Protein AF-A0A835XT10-F1 (afdb_monomer_lite)

Foldseek 3Di:
DDDDDDDPVVVVVVVVVVVVVVVVVVVVVPPDDQDLPPDDAAQWAWAWDLDLDPQLKTKIATARPPDDDDPPQPNQPFFFFKKKKFWDPVCLPFPQKWKWKQWQVRDIDTWDWDWACRDPPRNTIIIMTGRNRHHPVTRRGMMIIIDGPDNQCSYLLSTHDADVPDDRSWIWMWIAGPVRDTNDTHTYHRPPPDPPPPDDDDDDDDDDDDDDDDDDDDPPDDPDFWKKKKKKFKDQQPPDDDDPDPDPQLFFQDPVLLQQLQCVVQVQLCVQCPVFFPFGWGFDDDTGTMRMIMGGGNPDLVSLVSSQVSCAVCQVVSQCSSPPPVPLDPRCARMKMKMFMDTGNHGDIDIDHRHDDDDDDDDDDDDDDDDDDDDFDKWKKKKKKFFQDQFDFDLQVLQVLLQCLCQPPVVVLCVLVVFDWADDPDRWDWDKDQNDPDRDRPRRIIMIMTMGGLVCLVVVVLRVVVSQVSSLCSSWPFPDLDPPAQCNRTDPSQQRIKIKIAGPDDPDDPHSYDMDIDGSRPDQDDDDHDDDPDDDDDDPDPPCPPPVRPLAGLPQPAAQKDKDQAWDWDFDQDPPDTWTKTKIAIAGDPPHDDCPTLRVFQWFFKKKWQWDLVQLVQFQWKWQFFPPDTDTGGSDDQVQQFDNSQPDDPPDRPRHSIGMGGGNTAGSVRSVNCVVVVRRIMIGTGHPPDQQLNTADDPPSWIWMWTAGPNRIYHIDTHD

InterPro domains:
  IPR024616 Pherophorin [PF12499] (37-183)
  IPR024616 Pherophorin [PF12499] (547-715)

Structure (mmCIF, N/CA/C/O backbone):
data_AF-A0A835XT10-F1
#
_entry.id   AF-A0A835XT10-F1
#
loop_
_atom_site.group_PDB
_atom_site.id
_atom_site.type_symbol
_atom_site.label_atom_id
_atom_site.label_alt_id
_atom_site.label_comp_id
_atom_site.label_asym_id
_atom_site.label_entity_id
_atom_site.label_seq_id
_atom_site.pdbx_PDB_ins_code
_atom_site.Cartn_x
_atom_site.Cartn_y
_atom_site.Cartn_z
_atom_site.occupancy
_atom_site.B_iso_or_equiv
_atom_site.auth_seq_id
_atom_site.auth_comp_id
_atom_site.auth_asym_id
_atom_site.auth_atom_id
_atom_site.pdbx_PDB_model_num
ATOM 1 N N . MET A 1 1 ? 71.662 26.576 -17.997 1.00 35.09 1 MET A N 1
ATOM 2 C CA . MET A 1 1 ? 70.544 27.381 -18.534 1.00 35.09 1 MET A CA 1
ATOM 3 C C . MET A 1 1 ? 69.247 26.638 -18.257 1.00 35.09 1 MET A C 1
ATOM 5 O O . MET A 1 1 ? 69.249 25.422 -18.419 1.00 35.09 1 MET A O 1
ATOM 9 N N . PRO A 1 2 ? 68.215 27.321 -17.741 1.00 45.94 2 PRO A N 1
ATOM 10 C CA . PRO A 1 2 ? 67.052 26.687 -17.132 1.00 45.94 2 PRO A CA 1
ATOM 11 C C . PRO A 1 2 ? 65.952 26.382 -18.156 1.00 45.94 2 PRO A C 1
ATOM 13 O O . PRO A 1 2 ? 65.822 27.072 -19.164 1.00 45.94 2 PRO A O 1
ATOM 16 N N . ILE A 1 3 ? 65.139 25.370 -17.856 1.00 37.59 3 ILE A N 1
ATOM 17 C CA . ILE A 1 3 ? 63.861 25.110 -18.521 1.00 37.59 3 ILE A CA 1
ATOM 18 C C . ILE A 1 3 ? 62.778 25.787 -17.677 1.00 37.59 3 ILE A C 1
ATOM 20 O O . ILE A 1 3 ? 62.552 25.405 -16.531 1.00 37.59 3 ILE A O 1
ATOM 24 N N . THR A 1 4 ? 62.116 26.791 -18.246 1.00 47.53 4 THR A N 1
ATOM 25 C CA . THR A 1 4 ? 60.877 27.375 -17.721 1.00 47.53 4 THR A CA 1
ATOM 26 C C . THR A 1 4 ? 59.829 27.360 -18.821 1.00 47.53 4 THR A C 1
ATOM 28 O O . THR A 1 4 ? 59.999 28.009 -19.849 1.00 47.53 4 THR A O 1
ATOM 31 N N . SER A 1 5 ? 58.729 26.655 -18.588 1.00 38.53 5 SER A N 1
ATOM 32 C CA . SER A 1 5 ? 57.453 26.886 -19.261 1.00 38.53 5 SER A CA 1
ATOM 33 C C . SER A 1 5 ? 56.363 26.370 -18.324 1.00 38.53 5 SER A C 1
ATOM 35 O O . SER A 1 5 ? 56.256 25.172 -18.075 1.00 38.53 5 SER A O 1
ATOM 37 N N . ALA A 1 6 ? 55.658 27.307 -17.693 1.00 45.44 6 ALA A N 1
ATOM 38 C CA . ALA A 1 6 ? 54.533 27.050 -16.809 1.00 45.44 6 ALA A CA 1
ATOM 39 C C . ALA A 1 6 ? 53.239 27.119 -17.631 1.00 45.44 6 ALA A C 1
ATOM 41 O O . ALA A 1 6 ? 52.993 28.114 -18.311 1.00 45.44 6 ALA A O 1
ATOM 42 N N . ASP A 1 7 ? 52.432 26.061 -17.557 1.00 46.56 7 ASP A N 1
ATOM 43 C CA . ASP A 1 7 ? 51.183 25.903 -18.304 1.00 46.56 7 ASP A CA 1
ATOM 44 C C . ASP A 1 7 ? 50.034 26.749 -17.704 1.00 46.56 7 ASP A C 1
ATOM 46 O O . ASP A 1 7 ? 49.596 26.477 -16.578 1.00 46.56 7 ASP A O 1
ATOM 50 N N . PRO A 1 8 ? 49.461 27.721 -18.442 1.00 43.41 8 PRO A N 1
ATOM 51 C CA . PRO A 1 8 ? 48.346 28.559 -17.980 1.00 43.41 8 PRO A CA 1
ATOM 52 C C . PRO A 1 8 ? 46.989 27.826 -17.931 1.00 43.41 8 PRO A C 1
ATOM 54 O O . PRO A 1 8 ? 46.004 28.355 -17.413 1.00 43.41 8 PRO A O 1
ATOM 57 N N . PHE A 1 9 ? 46.913 26.587 -18.424 1.00 44.91 9 PHE A N 1
ATOM 58 C CA . PHE A 1 9 ? 45.659 25.833 -18.518 1.00 44.91 9 PHE A CA 1
ATOM 59 C C . PHE A 1 9 ? 45.151 25.273 -17.184 1.00 44.91 9 PHE A C 1
ATOM 61 O O . PHE A 1 9 ? 43.943 25.109 -17.004 1.00 44.91 9 PHE A O 1
ATOM 68 N N . ARG A 1 10 ? 46.037 25.018 -16.212 1.00 47.81 10 ARG A N 1
ATOM 69 C CA . ARG A 1 10 ? 45.624 24.445 -14.919 1.00 47.81 10 ARG A CA 1
ATOM 70 C C . ARG A 1 10 ? 44.899 25.442 -14.016 1.00 47.81 10 ARG A C 1
ATOM 72 O O . ARG A 1 10 ? 44.029 25.031 -13.256 1.00 47.81 10 ARG A O 1
ATOM 79 N N . ALA A 1 11 ? 45.197 26.735 -14.126 1.00 46.72 11 ALA A N 1
ATOM 80 C CA . ALA A 1 11 ? 44.551 27.754 -13.299 1.00 46.72 11 ALA A CA 1
ATOM 81 C C . ALA A 1 11 ? 43.072 27.963 -13.683 1.00 46.72 11 ALA A C 1
ATOM 83 O O . ALA A 1 11 ? 42.217 28.063 -12.807 1.00 46.72 11 ALA A O 1
ATOM 84 N N . SER A 1 12 ? 42.745 27.937 -14.980 1.00 50.66 12 SER A N 1
ATOM 85 C CA . SER A 1 12 ? 41.371 28.176 -15.457 1.00 50.66 12 SER A CA 1
ATOM 86 C C . SER A 1 12 ? 40.399 27.039 -15.117 1.00 50.66 12 SER A C 1
ATOM 88 O O . SER A 1 12 ? 39.222 27.282 -14.860 1.00 50.66 12 SER A O 1
ATOM 90 N N . LEU A 1 13 ? 40.887 25.797 -15.052 1.00 49.34 13 LEU A N 1
ATOM 91 C CA . LEU A 1 13 ? 40.065 24.620 -14.745 1.00 49.34 13 LEU A CA 1
ATOM 92 C C . LEU A 1 13 ? 39.673 24.548 -13.259 1.00 49.34 13 LEU A C 1
ATOM 94 O O . LEU A 1 13 ? 38.567 24.125 -12.926 1.00 49.34 13 LEU A O 1
ATOM 98 N N . VAL A 1 14 ? 40.548 25.027 -12.371 1.00 60.53 14 VAL A N 1
ATOM 99 C CA . VAL A 1 14 ? 40.283 25.087 -10.924 1.00 60.53 14 VAL A CA 1
ATOM 100 C C . VAL A 1 14 ? 39.257 26.175 -10.595 1.00 60.53 14 VAL A C 1
ATOM 102 O O . VAL A 1 14 ? 38.365 25.947 -9.779 1.00 60.53 14 VAL A O 1
ATOM 105 N N . VAL A 1 15 ? 39.313 27.325 -11.275 1.00 63.47 15 VAL A N 1
ATOM 106 C CA . VAL A 1 15 ? 38.338 28.414 -11.084 1.00 63.47 15 VAL A CA 1
ATOM 107 C C . VAL A 1 15 ? 36.941 28.009 -11.572 1.00 63.47 15 VAL A C 1
ATOM 109 O O . VAL A 1 15 ? 35.954 28.298 -10.898 1.00 63.47 15 VAL A O 1
ATOM 112 N N . LEU A 1 16 ? 36.845 27.270 -12.685 1.00 52.78 16 LEU A N 1
ATOM 113 C CA . LEU A 1 16 ? 35.563 26.774 -13.199 1.00 52.78 16 LEU A CA 1
ATOM 114 C C . LEU A 1 16 ? 34.933 25.722 -12.269 1.00 52.78 16 LEU A C 1
ATOM 116 O O . LEU A 1 16 ? 33.729 25.760 -12.027 1.00 52.78 16 LEU A O 1
ATOM 120 N N . ALA A 1 17 ? 35.742 24.819 -11.703 1.00 54.94 17 ALA A N 1
ATOM 121 C CA . ALA A 1 17 ? 35.281 23.816 -10.741 1.00 54.94 17 ALA A CA 1
ATOM 122 C C . ALA A 1 17 ? 34.777 24.442 -9.427 1.00 54.94 17 ALA A C 1
ATOM 124 O O . ALA A 1 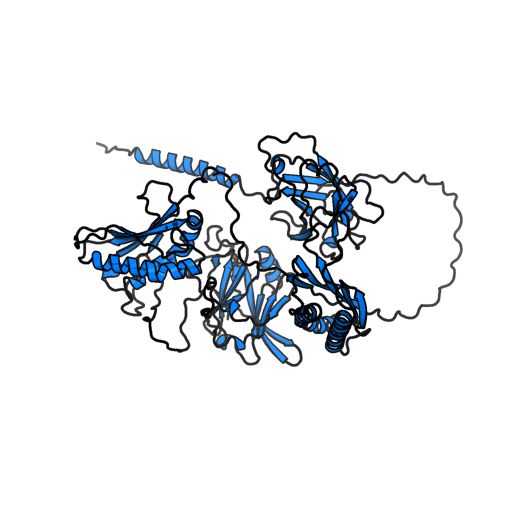17 ? 33.727 24.040 -8.925 1.00 54.94 17 ALA A O 1
ATOM 125 N N . LEU A 1 18 ? 35.464 25.468 -8.911 1.00 52.50 18 LEU A N 1
ATOM 126 C CA . LEU A 1 18 ? 35.047 26.188 -7.700 1.00 52.50 18 LEU A CA 1
ATOM 127 C C . LEU A 1 18 ? 33.763 27.005 -7.915 1.00 52.50 18 LEU A C 1
ATOM 129 O O . LEU A 1 18 ? 32.896 27.020 -7.041 1.00 52.50 18 LEU A O 1
ATOM 133 N N . ALA A 1 19 ? 33.593 27.623 -9.089 1.00 50.16 19 ALA A N 1
ATOM 134 C CA . ALA A 1 19 ? 32.356 28.323 -9.442 1.00 50.16 19 ALA A CA 1
ATOM 135 C C . ALA A 1 19 ? 31.162 27.358 -9.592 1.00 50.16 19 ALA A C 1
ATOM 137 O O . ALA A 1 19 ? 30.053 27.675 -9.158 1.00 50.16 19 ALA A O 1
ATOM 138 N N . LEU A 1 20 ? 31.388 26.153 -10.135 1.00 47.28 20 LEU A N 1
ATOM 139 C CA . LEU A 1 20 ? 30.354 25.120 -10.256 1.00 47.28 20 LEU A CA 1
ATOM 140 C C . LEU A 1 20 ? 29.944 24.549 -8.887 1.00 47.28 20 LEU A C 1
ATOM 142 O O . LEU A 1 20 ? 28.762 24.313 -8.645 1.00 47.28 20 LEU A O 1
ATOM 146 N N . GLN A 1 21 ? 30.903 24.365 -7.973 1.00 54.25 21 GLN A N 1
ATOM 147 C CA . GLN A 1 21 ? 30.634 23.922 -6.601 1.00 54.25 21 GLN A CA 1
ATOM 148 C C . GLN A 1 21 ? 29.853 24.963 -5.792 1.00 54.25 21 GLN A C 1
ATOM 150 O O . GLN A 1 21 ? 28.941 24.585 -5.057 1.00 54.25 21 GLN A O 1
ATOM 155 N N . ALA A 1 22 ? 30.138 26.256 -5.969 1.00 41.03 22 ALA A N 1
ATOM 156 C CA . ALA A 1 22 ? 29.380 27.327 -5.323 1.00 41.03 22 ALA A CA 1
ATOM 157 C C . ALA A 1 22 ? 27.918 27.392 -5.814 1.00 41.03 22 ALA A C 1
ATOM 159 O O . ALA A 1 22 ? 27.014 27.550 -4.997 1.00 41.03 22 ALA A O 1
ATOM 160 N N . LEU A 1 23 ? 27.663 27.178 -7.113 1.00 38.75 23 LEU A N 1
ATOM 161 C CA . LEU A 1 23 ? 26.295 27.127 -7.655 1.00 38.75 23 LEU A CA 1
ATOM 162 C C . LEU A 1 23 ? 25.501 25.892 -7.190 1.00 38.75 23 LEU A C 1
ATOM 164 O O . LEU A 1 23 ? 24.289 25.974 -6.997 1.00 38.75 23 LEU A O 1
ATOM 168 N N . LEU A 1 24 ? 26.163 24.748 -6.997 1.00 38.81 24 LEU A N 1
ATOM 169 C CA . LEU A 1 24 ? 25.516 23.507 -6.550 1.00 38.81 24 LEU A CA 1
ATOM 170 C C . LEU A 1 24 ? 25.129 23.535 -5.060 1.00 38.81 24 LEU A C 1
ATOM 172 O O . LEU A 1 24 ? 24.135 22.918 -4.674 1.00 38.81 24 LEU A O 1
ATOM 176 N N . LEU A 1 25 ? 25.865 24.281 -4.232 1.00 35.50 25 LEU A N 1
ATOM 177 C CA . LEU A 1 25 ? 25.556 24.465 -2.808 1.00 35.50 25 LEU A CA 1
ATOM 178 C C . LEU A 1 25 ? 24.301 25.329 -2.579 1.00 35.50 25 LEU A C 1
ATOM 180 O O . LEU A 1 25 ? 23.544 25.064 -1.645 1.00 35.50 25 LEU A O 1
ATOM 184 N N . ASP A 1 26 ? 24.025 26.294 -3.459 1.00 30.00 26 ASP A N 1
ATOM 185 C CA . ASP A 1 26 ? 22.884 27.215 -3.325 1.00 30.00 26 ASP A CA 1
ATOM 186 C C . ASP A 1 26 ? 21.537 26.559 -3.712 1.00 30.00 26 ASP A C 1
ATOM 188 O O . ASP A 1 26 ? 20.478 26.855 -3.153 1.00 30.00 26 ASP A O 1
ATOM 192 N N . VAL A 1 27 ? 21.569 25.578 -4.624 1.00 36.53 27 VAL A N 1
ATOM 193 C CA . VAL A 1 27 ? 20.380 24.798 -5.022 1.00 36.53 27 VAL A CA 1
ATOM 194 C C . VAL A 1 27 ? 20.009 23.752 -3.960 1.00 36.53 27 VAL A C 1
ATOM 196 O O . VAL A 1 27 ? 18.823 23.506 -3.722 1.00 36.53 27 VAL A O 1
ATOM 199 N N . ALA A 1 28 ? 20.995 23.183 -3.258 1.00 33.22 28 ALA A N 1
ATOM 200 C CA . ALA A 1 28 ? 20.774 22.180 -2.212 1.00 33.22 28 ALA A CA 1
ATOM 201 C C . ALA A 1 28 ? 20.196 22.767 -0.906 1.00 33.22 28 ALA A C 1
ATOM 203 O O . ALA A 1 28 ? 19.457 22.085 -0.193 1.00 33.22 28 ALA A O 1
ATOM 204 N N . ALA A 1 29 ? 20.451 24.046 -0.610 1.00 32.62 29 ALA A N 1
ATOM 205 C CA . ALA A 1 29 ? 19.942 24.709 0.593 1.00 32.62 29 ALA A CA 1
ATOM 206 C C . ALA A 1 29 ? 18.425 25.010 0.557 1.00 32.62 29 ALA A C 1
ATOM 208 O O . ALA A 1 29 ? 17.835 25.340 1.586 1.00 32.62 29 ALA A O 1
ATOM 209 N N . LYS A 1 30 ? 17.756 24.869 -0.600 1.00 33.75 30 LYS A N 1
ATOM 210 C CA . LYS A 1 30 ? 16.367 25.330 -0.799 1.00 33.75 30 LYS A CA 1
ATOM 211 C C . LYS A 1 30 ? 15.267 24.270 -0.619 1.00 33.75 30 LYS A C 1
ATOM 213 O O . LYS A 1 30 ? 14.092 24.625 -0.719 1.00 33.75 30 LYS A O 1
ATOM 218 N N . GLN A 1 31 ? 15.592 22.998 -0.345 1.00 32.88 31 GLN A N 1
ATOM 219 C CA . GLN A 1 31 ? 14.587 21.910 -0.317 1.00 32.88 31 GLN A CA 1
ATOM 220 C C . GLN A 1 31 ? 14.523 21.028 0.946 1.00 32.88 31 GLN A C 1
ATOM 222 O O . GLN A 1 31 ? 13.697 20.119 0.994 1.00 32.88 31 GLN A O 1
ATOM 227 N N . SER A 1 32 ? 15.294 21.292 2.003 1.00 31.94 32 SER A N 1
ATOM 228 C CA . SER A 1 32 ? 15.287 20.433 3.201 1.00 31.94 32 SER A CA 1
ATOM 229 C C . SER A 1 32 ? 14.726 21.135 4.441 1.00 31.94 32 SER A C 1
ATOM 231 O O . SER A 1 32 ? 15.471 21.605 5.296 1.00 31.94 32 SER A O 1
ATOM 233 N N . GLY A 1 33 ? 13.396 21.160 4.563 1.00 33.94 33 GLY A N 1
ATOM 234 C CA . GLY A 1 33 ? 12.695 21.544 5.791 1.00 33.94 33 GLY A CA 1
ATOM 235 C C . GLY A 1 33 ? 11.250 21.043 5.785 1.00 33.94 33 GLY A C 1
ATOM 236 O O . GLY A 1 33 ? 10.422 21.541 5.035 1.00 33.94 33 GLY A O 1
ATOM 237 N N . SER A 1 34 ? 10.939 20.047 6.612 1.00 44.66 34 SER A N 1
ATOM 238 C CA . SER A 1 34 ? 9.626 19.388 6.761 1.00 44.66 34 SER A CA 1
ATOM 239 C C . SER A 1 34 ? 8.676 20.101 7.736 1.00 44.66 34 SER A C 1
ATOM 241 O O . SER A 1 34 ? 7.875 19.471 8.423 1.00 44.66 34 SER A O 1
ATOM 243 N N . GLY A 1 35 ? 8.763 21.425 7.771 1.00 56.69 35 GLY A N 1
ATOM 244 C CA . GLY A 1 35 ? 7.724 22.325 8.260 1.00 56.69 35 GLY A CA 1
ATOM 245 C C . GLY A 1 35 ? 7.446 23.350 7.167 1.00 56.69 35 GLY A C 1
ATOM 246 O O . GLY A 1 35 ? 8.179 23.416 6.178 1.00 56.69 35 GLY A O 1
ATOM 247 N N . CYS A 1 36 ? 6.415 24.169 7.323 1.00 62.56 36 CYS A N 1
ATOM 248 C CA . CYS A 1 36 ? 6.186 25.303 6.430 1.00 62.56 36 CYS A CA 1
ATOM 249 C C . CYS A 1 36 ? 7.232 26.382 6.739 1.00 62.56 36 CYS A C 1
ATOM 251 O O . CYS A 1 36 ? 6.926 27.406 7.331 1.00 62.56 36 CYS A O 1
ATOM 253 N N . GLY A 1 37 ? 8.508 26.102 6.455 1.00 58.88 37 GLY A N 1
ATOM 254 C CA . GLY A 1 37 ? 9.619 26.950 6.869 1.00 58.88 37 GLY A CA 1
ATOM 255 C C . GLY A 1 37 ? 9.468 28.333 6.258 1.00 58.88 37 GLY A C 1
ATOM 256 O O . GLY A 1 37 ? 9.348 28.396 5.045 1.00 58.88 37 GLY A O 1
ATOM 257 N N . ASN A 1 38 ? 9.440 29.386 7.086 1.00 56.09 38 ASN A N 1
ATOM 258 C CA . ASN A 1 38 ? 9.428 30.832 6.779 1.00 56.09 38 ASN A CA 1
ATOM 259 C C . ASN A 1 38 ? 8.870 31.263 5.402 1.00 56.09 38 ASN A C 1
ATOM 261 O O . ASN A 1 38 ? 9.387 32.192 4.783 1.00 56.09 38 ASN A O 1
ATOM 265 N N . ARG A 1 39 ? 7.841 30.583 4.891 1.00 55.25 39 ARG A N 1
ATOM 266 C CA . ARG A 1 39 ? 7.263 30.840 3.570 1.00 55.25 39 ARG A CA 1
ATOM 267 C C . ARG A 1 39 ? 6.146 31.876 3.689 1.00 55.25 39 ARG A C 1
ATOM 269 O O . ARG A 1 39 ? 5.577 32.017 4.772 1.00 55.25 39 ARG A O 1
ATOM 276 N N . PRO A 1 40 ? 5.886 32.635 2.607 1.00 50.53 40 PRO A N 1
ATOM 277 C CA . PRO A 1 40 ? 5.001 33.791 2.641 1.00 50.53 40 PRO A CA 1
ATOM 278 C C . PRO A 1 40 ? 3.616 33.427 3.175 1.00 50.53 40 PRO A C 1
ATOM 280 O O . PRO A 1 40 ? 3.077 32.364 2.875 1.00 50.53 40 PRO A O 1
ATOM 283 N N . GLN A 1 41 ? 3.101 34.339 3.994 1.00 58.28 41 GLN A N 1
ATOM 284 C CA . GLN A 1 41 ? 1.911 34.210 4.826 1.00 58.28 41 GLN A CA 1
ATOM 285 C C . GLN A 1 41 ? 0.682 33.771 4.018 1.00 58.28 41 GLN A C 1
ATOM 287 O O . GLN A 1 41 ? 0.398 34.306 2.944 1.00 58.28 41 GLN A O 1
ATOM 292 N N . ALA A 1 42 ? -0.070 32.808 4.555 1.00 63.69 42 ALA A N 1
ATOM 293 C CA . ALA A 1 42 ? -1.407 32.514 4.062 1.00 63.69 42 ALA A CA 1
ATOM 294 C C . ALA A 1 42 ? -2.335 33.713 4.313 1.00 63.69 42 ALA A C 1
ATOM 296 O O . ALA A 1 42 ? -2.187 34.391 5.329 1.00 63.69 42 ALA A O 1
ATOM 297 N N . PRO A 1 43 ? -3.363 33.919 3.473 1.00 69.75 43 PRO A N 1
ATOM 298 C CA . PRO A 1 43 ? -4.409 34.904 3.746 1.00 69.75 43 PRO A CA 1
ATOM 299 C C . PRO A 1 43 ? -5.214 34.610 5.017 1.00 69.75 43 PRO A C 1
ATOM 301 O O . PRO A 1 43 ? -5.950 35.482 5.470 1.00 69.75 43 PRO A O 1
ATOM 304 N N . TYR A 1 44 ? -5.104 33.400 5.573 1.00 77.19 44 TYR A N 1
ATOM 305 C CA . TYR A 1 44 ? -5.880 32.939 6.718 1.00 77.19 44 TYR A CA 1
ATOM 306 C C . TYR A 1 44 ? -4.977 32.392 7.818 1.00 77.19 44 TYR A C 1
ATOM 308 O O . TYR A 1 44 ? -4.020 31.659 7.551 1.00 77.19 44 TYR A O 1
ATOM 316 N N . GLN A 1 45 ? -5.347 32.683 9.059 1.00 84.31 45 GLN A N 1
ATOM 317 C CA . GLN A 1 45 ? -4.846 32.007 10.245 1.00 84.31 45 GLN A CA 1
ATOM 318 C C . GLN A 1 45 ? -5.979 31.261 10.940 1.00 84.31 45 GLN A C 1
ATOM 320 O O . GLN A 1 45 ? -7.150 31.632 10.859 1.00 84.31 45 GLN A O 1
ATOM 325 N N . LEU A 1 46 ? -5.624 30.181 11.627 1.00 86.75 46 LEU A N 1
ATOM 326 C CA . LEU A 1 46 ? -6.566 29.452 12.460 1.00 86.75 46 LEU A CA 1
ATOM 327 C C . LEU A 1 46 ? -6.560 30.062 13.871 1.00 86.75 46 LEU A C 1
ATOM 329 O O . LEU A 1 46 ? -5.506 30.167 14.488 1.00 86.75 46 LEU A O 1
ATOM 333 N N . VAL A 1 47 ? -7.723 30.453 14.389 1.00 84.75 47 VAL A N 1
ATOM 334 C CA . VAL A 1 47 ? -7.890 31.069 15.717 1.00 84.75 47 VAL A CA 1
ATOM 335 C C . VAL A 1 47 ? -8.850 30.214 16.545 1.00 84.75 47 VAL A C 1
ATOM 337 O O . VAL A 1 47 ? -9.846 29.718 16.021 1.00 84.75 47 VAL A O 1
ATOM 340 N N . SER A 1 48 ? -8.573 29.989 17.832 1.00 78.44 48 SER A N 1
ATOM 341 C CA . SER A 1 48 ? -9.481 29.206 18.678 1.00 78.44 48 SER A CA 1
ATOM 342 C C . SER A 1 48 ? -10.720 30.041 18.973 1.00 78.44 48 SER A C 1
ATOM 344 O O . SER A 1 48 ? -10.633 31.259 19.151 1.00 78.44 48 SER A O 1
ATOM 346 N N . THR A 1 49 ? -11.890 29.410 19.014 1.00 77.00 49 THR A N 1
ATOM 347 C CA . THR A 1 49 ? -13.083 30.099 19.505 1.00 77.00 49 THR A CA 1
ATOM 348 C C . THR A 1 49 ? -13.153 29.952 21.029 1.00 77.00 49 THR A C 1
ATOM 350 O O . THR A 1 49 ? -13.018 28.833 21.522 1.00 77.00 49 THR A O 1
ATOM 353 N N . PRO A 1 50 ? -13.368 31.042 21.793 1.00 53.91 50 PRO A N 1
ATOM 354 C CA . PRO A 1 50 ? -13.389 31.002 23.262 1.00 53.91 50 PRO A CA 1
ATOM 355 C C . PRO A 1 50 ? -14.528 30.135 23.823 1.00 53.91 50 PRO A C 1
ATOM 357 O O . PRO A 1 50 ? -14.393 29.528 24.880 1.00 53.91 50 PRO A O 1
ATOM 360 N N . ALA A 1 51 ? -15.620 29.976 23.073 1.00 54.66 51 ALA A N 1
ATOM 361 C CA . ALA A 1 51 ? -16.637 28.986 23.378 1.00 54.66 51 ALA A CA 1
ATOM 362 C C . ALA A 1 51 ? -16.245 27.643 22.747 1.00 54.66 51 ALA A C 1
ATOM 364 O O . ALA A 1 51 ? -16.271 27.483 21.525 1.00 54.66 51 ALA A O 1
ATOM 365 N N . SER A 1 52 ? -15.922 26.656 23.584 1.00 54.47 52 SER A N 1
ATOM 366 C CA . SER A 1 52 ? -16.349 25.302 23.235 1.00 54.47 52 SER A CA 1
ATOM 367 C C . SER A 1 52 ? -17.871 25.370 23.170 1.00 54.47 52 SER A C 1
ATOM 369 O O . SER A 1 52 ? -18.506 25.790 24.139 1.00 54.47 52 SER A O 1
ATOM 371 N N . ASP A 1 53 ? -18.454 25.055 22.013 1.00 57.31 53 ASP A N 1
ATOM 372 C CA . ASP A 1 53 ? -19.908 24.948 21.920 1.00 57.31 53 ASP A CA 1
ATOM 373 C C . ASP A 1 53 ? -20.372 23.967 23.018 1.00 57.31 53 ASP A C 1
ATOM 375 O O . ASP A 1 53 ? -19.637 23.033 23.370 1.00 57.31 53 ASP A O 1
ATOM 379 N N . ALA A 1 54 ? -21.551 24.206 23.605 1.00 56.28 54 ALA A N 1
ATOM 380 C CA . ALA A 1 54 ? -22.045 23.547 24.828 1.00 56.28 54 ALA A CA 1
ATOM 381 C C . ALA A 1 54 ? -22.001 21.999 24.802 1.00 56.28 54 ALA A C 1
ATOM 383 O O . ALA A 1 54 ? -22.068 21.354 25.848 1.00 56.28 54 ALA A O 1
ATOM 384 N N . ASP A 1 55 ? -21.811 21.413 23.621 1.00 65.50 55 ASP A N 1
ATOM 385 C CA . ASP A 1 55 ? -21.738 19.982 23.339 1.00 65.50 55 ASP A CA 1
ATOM 386 C C . ASP A 1 55 ? -20.336 19.356 23.498 1.00 65.50 55 ASP A C 1
ATOM 388 O O . ASP A 1 55 ? -20.154 18.159 23.263 1.00 65.50 55 ASP A O 1
ATOM 392 N N . GLY A 1 56 ? -19.321 20.122 23.917 1.00 73.31 56 GLY A N 1
ATOM 393 C CA . GLY A 1 56 ? -17.966 19.591 24.121 1.00 73.31 56 GLY A CA 1
ATOM 394 C C . GLY A 1 56 ? -17.233 19.317 22.806 1.00 73.31 56 GLY A C 1
ATOM 395 O O . GLY A 1 56 ? -16.591 18.276 22.644 1.00 73.31 56 GLY A O 1
ATOM 396 N N . THR A 1 57 ? -17.356 20.261 21.875 1.00 86.88 57 THR A N 1
ATOM 397 C CA . THR A 1 57 ? -16.684 20.261 20.573 1.00 86.88 57 THR A CA 1
ATOM 398 C C . THR A 1 57 ? -15.606 21.346 20.563 1.00 86.88 57 THR A C 1
ATOM 400 O O . THR A 1 57 ? -15.861 22.487 20.951 1.00 86.88 57 THR A O 1
ATOM 403 N N . ALA A 1 58 ? -14.393 21.004 20.125 1.00 90.06 58 ALA A N 1
ATOM 404 C CA . ALA A 1 58 ? -13.299 21.959 19.974 1.00 90.06 58 ALA A CA 1
ATOM 405 C C . ALA A 1 58 ? -13.409 22.643 18.606 1.00 90.06 58 ALA A C 1
ATOM 407 O O . ALA A 1 58 ? -13.203 21.994 17.579 1.00 90.06 58 ALA A O 1
ATOM 408 N N . CYS A 1 59 ? -13.744 23.934 18.587 1.00 91.31 59 CYS A N 1
ATOM 409 C CA . CYS A 1 59 ? -13.930 24.701 17.358 1.00 91.31 59 CYS A CA 1
ATOM 410 C C . CYS A 1 59 ? -12.814 25.730 17.127 1.00 91.31 59 CYS A C 1
ATOM 412 O O . CYS A 1 59 ? -12.248 26.318 18.051 1.00 91.31 59 CYS A O 1
ATOM 414 N N . PHE A 1 60 ? -12.513 25.940 15.851 1.00 91.62 60 PHE A N 1
ATOM 415 C CA . PHE A 1 60 ? -11.480 26.830 15.348 1.00 91.62 60 PHE A CA 1
ATOM 416 C C . PHE A 1 60 ? -12.073 27.703 14.246 1.00 91.62 60 PHE A C 1
ATOM 418 O O . PHE A 1 60 ? -12.693 27.180 13.326 1.00 91.62 60 PHE A O 1
ATOM 425 N N . ARG A 1 61 ? -11.894 29.020 14.307 1.00 91.56 61 ARG A N 1
ATOM 426 C CA . ARG A 1 61 ? -12.316 29.957 13.261 1.00 91.56 61 ARG A CA 1
ATOM 427 C C . ARG A 1 61 ? -11.154 30.221 12.311 1.00 91.56 61 ARG A C 1
ATOM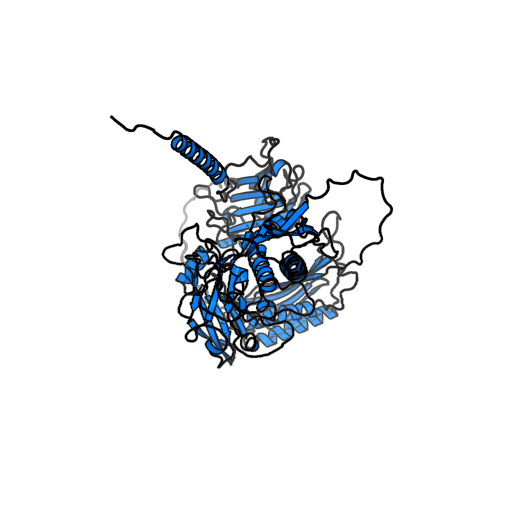 429 O O . ARG A 1 61 ? -10.022 30.386 12.758 1.00 91.56 61 ARG A O 1
ATOM 436 N N . PHE A 1 62 ? -11.433 30.293 11.017 1.00 90.00 62 PHE A N 1
ATOM 437 C CA . PHE A 1 62 ? -10.478 30.832 10.052 1.00 90.00 62 PHE A CA 1
ATOM 438 C C . PHE A 1 62 ? -10.612 32.356 10.043 1.00 90.00 62 PHE A C 1
ATOM 440 O O . PHE A 1 62 ? -11.676 32.883 9.726 1.00 90.00 62 PHE A O 1
ATOM 447 N N . ASP A 1 63 ? -9.553 33.059 10.427 1.00 84.00 63 ASP A N 1
ATOM 448 C CA . ASP A 1 63 ? -9.507 34.519 10.445 1.00 84.00 63 ASP A CA 1
ATOM 449 C C . ASP A 1 63 ? -8.655 35.003 9.269 1.00 84.00 63 ASP A C 1
ATOM 451 O O . ASP A 1 63 ? -7.540 34.500 9.097 1.00 84.00 63 ASP A O 1
ATOM 455 N N . PRO A 1 64 ? -9.140 35.927 8.420 1.00 77.56 64 PRO A N 1
ATOM 456 C CA . PRO A 1 64 ? -8.278 36.561 7.439 1.00 77.56 64 PRO A CA 1
ATOM 457 C C . PRO A 1 64 ? -7.220 37.375 8.187 1.00 77.56 64 PRO A C 1
ATOM 459 O O . PRO A 1 64 ? -7.563 38.272 8.950 1.00 77.56 64 PRO A O 1
ATOM 462 N N . ASP A 1 65 ? -5.939 37.094 7.962 1.00 67.19 65 ASP A N 1
ATOM 463 C CA . ASP A 1 65 ? -4.815 37.661 8.732 1.00 67.19 65 ASP A CA 1
ATOM 464 C C . ASP A 1 65 ? -4.570 39.164 8.468 1.00 67.19 65 ASP A C 1
ATOM 466 O O . ASP A 1 65 ? -3.476 39.680 8.678 1.00 67.19 65 ASP A O 1
ATOM 470 N N . GLY A 1 66 ? -5.544 39.880 7.891 1.00 57.88 66 GLY A N 1
ATOM 471 C CA . GLY A 1 66 ? -5.455 41.289 7.483 1.00 57.88 66 GLY A CA 1
ATOM 472 C C . GLY A 1 66 ? -4.360 41.608 6.454 1.00 57.88 66 GLY A C 1
ATOM 473 O O . GLY A 1 66 ? -4.343 42.701 5.892 1.00 57.88 66 GLY A O 1
ATOM 474 N N . THR A 1 67 ? -3.461 40.664 6.182 1.00 64.50 67 THR A N 1
ATOM 475 C CA . THR A 1 67 ? -2.277 40.852 5.363 1.00 64.50 67 THR A CA 1
ATOM 476 C C . THR A 1 67 ? -2.668 40.667 3.899 1.00 64.50 67 THR A C 1
ATOM 478 O O . THR A 1 67 ? -3.155 39.596 3.521 1.00 64.50 67 THR A O 1
ATOM 481 N N . PRO A 1 68 ? -2.500 41.695 3.049 1.00 62.62 68 PRO A N 1
ATOM 482 C CA . PRO A 1 68 ? -2.836 41.584 1.642 1.00 62.62 68 PRO A CA 1
ATOM 483 C C . PRO A 1 68 ? -1.946 40.529 0.984 1.00 62.62 68 PRO A C 1
ATOM 485 O O . PRO A 1 68 ? -0.720 40.582 1.061 1.00 62.62 68 PRO A O 1
ATOM 488 N N . CYS A 1 69 ? -2.583 39.567 0.323 1.00 69.56 69 CYS A N 1
ATOM 489 C CA . CYS A 1 69 ? -1.910 38.567 -0.493 1.00 69.56 69 CYS A CA 1
ATOM 490 C C . CYS A 1 69 ? -0.968 39.226 -1.508 1.00 69.56 69 CYS A C 1
ATOM 492 O O . CYS A 1 69 ? -1.432 39.919 -2.415 1.00 69.56 69 CYS A O 1
ATOM 494 N N . GLY A 1 70 ? 0.336 38.973 -1.383 1.00 65.31 70 GLY A N 1
ATOM 495 C CA . GLY A 1 70 ? 1.300 39.332 -2.419 1.00 65.31 70 GLY A CA 1
ATOM 496 C C . GLY A 1 70 ? 1.019 38.582 -3.732 1.00 65.31 70 GLY A C 1
ATOM 497 O O . GLY A 1 70 ? 0.414 37.505 -3.699 1.00 65.31 70 GLY A O 1
ATOM 498 N N . PRO A 1 71 ? 1.462 39.116 -4.886 1.00 63.41 71 PRO A N 1
ATOM 499 C CA . PRO A 1 71 ? 1.228 38.511 -6.202 1.00 63.41 71 PRO A CA 1
ATOM 500 C C . PRO A 1 71 ? 1.814 37.094 -6.346 1.00 63.41 71 PRO A C 1
ATOM 502 O O . PRO A 1 71 ? 1.312 36.317 -7.151 1.00 63.41 71 PRO A O 1
ATOM 505 N N . ASP A 1 72 ? 2.798 36.731 -5.516 1.00 62.97 72 ASP A N 1
ATOM 506 C CA . ASP A 1 72 ? 3.509 35.443 -5.570 1.00 62.97 72 ASP A CA 1
ATOM 507 C C . ASP A 1 72 ? 3.058 34.427 -4.496 1.00 62.97 72 ASP A C 1
ATOM 509 O O . ASP A 1 72 ? 3.679 33.378 -4.306 1.00 62.97 72 ASP A O 1
ATOM 513 N N . GLY A 1 73 ? 1.988 34.718 -3.746 1.00 68.19 73 GLY A N 1
ATOM 514 C CA . GLY A 1 73 ? 1.471 33.808 -2.723 1.00 68.19 73 GLY A CA 1
ATOM 515 C C . GLY A 1 73 ? 0.783 32.587 -3.343 1.00 68.19 73 GLY A C 1
ATOM 516 O O . GLY A 1 73 ? -0.358 32.677 -3.783 1.00 68.19 73 GLY A O 1
ATOM 517 N N . VAL A 1 74 ? 1.424 31.416 -3.334 1.00 68.50 74 VAL A N 1
ATOM 518 C CA . VAL A 1 74 ? 0.855 30.161 -3.887 1.00 68.50 74 VAL A CA 1
ATOM 519 C C . VAL A 1 74 ? -0.528 29.835 -3.293 1.00 68.50 74 VAL A C 1
ATOM 521 O O . VAL A 1 74 ? -1.451 29.443 -4.006 1.00 68.50 74 VAL A O 1
ATOM 524 N N . CYS A 1 75 ? -0.716 30.115 -2.004 1.00 72.81 75 CYS A N 1
ATOM 525 C CA . CYS A 1 75 ? -1.983 29.895 -1.302 1.00 72.81 75 CYS A CA 1
ATOM 526 C C . CYS A 1 75 ? -2.988 31.042 -1.402 1.00 72.81 75 CYS A C 1
ATOM 528 O O . CYS A 1 75 ? -4.073 30.984 -0.836 1.00 72.81 75 CYS A O 1
ATOM 530 N N . CYS A 1 76 ? -2.631 32.099 -2.120 1.00 76.38 76 CYS A N 1
ATOM 531 C CA . CYS A 1 76 ? -3.516 33.212 -2.407 1.00 76.38 76 CYS A CA 1
ATOM 532 C C . CYS A 1 76 ? -4.329 32.980 -3.688 1.00 76.38 76 CYS A C 1
ATOM 534 O O . CYS A 1 76 ? -5.362 33.633 -3.850 1.00 76.38 76 CYS A O 1
ATOM 536 N N . ALA A 1 77 ? -3.883 32.079 -4.569 1.00 75.50 77 ALA A N 1
ATOM 537 C CA . ALA A 1 77 ? -4.548 31.721 -5.824 1.00 75.50 77 ALA A CA 1
ATOM 538 C C . ALA A 1 77 ? -5.301 30.377 -5.765 1.00 75.50 77 ALA A C 1
ATOM 540 O O . ALA A 1 77 ? -6.008 30.042 -6.712 1.00 75.50 77 ALA A O 1
ATOM 541 N N . SER A 1 78 ? -5.156 29.631 -4.667 1.00 83.44 78 SER A N 1
ATOM 542 C CA . SER A 1 78 ? -5.685 28.273 -4.511 1.00 83.44 78 SER A CA 1
ATOM 543 C C . SER A 1 78 ? -6.652 28.185 -3.333 1.00 83.44 78 SER A C 1
ATOM 545 O O . SER A 1 78 ? -6.513 28.921 -2.354 1.00 83.44 78 SER A O 1
ATOM 547 N N . ASP A 1 79 ? -7.606 27.261 -3.415 1.00 86.81 79 ASP A N 1
ATOM 548 C CA . ASP A 1 79 ? -8.539 26.987 -2.325 1.00 86.81 79 ASP A CA 1
ATOM 549 C C . ASP A 1 79 ? -7.846 26.210 -1.200 1.00 86.81 79 ASP A C 1
ATOM 551 O O . ASP A 1 79 ? -7.003 25.338 -1.436 1.00 86.81 79 ASP A O 1
ATOM 555 N N . LEU A 1 80 ? -8.221 26.513 0.041 1.00 89.50 80 LEU A N 1
ATOM 556 C CA . LEU A 1 80 ? -7.776 25.778 1.213 1.00 89.50 80 LEU A CA 1
ATOM 557 C C . LEU A 1 80 ? -8.524 24.441 1.275 1.00 89.50 80 LEU A C 1
ATOM 559 O O . LEU A 1 80 ? -9.747 24.409 1.439 1.00 89.50 80 LEU A O 1
ATOM 563 N N . ASP A 1 81 ? -7.785 23.336 1.175 1.00 92.06 81 ASP A N 1
ATOM 564 C CA . ASP A 1 81 ? -8.362 21.989 1.111 1.00 92.06 81 ASP A CA 1
ATOM 565 C C . ASP A 1 81 ? -8.163 21.186 2.399 1.00 92.06 81 ASP A C 1
ATOM 567 O O . ASP A 1 81 ? -9.029 20.384 2.766 1.00 92.06 81 ASP A O 1
ATOM 571 N N . SER A 1 82 ? -7.054 21.403 3.119 1.00 93.25 82 SER A N 1
ATOM 572 C CA . SER A 1 82 ? -6.781 20.632 4.333 1.00 93.25 82 SER A CA 1
ATOM 573 C C . SER A 1 82 ? -6.096 21.394 5.466 1.00 93.25 82 SER A C 1
ATOM 575 O O . SER A 1 82 ? -5.358 22.357 5.259 1.00 93.25 82 SER A O 1
ATOM 577 N N . VAL A 1 83 ? -6.366 20.934 6.692 1.00 93.50 83 VAL A N 1
ATOM 578 C CA . VAL A 1 83 ? -5.755 21.404 7.942 1.00 93.50 83 VAL A CA 1
ATOM 579 C C . VAL A 1 83 ? -5.128 20.216 8.663 1.00 93.50 83 VAL A C 1
ATOM 581 O O . VAL A 1 83 ? -5.758 19.177 8.863 1.00 93.50 83 VAL A O 1
ATOM 584 N N . ASN A 1 84 ? -3.895 20.401 9.110 1.00 93.25 84 ASN A N 1
ATOM 585 C CA . ASN A 1 84 ? -3.115 19.431 9.862 1.00 93.25 84 ASN A CA 1
ATOM 586 C C . ASN A 1 84 ? -2.952 19.907 11.307 1.00 93.25 84 ASN A C 1
ATOM 588 O O . ASN A 1 84 ? -2.261 20.892 11.544 1.00 93.25 84 ASN A O 1
ATOM 592 N N . LEU A 1 85 ? -3.527 19.202 12.281 1.00 92.88 85 LEU A N 1
ATOM 593 C CA . LEU A 1 85 ? -3.429 19.551 13.702 1.00 92.88 85 LEU A CA 1
ATOM 594 C C . LEU A 1 85 ? -2.546 18.572 14.467 1.00 92.88 85 LEU A C 1
ATOM 596 O O . LEU A 1 85 ? -2.754 17.360 14.415 1.00 92.88 85 LEU A O 1
ATOM 600 N N . LEU A 1 86 ? -1.596 19.075 15.250 1.00 91.38 86 LEU A N 1
ATOM 601 C CA . LEU A 1 86 ? -0.805 18.223 16.137 1.00 91.38 86 LEU A CA 1
ATOM 602 C C . LEU A 1 86 ? -1.617 17.836 17.386 1.00 91.38 86 LEU A C 1
ATOM 604 O O . LEU A 1 86 ? -1.937 18.690 18.214 1.00 91.38 86 LEU A O 1
ATOM 608 N N . ILE A 1 87 ? -1.918 16.542 17.558 1.00 93.31 87 ILE A N 1
ATOM 609 C CA . ILE A 1 87 ? -2.801 16.056 18.636 1.00 93.31 87 ILE A CA 1
ATOM 610 C C . ILE A 1 87 ? -2.077 15.266 19.739 1.00 93.31 87 ILE A C 1
ATOM 612 O O . ILE A 1 87 ? -1.086 14.552 19.511 1.00 93.31 87 ILE A O 1
ATOM 616 N N . ARG A 1 88 ? -2.614 15.335 20.967 1.00 92.56 88 ARG A N 1
ATOM 617 C CA . ARG A 1 88 ? -2.080 14.623 22.142 1.00 92.56 88 ARG A CA 1
ATOM 618 C C . ARG A 1 88 ? -2.159 13.110 21.993 1.00 92.56 88 ARG A C 1
ATOM 620 O O . ARG A 1 88 ? -3.063 12.567 21.364 1.00 92.56 88 ARG A O 1
ATOM 627 N N . LYS A 1 89 ? -1.242 12.401 22.666 1.00 91.44 89 LYS A N 1
ATOM 628 C CA . LYS A 1 89 ? -1.156 10.925 22.665 1.00 91.44 89 LYS A CA 1
ATOM 629 C C . LYS A 1 89 ? -2.479 10.231 23.007 1.00 91.44 89 LYS A C 1
ATOM 631 O O . LYS A 1 89 ? -2.815 9.252 22.348 1.00 91.44 89 LYS A O 1
ATOM 636 N N . GLN A 1 90 ? -3.230 10.751 23.977 1.00 90.44 90 GLN A N 1
ATOM 637 C CA . GLN A 1 90 ? -4.510 10.179 24.416 1.00 90.44 90 GLN A CA 1
ATOM 638 C C . GLN A 1 90 ? -5.617 10.210 23.347 1.00 90.44 90 GLN A C 1
ATOM 640 O O . GLN A 1 90 ? -6.440 9.295 23.295 1.00 90.44 90 GLN A O 1
ATOM 645 N N . CYS A 1 91 ? -5.594 11.205 22.455 1.00 92.81 91 CYS A N 1
ATOM 646 C CA . CYS A 1 91 ? -6.598 11.380 21.403 1.00 92.81 91 CYS A CA 1
ATOM 647 C C . CYS A 1 91 ? -6.274 10.572 20.142 1.00 92.81 91 CYS A C 1
ATOM 649 O O . CYS A 1 91 ? -7.136 10.339 19.310 1.00 92.81 91 CYS A O 1
ATOM 651 N N . ARG A 1 92 ? -5.047 10.046 20.017 1.00 90.12 92 ARG A N 1
ATOM 652 C CA . ARG A 1 92 ? -4.610 9.270 18.838 1.00 90.12 92 ARG A CA 1
ATOM 653 C C . ARG A 1 92 ? -5.353 7.951 18.645 1.00 90.12 92 ARG A C 1
ATOM 655 O O . ARG A 1 92 ? -5.356 7.422 17.544 1.00 90.12 92 ARG A O 1
ATOM 662 N N . LYS A 1 93 ? -5.879 7.384 19.731 1.00 86.06 93 LYS A N 1
ATOM 663 C CA . LYS A 1 93 ? -6.605 6.105 19.741 1.00 86.06 93 LYS A CA 1
ATOM 664 C C . LYS A 1 93 ? -8.105 6.310 19.903 1.00 86.06 93 LYS A C 1
ATOM 666 O O . LYS A 1 93 ? -8.777 5.410 20.400 1.00 86.06 93 LYS A O 1
ATOM 671 N N . ASP A 1 94 ? -8.592 7.517 19.653 1.00 88.75 94 ASP A N 1
ATOM 672 C CA . ASP A 1 94 ? -9.997 7.828 19.811 1.00 88.75 94 ASP A CA 1
ATOM 673 C C . ASP A 1 94 ? -10.743 7.599 18.488 1.00 88.75 94 ASP A C 1
ATOM 675 O O . ASP A 1 94 ? -10.625 8.429 17.587 1.00 88.75 94 ASP A O 1
ATOM 679 N N . PRO A 1 95 ? -11.501 6.493 18.348 1.00 86.88 95 PRO A N 1
ATOM 680 C CA . PRO A 1 95 ? -12.260 6.216 17.130 1.00 86.88 95 PRO A CA 1
ATOM 681 C C . PRO A 1 95 ? -13.467 7.150 16.973 1.00 86.88 95 PRO A C 1
ATOM 683 O O . PRO A 1 95 ? -14.092 7.171 15.915 1.00 86.88 95 PRO A O 1
ATOM 686 N N . SER A 1 96 ? -13.814 7.912 18.016 1.00 90.44 96 SER A N 1
ATOM 687 C CA . SER A 1 96 ? -14.959 8.821 18.026 1.00 90.44 96 SER A CA 1
ATOM 688 C C . SER A 1 96 ? -14.630 10.236 17.553 1.00 90.44 96 SER A C 1
ATOM 690 O O . SER A 1 96 ? -15.527 11.073 17.515 1.00 90.44 96 SER A O 1
ATOM 692 N N . LEU A 1 97 ? -13.370 10.515 17.190 1.00 93.06 97 LEU A N 1
ATOM 693 C CA . LEU A 1 97 ? -13.001 11.803 16.611 1.00 93.06 97 LEU A CA 1
ATOM 694 C C . LEU A 1 97 ? -13.773 12.027 15.310 1.00 93.06 97 LEU A C 1
ATOM 696 O O . LEU A 1 97 ? -13.773 11.174 14.421 1.00 93.06 97 LEU A O 1
ATOM 700 N N . ARG A 1 98 ? -14.441 13.171 15.194 1.00 92.94 98 ARG A N 1
ATOM 701 C CA . ARG A 1 98 ? -15.146 13.589 13.980 1.00 92.94 98 ARG A CA 1
ATOM 702 C C . ARG A 1 98 ? -14.841 15.054 13.714 1.00 92.94 98 ARG A C 1
ATOM 704 O O . ARG A 1 98 ? -14.883 15.871 14.628 1.00 92.94 98 ARG A O 1
ATOM 711 N N . GLY A 1 99 ? -14.518 15.376 12.466 1.00 94.25 99 GLY A N 1
ATOM 712 C CA . GLY A 1 99 ? -14.374 16.752 12.008 1.00 94.25 99 GLY A CA 1
ATOM 713 C C . GLY A 1 99 ? -15.631 17.208 11.277 1.00 94.25 99 GLY A C 1
ATOM 714 O O . GLY A 1 99 ? -16.195 16.461 10.478 1.00 94.25 99 GLY A O 1
ATOM 715 N N . SER A 1 100 ? -16.035 18.448 11.511 1.00 93.88 100 SER A N 1
ATOM 716 C CA . SER A 1 100 ? -17.099 19.133 10.779 1.00 93.88 100 SER A CA 1
ATOM 717 C C . SER A 1 100 ? -16.662 20.552 10.435 1.00 93.88 100 SER A C 1
ATOM 719 O O . SER A 1 100 ? -15.915 21.177 11.188 1.00 93.88 100 SER A O 1
ATOM 721 N N . LEU A 1 101 ? -17.100 21.048 9.286 1.00 95.00 101 LEU A N 1
ATOM 722 C CA . LEU A 1 101 ? -16.898 22.419 8.852 1.00 95.00 101 LEU A CA 1
ATOM 723 C C . LEU A 1 101 ? -18.247 23.129 8.857 1.00 95.00 101 LEU A C 1
ATOM 725 O O . LEU A 1 101 ? -19.155 22.730 8.132 1.00 95.00 101 LEU A O 1
ATOM 729 N N . VAL A 1 102 ? -18.353 24.176 9.664 1.00 93.38 102 VAL A N 1
ATOM 730 C CA . VAL A 1 102 ? -19.509 25.065 9.731 1.00 93.38 102 VAL A CA 1
ATOM 731 C C . VAL A 1 102 ? -19.210 26.291 8.880 1.00 93.38 102 VAL A C 1
ATOM 733 O O . VAL A 1 102 ? -18.253 27.018 9.146 1.00 93.38 102 VAL A O 1
ATOM 736 N N . LEU A 1 103 ? -19.998 26.502 7.836 1.00 91.62 103 LEU A N 1
ATOM 737 C CA . LEU A 1 103 ? -19.873 27.634 6.929 1.00 91.62 103 LEU A CA 1
ATOM 738 C C . LEU A 1 103 ? -20.540 28.896 7.515 1.00 91.62 103 LEU A C 1
ATOM 740 O O . LEU A 1 103 ? -21.275 28.812 8.504 1.00 91.62 103 LEU A O 1
ATOM 744 N N . PRO A 1 104 ? -20.286 30.082 6.931 1.00 86.50 104 PRO A N 1
ATOM 745 C CA . PRO A 1 104 ? -20.833 31.350 7.427 1.00 86.50 104 PRO A CA 1
ATOM 746 C C . PRO A 1 104 ? -22.366 31.417 7.438 1.00 86.50 104 PRO A C 1
ATOM 748 O O . PRO A 1 104 ? -22.948 32.147 8.234 1.00 86.50 104 PRO A O 1
ATOM 751 N N . ASP A 1 105 ? -23.018 30.641 6.572 1.00 87.00 105 ASP A N 1
ATOM 752 C CA . ASP A 1 105 ? -24.475 30.493 6.494 1.00 87.00 105 ASP A CA 1
ATOM 753 C C . ASP A 1 105 ? -25.059 29.586 7.598 1.00 87.00 105 ASP A C 1
ATOM 755 O O . ASP A 1 105 ? -26.268 29.369 7.654 1.00 87.00 105 ASP A O 1
ATOM 759 N N . GLY A 1 106 ? -24.209 29.051 8.482 1.00 87.00 106 GLY A N 1
ATOM 760 C CA . GLY A 1 106 ? -24.582 28.134 9.554 1.00 87.00 106 GLY A CA 1
ATOM 761 C C . GLY A 1 106 ? -24.696 26.674 9.117 1.00 87.00 106 GLY A C 1
ATOM 762 O O . GLY A 1 106 ? -24.934 25.812 9.965 1.00 87.00 106 GLY A O 1
ATOM 763 N N . THR A 1 107 ? -24.501 26.361 7.832 1.00 89.06 107 THR A N 1
ATOM 764 C CA . THR A 1 107 ? -24.531 24.975 7.360 1.00 89.06 107 THR A CA 1
ATOM 765 C C . THR A 1 107 ? -23.309 24.218 7.866 1.00 89.06 107 THR A C 1
ATOM 767 O O . THR A 1 107 ? -22.184 24.714 7.829 1.00 89.06 107 THR A O 1
ATOM 770 N N . SER A 1 108 ? -23.526 23.003 8.368 1.00 91.19 108 SER A N 1
ATOM 771 C CA . SER A 1 108 ? -22.457 22.121 8.836 1.00 91.19 108 SER A CA 1
ATOM 772 C C . SER A 1 108 ? -22.306 20.947 7.883 1.00 91.19 108 SER A C 1
ATOM 774 O O . SER A 1 108 ? -23.290 20.282 7.555 1.00 91.19 108 SER A O 1
ATOM 776 N N . ARG A 1 109 ? -21.074 20.674 7.451 1.00 93.44 109 ARG A N 1
ATOM 777 C CA . ARG A 1 109 ? -20.733 19.493 6.650 1.00 93.44 109 ARG A CA 1
ATOM 778 C C . ARG A 1 109 ? -19.638 18.666 7.320 1.00 93.44 109 ARG A C 1
ATOM 780 O O . ARG A 1 109 ? -18.713 19.244 7.892 1.00 93.44 109 ARG A O 1
ATOM 787 N N . PRO A 1 110 ? -19.691 17.326 7.254 1.00 91.31 110 PRO A N 1
ATOM 788 C CA . PRO A 1 110 ? -18.597 16.496 7.740 1.00 91.31 110 PRO A CA 1
ATOM 789 C C . PRO A 1 110 ? -17.346 16.714 6.881 1.00 91.31 110 PRO A C 1
ATOM 791 O O . PRO A 1 110 ? -17.441 16.884 5.666 1.00 91.31 110 PRO A O 1
ATOM 794 N N . VAL A 1 111 ? -16.173 16.678 7.510 1.00 95.50 111 VAL A N 1
ATOM 795 C CA . VAL A 1 111 ? -14.884 16.670 6.803 1.00 95.50 111 VAL A CA 1
ATOM 796 C C . VAL A 1 111 ? -14.200 15.324 6.986 1.00 95.50 111 VAL A C 1
ATOM 798 O O . VAL A 1 111 ? -14.274 14.700 8.052 1.00 95.50 111 VAL A O 1
ATOM 801 N N . SER A 1 112 ? -13.523 14.855 5.939 1.00 90.62 112 SER A N 1
ATOM 802 C CA . SER A 1 112 ? -12.744 13.623 6.022 1.00 90.62 112 SER A CA 1
ATOM 803 C C . SER A 1 112 ? -11.601 13.827 7.008 1.00 90.62 112 SER A C 1
ATOM 805 O O . SER A 1 112 ? -10.887 14.825 6.940 1.00 90.62 112 SER A O 1
ATOM 807 N N . HIS A 1 113 ? -11.408 12.881 7.920 1.00 93.12 113 HIS A N 1
ATOM 808 C CA . HIS A 1 113 ? -10.359 12.957 8.927 1.00 93.12 113 HIS A CA 1
ATOM 809 C C . HIS A 1 113 ? -9.473 11.714 8.856 1.00 93.12 113 HIS A C 1
ATOM 811 O O . HIS A 1 113 ? -9.941 10.609 8.600 1.00 93.12 113 HIS A O 1
ATOM 817 N N . SER A 1 114 ? -8.176 11.887 9.083 1.00 91.94 114 SER A N 1
ATOM 818 C CA . SER A 1 114 ? -7.232 10.777 9.225 1.00 91.94 114 SER A CA 1
ATOM 819 C C . SER A 1 114 ? -6.138 11.144 10.218 1.00 91.94 114 SER A C 1
ATOM 821 O O . SER A 1 114 ? -5.758 12.307 10.334 1.00 91.94 114 SER A O 1
ATOM 823 N N . ILE A 1 115 ? -5.619 10.164 10.956 1.00 91.19 115 ILE A N 1
ATOM 824 C CA . ILE A 1 115 ? -4.516 10.387 11.896 1.00 91.19 115 ILE A CA 1
ATOM 825 C C . ILE A 1 115 ? -3.229 9.870 11.263 1.00 91.19 115 ILE A C 1
ATOM 827 O O . ILE A 1 115 ? -2.983 8.664 11.211 1.00 91.19 115 ILE A O 1
ATOM 831 N N . GLN A 1 116 ? -2.379 10.792 10.828 1.00 90.12 116 GLN A N 1
ATOM 832 C CA . GLN A 1 116 ? -1.118 10.497 10.156 1.00 90.12 116 GLN A CA 1
ATOM 833 C C . GLN A 1 116 ? 0.068 10.680 11.112 1.00 90.12 116 GLN A C 1
ATOM 835 O O . GLN A 1 116 ? -0.031 11.310 12.171 1.00 90.12 116 GLN A O 1
ATOM 840 N N . ARG A 1 117 ? 1.215 10.079 10.786 1.00 81.88 117 ARG A N 1
ATOM 841 C CA . ARG A 1 117 ? 2.467 10.354 11.505 1.00 81.88 117 ARG A CA 1
ATOM 842 C C . ARG A 1 117 ? 2.991 11.705 11.003 1.00 81.88 117 ARG A C 1
ATOM 844 O O . ARG A 1 117 ? 2.998 11.924 9.797 1.00 81.88 117 ARG A O 1
ATOM 851 N N . GLY A 1 118 ? 3.370 12.607 11.913 1.00 75.81 118 GLY A N 1
ATOM 852 C CA . GLY A 1 118 ? 3.952 13.892 11.523 1.00 75.81 118 GLY A CA 1
ATOM 853 C C . GLY A 1 118 ? 5.216 13.705 10.680 1.00 75.81 118 GLY A C 1
ATOM 854 O O . GLY A 1 118 ? 5.875 12.665 10.773 1.00 75.81 118 GLY A O 1
ATOM 855 N N . GLY A 1 119 ? 5.533 14.701 9.848 1.00 69.38 119 GLY A N 1
ATOM 856 C CA . GLY A 1 119 ? 6.765 14.717 9.059 1.00 69.38 119 GLY A CA 1
ATOM 857 C C . GLY A 1 119 ? 8.032 14.676 9.932 1.00 69.38 119 GLY A C 1
ATOM 858 O O . GLY A 1 119 ? 7.952 14.841 11.156 1.00 69.38 119 GLY A O 1
ATOM 859 N N . PRO A 1 120 ? 9.212 14.453 9.325 1.00 43.12 120 PRO A N 1
ATOM 860 C CA . PRO A 1 120 ? 10.479 14.446 10.051 1.00 43.12 120 PRO A CA 1
ATOM 861 C C . PRO A 1 120 ? 10.633 15.745 10.864 1.00 43.12 120 PRO A C 1
ATOM 863 O O . PRO A 1 120 ? 10.476 16.835 10.331 1.00 43.12 120 PRO A O 1
ATOM 866 N N . GLY A 1 121 ? 10.851 15.640 12.177 1.00 54.78 121 GLY A N 1
ATOM 867 C CA . GLY A 1 121 ? 10.919 16.791 13.098 1.00 54.78 121 GLY A CA 1
ATOM 868 C C . GLY A 1 121 ? 9.690 16.992 13.998 1.00 54.78 121 GLY A C 1
ATOM 869 O O . GLY A 1 121 ? 9.801 17.627 15.044 1.00 54.78 121 GLY A O 1
ATOM 870 N N . SER A 1 122 ? 8.548 16.376 13.682 1.00 59.62 122 SER A N 1
ATOM 871 C CA . SER A 1 122 ? 7.348 16.410 14.527 1.00 59.62 122 SER A CA 1
ATOM 872 C C . SER A 1 122 ? 7.170 15.069 15.244 1.00 59.62 122 SER A C 1
ATOM 874 O O . SER A 1 122 ? 6.607 14.131 14.689 1.00 59.62 122 SER A O 1
ATOM 876 N N . ALA A 1 123 ? 7.585 14.957 16.514 1.00 57.12 123 ALA A N 1
ATOM 877 C CA . ALA A 1 123 ? 7.424 13.741 17.341 1.00 57.12 123 ALA A CA 1
ATOM 878 C C . ALA A 1 123 ? 5.948 13.393 17.697 1.00 57.12 123 ALA A C 1
ATOM 880 O O . ALA A 1 123 ? 5.659 12.614 18.617 1.00 57.12 123 ALA A O 1
ATOM 881 N N . GLY A 1 124 ? 4.985 13.987 16.988 1.00 74.00 124 GLY A N 1
ATOM 882 C CA . GLY A 1 124 ? 3.552 13.829 17.197 1.00 74.00 124 GLY A CA 1
ATOM 883 C C . GLY A 1 124 ? 2.837 13.148 16.033 1.00 74.00 124 GLY A C 1
ATOM 884 O O . GLY A 1 124 ? 3.385 12.940 14.952 1.00 74.00 124 GLY A O 1
ATOM 885 N N . ARG A 1 125 ? 1.585 12.757 16.280 1.00 83.81 125 ARG A N 1
ATOM 886 C CA . ARG A 1 125 ? 0.661 12.403 15.201 1.00 83.81 125 ARG A CA 1
ATOM 887 C C . ARG A 1 125 ? -0.159 13.631 14.845 1.00 83.81 125 ARG A C 1
ATOM 889 O O . ARG A 1 125 ? -0.487 14.425 15.727 1.00 83.81 125 ARG A O 1
ATOM 896 N N . VAL A 1 126 ? -0.457 13.749 13.565 1.00 90.94 126 VAL A N 1
ATOM 897 C CA . VAL A 1 126 ? -1.175 14.868 12.976 1.00 90.94 126 VAL A CA 1
ATOM 898 C C . VAL A 1 126 ? -2.570 14.381 12.610 1.00 90.94 126 VAL A C 1
ATOM 900 O O . VAL A 1 126 ? -2.714 13.383 11.906 1.00 90.94 126 VAL A O 1
ATOM 903 N N . LEU A 1 127 ? -3.591 15.054 13.125 1.00 93.94 127 LEU A N 1
ATOM 904 C CA . LEU A 1 127 ? -4.961 14.916 12.663 1.00 93.94 127 LEU A CA 1
ATOM 905 C C . LEU A 1 127 ? -5.101 15.738 11.382 1.00 93.94 127 LEU A C 1
ATOM 907 O O . LEU A 1 127 ? -5.034 16.963 11.420 1.00 93.94 127 LEU A O 1
ATOM 911 N N . VAL A 1 128 ? -5.243 15.048 10.258 1.00 94.44 128 VAL A N 1
ATOM 912 C CA . VAL A 1 128 ? -5.397 15.633 8.927 1.00 94.44 128 VAL A CA 1
ATOM 913 C C . VAL A 1 128 ? -6.882 15.690 8.605 1.00 94.44 128 VAL A C 1
ATOM 915 O O . VAL A 1 128 ? -7.533 14.646 8.533 1.00 94.44 128 VAL A O 1
ATOM 918 N N . LEU A 1 129 ? -7.397 16.897 8.410 1.00 95.19 129 LEU A N 1
ATOM 919 C CA . LEU A 1 129 ? -8.785 17.198 8.071 1.00 95.19 129 LEU A CA 1
ATOM 920 C C . LEU A 1 129 ? -8.814 17.686 6.619 1.00 95.19 129 LEU A C 1
ATOM 922 O O . LEU A 1 129 ? -8.139 18.664 6.312 1.00 95.19 129 LEU A O 1
ATOM 926 N N . ARG A 1 130 ? -9.524 16.986 5.726 1.00 94.62 130 ARG A N 1
ATOM 927 C CA . ARG A 1 130 ? -9.571 17.240 4.270 1.00 94.62 130 ARG A CA 1
ATOM 928 C C . ARG A 1 130 ? -10.986 17.519 3.776 1.00 94.62 130 ARG A C 1
ATOM 930 O O . ARG A 1 130 ? -11.955 17.172 4.451 1.00 94.62 130 ARG A O 1
ATOM 937 N N . GLY A 1 131 ? -11.089 18.070 2.566 1.00 90.38 131 GLY A N 1
ATOM 938 C CA . GLY A 1 131 ? -12.368 18.433 1.958 1.00 90.38 131 GLY A CA 1
ATOM 939 C C . GLY A 1 131 ? -12.906 19.744 2.523 1.00 90.38 131 GLY A C 1
ATOM 940 O O . GLY A 1 131 ? -14.117 19.912 2.666 1.00 90.38 131 GLY A O 1
ATOM 941 N N . LEU A 1 132 ? -12.005 20.661 2.898 1.00 92.62 132 LEU A N 1
ATOM 942 C CA . LEU A 1 132 ? -12.396 21.972 3.402 1.00 92.62 132 LEU A CA 1
ATOM 943 C C . LEU A 1 132 ? -12.994 22.829 2.297 1.00 92.62 132 LEU A C 1
ATOM 945 O O . LEU A 1 132 ? -13.967 23.516 2.581 1.00 92.62 132 LEU A O 1
ATOM 949 N N . GLY A 1 133 ? -12.453 22.775 1.072 1.00 88.62 133 GLY A N 1
ATOM 950 C CA . GLY A 1 133 ? -12.949 23.516 -0.094 1.00 88.62 133 GLY A CA 1
ATOM 951 C C . GLY A 1 133 ? -13.253 24.985 0.206 1.00 88.62 133 GLY A C 1
ATOM 952 O O . GLY A 1 133 ? -14.307 25.483 -0.192 1.00 88.62 133 GLY A O 1
ATOM 953 N N . LEU A 1 134 ? -12.407 25.634 1.011 1.00 88.81 134 LEU A N 1
ATOM 954 C CA . LEU A 1 134 ? -12.600 27.011 1.447 1.00 88.81 134 LEU A CA 1
ATOM 955 C C . LEU A 1 134 ? -11.836 27.940 0.508 1.00 88.81 134 LEU A C 1
ATOM 957 O O . LEU A 1 134 ? -10.608 27.951 0.495 1.00 88.81 134 LEU A O 1
ATOM 961 N N . ASN A 1 135 ? -12.568 28.761 -0.235 1.00 86.00 135 ASN A N 1
ATOM 962 C CA . ASN A 1 135 ? -11.985 29.838 -1.023 1.00 86.00 135 ASN A CA 1
ATOM 963 C C . ASN A 1 135 ? -11.900 31.128 -0.197 1.00 86.00 135 ASN A C 1
ATOM 965 O O . ASN A 1 135 ? -12.356 31.196 0.953 1.00 86.00 135 ASN A O 1
ATOM 969 N N . ARG A 1 136 ? -11.375 32.196 -0.811 1.00 78.31 136 ARG A N 1
ATOM 970 C CA . ARG A 1 136 ? -11.165 33.450 -0.089 1.00 78.31 136 ARG A CA 1
ATOM 971 C C . ARG A 1 136 ? -12.423 34.083 0.507 1.00 78.31 136 ARG A C 1
ATOM 973 O O . ARG A 1 136 ? -12.355 34.751 1.538 1.00 78.31 136 ARG A O 1
ATOM 980 N N . THR A 1 137 ? -13.554 33.897 -0.161 1.00 78.94 137 THR A N 1
ATOM 981 C CA . THR A 1 137 ? -14.840 34.478 0.237 1.00 78.94 137 THR A CA 1
ATOM 982 C C . THR A 1 137 ? -15.518 33.668 1.338 1.00 78.94 137 THR A C 1
ATOM 984 O O . THR A 1 137 ? -16.151 34.243 2.216 1.00 78.94 137 THR A O 1
ATOM 987 N N . THR A 1 138 ? -15.332 32.345 1.346 1.00 83.50 138 THR A N 1
ATOM 988 C CA . THR A 1 138 ? -15.972 31.440 2.313 1.00 83.50 138 THR A CA 1
ATOM 989 C C . THR A 1 138 ? -15.142 31.205 3.573 1.00 83.50 138 THR A C 1
ATOM 991 O O . THR A 1 138 ? -15.690 30.797 4.593 1.00 83.50 138 THR A O 1
ATOM 994 N N . ALA A 1 139 ? -13.825 31.434 3.520 1.00 84.19 139 ALA A N 1
ATOM 995 C CA . ALA A 1 139 ? -12.919 31.104 4.617 1.00 84.19 139 ALA A CA 1
ATOM 996 C C . ALA A 1 139 ? -13.128 31.982 5.862 1.00 84.19 139 ALA A C 1
ATOM 998 O O . ALA A 1 139 ? -13.247 31.439 6.950 1.00 84.19 139 ALA A O 1
ATOM 999 N N . GLY A 1 140 ? -13.234 33.310 5.732 1.00 79.38 140 GLY A N 1
ATOM 1000 C CA . GLY A 1 140 ? -13.082 34.246 6.866 1.00 79.38 140 GLY A CA 1
ATOM 1001 C C . GLY A 1 140 ? -14.131 34.193 7.991 1.00 79.38 140 GLY A C 1
ATOM 1002 O O . GLY A 1 140 ? -14.022 34.912 8.982 1.00 79.38 140 GLY A O 1
ATOM 1003 N N . SER A 1 141 ? -15.163 33.365 7.850 1.00 80.19 141 SER A N 1
ATOM 1004 C CA . SER A 1 141 ? -16.186 33.124 8.879 1.00 80.19 141 SER A CA 1
ATOM 1005 C C . SER A 1 141 ? -16.532 31.642 9.046 1.00 80.19 141 SER A C 1
ATOM 1007 O O . SER A 1 141 ? -17.415 31.298 9.832 1.00 80.19 141 SER A O 1
ATOM 1009 N N . ALA A 1 142 ? -15.810 30.752 8.360 1.00 91.81 142 ALA A N 1
ATOM 1010 C CA . ALA A 1 142 ? -15.964 29.323 8.553 1.00 91.81 142 ALA A CA 1
ATOM 1011 C C . ALA A 1 142 ? -15.359 28.886 9.899 1.00 91.81 142 ALA A C 1
ATOM 1013 O O . ALA A 1 142 ? -14.353 29.432 10.370 1.00 91.81 142 ALA A O 1
ATOM 1014 N N . ARG A 1 143 ? -15.968 27.869 10.515 1.00 93.25 143 ARG A N 1
ATOM 1015 C CA . ARG A 1 143 ? -15.495 27.232 11.747 1.00 93.25 143 ARG A CA 1
ATOM 1016 C C . ARG A 1 143 ? -15.232 25.751 11.510 1.00 93.25 143 ARG A C 1
ATOM 1018 O O . ARG A 1 143 ? -16.106 25.022 11.056 1.00 93.25 143 ARG A O 1
ATOM 1025 N N . LEU A 1 144 ? -14.034 25.295 11.841 1.00 94.62 144 LEU A N 1
ATOM 1026 C CA . LEU A 1 144 ? -13.659 23.889 11.872 1.00 94.62 144 LEU A CA 1
ATOM 1027 C C . LEU A 1 144 ? -13.876 23.351 13.285 1.00 94.62 144 LEU A C 1
ATOM 1029 O O . LEU A 1 144 ? -13.208 23.782 14.218 1.00 94.62 144 LEU A O 1
ATOM 1033 N N . CYS A 1 145 ? -14.793 22.408 13.440 1.00 94.12 145 CYS A N 1
ATOM 1034 C CA . CYS A 1 145 ? -15.215 21.867 14.723 1.00 94.12 145 CYS A CA 1
ATOM 1035 C C . CYS A 1 145 ? -14.885 20.376 14.822 1.00 94.12 145 CYS A C 1
ATOM 1037 O O . CYS A 1 145 ? -15.204 19.594 13.923 1.00 94.12 145 CYS A O 1
ATOM 1039 N N . ILE A 1 146 ? -14.244 19.980 15.920 1.00 94.50 146 ILE A N 1
ATOM 1040 C CA . ILE A 1 146 ? -13.781 18.615 16.173 1.00 94.50 146 ILE A CA 1
ATOM 1041 C C . ILE A 1 146 ? -14.475 18.085 17.418 1.00 94.50 146 ILE A C 1
ATOM 1043 O O . ILE A 1 146 ? -14.271 18.597 18.520 1.00 94.50 146 ILE A O 1
ATOM 1047 N N . SER A 1 147 ? -15.296 17.055 17.241 1.00 92.88 147 SER A N 1
ATOM 1048 C CA . SER A 1 147 ? -16.016 16.398 18.328 1.00 92.88 147 SER A CA 1
ATOM 1049 C C . SER A 1 147 ? -15.355 15.073 18.695 1.00 92.88 147 SER A C 1
ATOM 1051 O O . SER A 1 147 ? -14.705 14.417 17.877 1.00 92.88 147 SER A O 1
ATOM 1053 N N . SER A 1 148 ? -15.486 14.701 19.966 1.00 93.06 148 SER A N 1
ATOM 1054 C CA . SER A 1 148 ? -14.965 13.457 20.526 1.00 93.06 148 SER A CA 1
ATOM 1055 C C . SER A 1 148 ? -15.872 12.986 21.659 1.00 93.06 148 SER A C 1
ATOM 1057 O O . SER A 1 148 ? -16.301 13.760 22.518 1.00 93.06 148 SER A O 1
ATOM 1059 N N . GLN A 1 149 ? -16.134 11.683 21.726 1.00 90.00 149 GLN A N 1
ATOM 1060 C CA . GLN A 1 149 ? -16.833 11.096 22.865 1.00 90.00 149 GLN A CA 1
ATOM 1061 C C . GLN A 1 149 ? -15.928 11.003 24.100 1.00 90.00 149 GLN A C 1
ATOM 1063 O O . GLN A 1 149 ? -16.449 10.971 25.217 1.00 90.00 149 GLN A O 1
ATOM 1068 N N . ARG A 1 150 ? -14.595 11.033 23.946 1.00 91.19 150 ARG A N 1
ATOM 1069 C CA . ARG A 1 150 ? -13.647 10.990 25.067 1.00 91.19 150 ARG A CA 1
ATOM 1070 C C . ARG A 1 150 ? -13.516 12.356 25.741 1.00 91.19 150 ARG A C 1
ATOM 1072 O O . ARG A 1 150 ? -12.995 13.282 25.124 1.00 91.19 150 ARG A O 1
ATOM 1079 N N . PRO A 1 151 ? -13.835 12.479 27.044 1.00 89.00 151 PRO A N 1
ATOM 1080 C CA . PRO A 1 151 ? -13.767 13.759 27.757 1.00 89.00 151 PRO A CA 1
ATOM 1081 C C . PRO A 1 151 ? -12.403 14.457 27.655 1.00 89.00 151 PRO A C 1
ATOM 1083 O O . PRO A 1 151 ? -12.336 15.672 27.514 1.00 89.00 151 PRO A O 1
ATOM 1086 N N . ALA A 1 152 ? -11.311 13.684 27.644 1.00 89.50 152 ALA A N 1
ATOM 1087 C CA . ALA A 1 152 ? -9.944 14.198 27.552 1.00 89.50 152 ALA A CA 1
ATOM 1088 C C . ALA A 1 152 ? -9.577 14.830 26.192 1.00 89.50 152 ALA A C 1
ATOM 1090 O O . ALA A 1 152 ? -8.477 15.366 26.073 1.00 89.50 152 ALA A O 1
ATOM 1091 N N . CYS A 1 153 ? -10.449 14.730 25.184 1.00 92.38 153 CYS A N 1
ATOM 1092 C CA . CYS A 1 153 ? -10.232 15.201 23.812 1.00 92.38 153 CYS A CA 1
ATOM 1093 C C . CYS A 1 153 ? -11.338 16.153 23.324 1.00 92.38 153 CYS A C 1
ATOM 1095 O O . CYS A 1 153 ? -11.341 16.517 22.152 1.00 92.38 153 CYS A O 1
ATOM 1097 N N . ARG A 1 154 ? -12.269 16.546 24.207 1.00 89.75 154 ARG A N 1
ATOM 1098 C CA . ARG A 1 154 ? -13.402 17.433 23.887 1.00 89.75 154 ARG A CA 1
ATOM 1099 C C . ARG A 1 154 ? -13.041 18.914 23.831 1.00 89.75 154 ARG A C 1
ATOM 1101 O O . ARG A 1 154 ? -13.731 19.683 23.176 1.00 89.75 154 ARG A O 1
ATOM 1108 N N . THR A 1 155 ? -11.978 19.320 24.521 1.00 89.00 155 THR A N 1
ATOM 1109 C CA . THR A 1 155 ? -11.512 20.714 24.532 1.00 89.00 155 THR A CA 1
ATOM 1110 C C . THR A 1 155 ? -10.260 20.871 23.680 1.00 89.00 155 THR A C 1
ATOM 1112 O O . THR A 1 155 ? -9.517 19.904 23.480 1.00 89.00 155 THR A O 1
ATOM 1115 N N . ALA A 1 156 ? -9.990 22.089 23.206 1.00 86.81 156 ALA A N 1
ATOM 1116 C CA . ALA A 1 156 ? -8.771 22.386 22.455 1.00 86.81 156 ALA A CA 1
ATOM 1117 C C . ALA A 1 156 ? -7.508 22.039 23.271 1.00 86.81 156 ALA A C 1
ATOM 1119 O O . ALA A 1 156 ? -6.573 21.441 22.741 1.00 86.81 156 ALA A O 1
ATOM 1120 N N . GLU A 1 157 ? -7.508 22.286 24.585 1.00 88.38 157 GLU A N 1
ATOM 1121 C CA . GLU A 1 157 ? -6.410 21.942 25.501 1.00 88.38 157 GLU A CA 1
ATOM 1122 C C . GLU A 1 157 ? -6.163 20.440 25.606 1.00 88.38 157 GLU A C 1
ATOM 1124 O O . GLU A 1 157 ? -5.008 20.009 25.711 1.00 88.38 157 GLU A O 1
ATOM 1129 N N . GLY A 1 158 ? -7.239 19.651 25.619 1.00 89.56 158 GLY A N 1
ATOM 1130 C CA . GLY A 1 158 ? -7.184 18.196 25.698 1.00 89.56 158 GLY A CA 1
ATOM 1131 C C . GLY A 1 158 ? -6.805 17.546 24.368 1.00 89.56 158 GLY A C 1
ATOM 1132 O O . GLY A 1 158 ? -6.046 16.572 24.343 1.00 89.56 158 GLY A O 1
ATOM 1133 N N . LEU A 1 159 ? -7.287 18.116 23.263 1.00 92.06 159 LEU A N 1
ATOM 1134 C CA . LEU A 1 159 ? -7.056 17.627 21.910 1.00 92.06 159 LEU A CA 1
ATOM 1135 C C . LEU A 1 159 ? -5.639 17.945 21.419 1.00 92.06 159 LEU A C 1
ATOM 1137 O O . LEU A 1 159 ? -4.935 17.056 20.929 1.00 92.06 159 LEU A O 1
ATOM 1141 N N . CYS A 1 160 ? -5.202 19.192 21.572 1.00 91.31 160 CYS A N 1
ATOM 1142 C CA . CYS A 1 160 ? -3.984 19.692 20.954 1.00 91.31 160 CYS A CA 1
ATOM 1143 C C . CYS A 1 160 ? -2.730 19.437 21.782 1.00 91.31 160 CYS A C 1
ATOM 1145 O O . CYS A 1 160 ? -2.703 19.568 23.012 1.00 91.31 160 CYS A O 1
ATOM 1147 N N . GLN A 1 161 ? -1.658 19.069 21.082 1.00 90.38 161 GLN A N 1
ATOM 1148 C CA . GLN A 1 161 ? -0.325 18.981 21.654 1.00 90.38 161 GLN A CA 1
ATOM 1149 C C . GLN A 1 161 ? 0.379 20.338 21.473 1.00 90.38 161 GLN A C 1
ATOM 1151 O O . GLN A 1 161 ? 0.716 20.673 20.336 1.00 90.38 161 GLN A O 1
ATOM 1156 N N . PRO A 1 162 ? 0.617 21.103 22.557 1.00 85.44 162 PRO A N 1
ATOM 1157 C CA . PRO A 1 162 ? 1.259 22.404 22.447 1.00 85.44 162 PRO A CA 1
ATOM 1158 C C . PRO A 1 162 ? 2.713 22.272 21.977 1.00 85.44 162 PRO A C 1
ATOM 1160 O O . PRO A 1 162 ? 3.388 21.304 22.358 1.00 85.44 162 PRO A O 1
ATOM 1163 N N . PRO A 1 163 ? 3.211 23.221 21.160 1.00 82.81 163 PRO A N 1
ATOM 1164 C CA . PRO A 1 163 ? 4.637 23.347 20.890 1.00 82.81 163 PRO A CA 1
ATOM 1165 C C . PRO A 1 163 ? 5.436 23.498 22.189 1.00 82.81 163 PRO A C 1
ATOM 1167 O O . PRO A 1 163 ? 4.938 24.004 23.197 1.00 82.81 163 PRO A O 1
ATOM 1170 N N . THR A 1 164 ? 6.695 23.061 22.170 1.00 81.31 164 THR A N 1
ATOM 1171 C CA . THR A 1 164 ? 7.599 23.217 23.313 1.00 81.31 164 THR A CA 1
ATOM 1172 C C . THR A 1 164 ? 7.731 24.701 23.667 1.00 81.31 164 THR A C 1
ATOM 1174 O O . THR A 1 164 ? 8.202 25.483 22.850 1.00 81.31 164 THR A O 1
ATOM 1177 N N . GLY A 1 165 ? 7.321 25.082 24.880 1.00 81.69 165 GLY A N 1
ATOM 1178 C CA . GLY A 1 165 ? 7.372 26.466 25.369 1.00 81.69 165 GLY A CA 1
ATOM 1179 C C . GLY A 1 165 ? 6.070 27.267 25.225 1.00 81.69 165 GLY A C 1
ATOM 1180 O O . GLY A 1 165 ? 5.974 28.340 25.813 1.00 81.69 165 GLY A O 1
ATOM 1181 N N . SER A 1 166 ? 5.057 26.756 24.517 1.00 82.06 166 SER A N 1
ATOM 1182 C CA . SER A 1 166 ? 3.740 27.403 24.411 1.00 82.06 166 SER A CA 1
ATOM 1183 C C . SER A 1 166 ? 2.823 27.068 25.595 1.00 82.06 166 SER A C 1
ATOM 1185 O O . SER A 1 166 ? 3.005 26.058 26.282 1.00 82.06 166 SER A O 1
ATOM 1187 N N . ALA A 1 167 ? 1.806 27.903 25.828 1.00 78.94 167 ALA A N 1
ATOM 1188 C CA . ALA A 1 167 ? 0.812 27.659 26.867 1.00 78.94 167 ALA A CA 1
ATOM 1189 C C . ALA A 1 167 ? -0.011 26.375 26.588 1.00 78.94 167 ALA A C 1
ATOM 1191 O O . ALA A 1 167 ? -0.238 26.005 25.431 1.00 78.94 167 ALA A O 1
ATOM 1192 N N . PRO A 1 168 ? -0.496 25.664 27.627 1.00 72.75 168 PRO A N 1
ATOM 1193 C CA . PRO A 1 168 ? -1.477 24.597 27.442 1.00 72.75 168 PRO A CA 1
ATOM 1194 C C . PRO A 1 168 ? -2.717 25.140 26.723 1.00 72.75 168 PRO A C 1
ATOM 1196 O O . PRO A 1 168 ? -3.233 26.178 27.119 1.00 72.75 168 PRO A O 1
ATOM 1199 N N . GLY A 1 169 ? -3.182 24.447 25.682 1.00 69.62 169 GLY A N 1
ATOM 1200 C CA . GLY A 1 169 ? -4.255 24.959 24.817 1.00 69.62 169 GLY A CA 1
ATOM 1201 C C . GLY A 1 169 ? -3.780 25.468 23.470 1.00 69.62 169 GLY A C 1
ATOM 1202 O O . GLY A 1 169 ? -4.591 25.550 22.557 1.00 69.62 169 GLY A O 1
ATOM 1203 N N . THR A 1 170 ? -2.479 25.730 23.302 1.00 83.69 170 THR A N 1
ATOM 1204 C CA . THR A 1 170 ? -1.960 26.141 22.001 1.00 83.69 170 THR A CA 1
ATOM 1205 C C . THR A 1 170 ? -1.976 24.973 21.010 1.00 83.69 170 THR A C 1
ATOM 1207 O O . THR A 1 170 ? -1.306 23.964 21.233 1.00 83.69 170 THR A O 1
ATOM 1210 N N . CYS A 1 171 ? -2.716 25.083 19.908 1.00 84.94 171 CYS A N 1
ATOM 1211 C CA . CYS A 1 171 ? -2.699 24.095 18.828 1.00 84.94 171 CYS A CA 1
ATOM 1212 C C . CYS A 1 171 ? -1.716 24.512 17.739 1.00 84.94 171 CYS A C 1
ATOM 1214 O O . CYS A 1 171 ? -1.779 25.633 17.247 1.00 84.94 171 CYS A O 1
ATOM 1216 N N . ARG A 1 172 ? -0.841 23.598 17.314 1.00 87.19 172 ARG A N 1
ATOM 1217 C CA . ARG A 1 172 ? -0.067 23.778 16.082 1.00 87.19 172 ARG A CA 1
ATOM 1218 C C . ARG A 1 172 ? -0.908 23.293 14.905 1.00 87.19 172 ARG A C 1
ATOM 1220 O O . ARG A 1 172 ? -1.275 22.113 14.882 1.00 87.19 172 ARG A O 1
ATOM 1227 N N . ALA A 1 173 ? -1.203 24.193 13.975 1.00 89.50 173 ALA A N 1
ATOM 1228 C CA . ALA A 1 173 ? -1.973 23.921 12.770 1.00 89.50 173 ALA A CA 1
ATOM 1229 C C . ALA A 1 173 ? -1.139 24.229 11.521 1.00 89.50 173 ALA A C 1
ATOM 1231 O O . ALA A 1 173 ? -0.566 25.309 11.427 1.00 89.50 173 ALA A O 1
ATOM 1232 N N . GLU A 1 174 ? -1.092 23.313 10.554 1.00 90.06 174 GLU A N 1
ATOM 1233 C CA . GLU A 1 174 ? -0.575 23.604 9.210 1.00 90.06 174 GLU A CA 1
ATOM 1234 C C . GLU A 1 174 ? -1.746 23.661 8.226 1.00 90.06 174 GLU A C 1
ATOM 1236 O O . GLU A 1 174 ? -2.563 22.736 8.172 1.00 90.06 174 GLU A O 1
ATOM 1241 N N . LEU A 1 175 ? -1.820 24.737 7.448 1.00 90.25 175 LEU A N 1
ATOM 1242 C CA . LEU A 1 175 ? -2.826 24.942 6.409 1.00 90.25 175 LEU A CA 1
ATOM 1243 C C . LEU A 1 175 ? -2.263 24.529 5.045 1.00 90.25 175 LEU A C 1
ATOM 1245 O O . LEU A 1 175 ? -1.128 24.884 4.715 1.00 90.25 175 LEU A O 1
ATOM 1249 N N . ARG A 1 176 ? -3.043 23.792 4.246 1.00 90.19 176 ARG A N 1
ATOM 1250 C CA . ARG A 1 176 ? -2.637 23.318 2.915 1.00 90.19 176 ARG A CA 1
ATOM 1251 C C . ARG A 1 176 ? -3.684 23.592 1.843 1.00 90.19 176 ARG A C 1
ATOM 1253 O O . ARG A 1 176 ? -4.883 23.416 2.072 1.00 90.19 176 ARG A O 1
ATOM 1260 N N . ASP A 1 177 ? -3.203 23.968 0.665 1.00 88.56 177 ASP A N 1
ATOM 1261 C CA . ASP A 1 177 ? -4.036 24.188 -0.514 1.00 88.56 177 ASP A CA 1
ATOM 1262 C C . ASP A 1 177 ? -4.480 22.871 -1.179 1.00 88.56 177 ASP A C 1
ATOM 1264 O O . ASP A 1 177 ? -4.055 21.773 -0.803 1.00 88.56 177 ASP A O 1
ATOM 1268 N N . SER A 1 178 ? -5.334 22.991 -2.196 1.00 84.19 178 SER A N 1
ATOM 1269 C CA . SER A 1 178 ? -5.812 21.883 -3.030 1.00 84.19 178 SER A CA 1
ATOM 1270 C C . SER A 1 178 ? -4.719 21.170 -3.839 1.00 84.19 178 SER A C 1
ATOM 1272 O O . SER A 1 178 ? -4.929 20.042 -4.278 1.00 84.19 178 SER A O 1
ATOM 1274 N N . ALA A 1 179 ? -3.552 21.790 -4.038 1.00 81.31 179 ALA A N 1
ATOM 1275 C CA . ALA A 1 179 ? -2.384 21.167 -4.664 1.00 81.31 179 ALA A CA 1
ATOM 1276 C C . ALA A 1 179 ? -1.475 20.454 -3.637 1.00 81.31 179 ALA A C 1
ATOM 1278 O O . ALA A 1 179 ? -0.473 19.838 -4.006 1.00 81.31 179 ALA A O 1
ATOM 1279 N N . GLY A 1 180 ? -1.817 20.511 -2.344 1.00 80.31 180 GLY A N 1
ATOM 1280 C CA . GLY A 1 180 ? -1.039 19.952 -1.241 1.00 80.31 180 GLY A CA 1
ATOM 1281 C C . GLY A 1 180 ? 0.154 20.812 -0.807 1.00 80.31 180 GLY A C 1
ATOM 1282 O O . GLY A 1 180 ? 0.925 20.370 0.056 1.00 80.31 180 GLY A O 1
ATOM 1283 N N . GLY A 1 181 ? 0.303 22.013 -1.374 1.00 83.25 181 GLY A N 1
ATOM 1284 C CA . GLY A 1 181 ? 1.276 23.025 -0.981 1.00 83.25 181 GLY A CA 1
ATOM 1285 C C . GLY A 1 181 ? 0.973 23.579 0.410 1.00 83.25 181 GLY A C 1
ATOM 1286 O O . GLY A 1 181 ? -0.185 23.666 0.819 1.00 83.25 181 GLY A O 1
ATOM 1287 N N . CYS A 1 182 ? 2.015 23.921 1.177 1.00 83.50 182 CYS A N 1
ATOM 1288 C CA . CYS A 1 182 ? 1.805 24.539 2.485 1.00 83.50 182 CYS A CA 1
ATOM 1289 C C . CYS A 1 182 ? 1.577 26.047 2.374 1.00 83.50 182 CYS A C 1
ATOM 1291 O O . CYS A 1 182 ? 2.369 26.747 1.741 1.00 83.50 182 CYS A O 1
ATOM 1293 N N . CYS A 1 183 ? 0.545 26.517 3.071 1.00 80.25 183 CYS A N 1
ATOM 1294 C CA . CYS A 1 183 ? 0.115 27.905 3.108 1.00 80.25 183 CYS A CA 1
ATOM 1295 C C . CYS A 1 183 ? 0.624 28.660 4.324 1.00 80.25 183 CYS A C 1
ATOM 1297 O O . CYS A 1 183 ? 1.131 29.768 4.193 1.00 80.25 183 CYS A O 1
ATOM 1299 N N . SER A 1 184 ? 0.481 28.083 5.512 1.00 79.12 184 SER A N 1
ATOM 1300 C CA . SER A 1 184 ? 0.943 28.704 6.747 1.00 79.12 184 SER A CA 1
ATOM 1301 C C . SER A 1 184 ? 1.022 27.687 7.869 1.00 79.12 184 SER A C 1
ATOM 1303 O O . SER A 1 184 ? 0.404 26.618 7.831 1.00 79.12 184 SER A O 1
ATOM 1305 N N . GLU A 1 185 ? 1.783 28.062 8.887 1.00 77.38 185 GLU A N 1
ATOM 1306 C CA . GLU A 1 185 ? 1.768 27.421 10.185 1.00 77.38 185 GLU A CA 1
ATOM 1307 C C . GLU A 1 185 ? 1.166 28.407 11.192 1.00 77.38 185 GLU A C 1
ATOM 1309 O O . GLU A 1 185 ? 1.672 29.516 11.355 1.00 77.38 185 GLU A O 1
ATOM 1314 N N . SER A 1 186 ? 0.067 28.030 11.842 1.00 70.69 186 SER A N 1
ATOM 1315 C CA . SER A 1 186 ? -0.594 28.842 12.865 1.00 70.69 186 SER A CA 1
ATOM 1316 C C . SER A 1 186 ? -0.419 28.196 14.238 1.00 70.69 186 SER A C 1
ATOM 1318 O O . SER A 1 186 ? -0.656 26.997 14.413 1.00 70.69 186 SER A O 1
ATOM 1320 N N . ALA A 1 187 ? -0.024 29.001 15.225 1.00 74.06 187 ALA A N 1
ATOM 1321 C CA . ALA A 1 187 ? -0.084 28.642 16.635 1.00 74.06 187 ALA A CA 1
ATOM 1322 C C . ALA A 1 187 ? -1.365 29.237 17.225 1.00 74.06 187 ALA A C 1
ATOM 1324 O O . ALA A 1 187 ? -1.499 30.447 17.371 1.00 74.06 187 ALA A O 1
ATOM 1325 N N . VAL A 1 188 ? -2.321 28.374 17.536 1.00 73.62 188 VAL A N 1
ATOM 1326 C CA . VAL A 1 188 ? -3.655 28.777 17.964 1.00 73.62 188 VAL A CA 1
ATOM 1327 C C . VAL A 1 188 ? -3.723 28.772 19.481 1.00 73.62 188 VAL A C 1
ATOM 1329 O O . VAL A 1 188 ? -3.881 27.703 20.057 1.00 73.62 188 VAL A O 1
ATOM 1332 N N . GLU A 1 189 ? -3.599 29.913 20.152 1.00 70.12 189 GLU A N 1
ATOM 1333 C CA . GLU A 1 189 ? -3.780 29.963 21.609 1.00 70.12 189 GLU A CA 1
ATOM 1334 C C . GLU A 1 189 ? -5.252 29.759 21.979 1.00 70.12 189 GLU A C 1
ATOM 1336 O O . GLU A 1 189 ? -6.134 30.378 21.383 1.00 70.12 189 GLU A O 1
ATOM 1341 N N . ALA A 1 190 ? -5.525 28.890 22.956 1.00 58.94 190 ALA A N 1
ATOM 1342 C CA . ALA A 1 190 ? -6.847 28.792 23.560 1.00 58.94 190 ALA A CA 1
ATOM 1343 C C . ALA A 1 190 ? -7.173 30.115 24.266 1.00 58.94 190 ALA A C 1
ATOM 1345 O O . ALA A 1 190 ? -6.383 30.587 25.090 1.00 58.94 190 ALA A O 1
ATOM 1346 N N . GLY A 1 191 ? -8.310 30.727 23.925 1.00 54.31 191 GLY A N 1
ATOM 1347 C CA . GLY A 1 191 ? -8.768 31.958 24.564 1.00 54.31 191 GLY A CA 1
ATOM 1348 C C . GLY A 1 191 ? -8.721 31.829 26.090 1.00 54.31 191 GLY A C 1
ATOM 1349 O O . GLY A 1 191 ? -9.282 30.899 26.664 1.00 54.31 191 GLY A O 1
ATOM 1350 N N . LYS A 1 192 ? -8.013 32.747 26.759 1.00 42.81 192 LYS A N 1
ATOM 1351 C CA . LYS A 1 192 ? -7.936 32.821 28.226 1.00 42.81 192 LYS A CA 1
ATOM 1352 C C . LYS A 1 192 ? -9.290 33.261 28.800 1.00 42.81 192 LYS A C 1
ATOM 1354 O O . LYS A 1 192 ? -9.437 34.397 29.245 1.00 42.81 192 LYS A O 1
ATOM 1359 N N . ASP A 1 193 ? -10.259 32.357 28.868 1.00 39.94 193 ASP A N 1
ATOM 1360 C CA . ASP A 1 193 ? -11.444 32.582 29.690 1.00 39.94 193 ASP A CA 1
ATOM 1361 C C . ASP A 1 193 ? -11.079 32.338 31.155 1.00 39.94 193 ASP A C 1
ATOM 1363 O O . ASP A 1 193 ? -11.040 31.223 31.677 1.00 39.94 193 ASP A O 1
ATOM 1367 N N . ARG A 1 194 ? -10.758 33.439 31.838 1.00 31.11 194 ARG A N 1
ATOM 1368 C CA . ARG A 1 194 ? -10.715 33.498 33.297 1.00 31.11 194 ARG A CA 1
ATOM 1369 C C . ARG A 1 194 ? -12.156 33.279 33.787 1.00 31.11 194 ARG A C 1
ATOM 1371 O O . ARG A 1 194 ? -12.998 34.126 33.494 1.00 31.11 194 ARG A O 1
ATOM 1378 N N . PRO A 1 195 ? -12.469 32.215 34.552 1.00 34.47 195 PRO A N 1
ATOM 1379 C CA . PRO A 1 195 ? -13.789 32.088 35.161 1.00 34.47 195 PRO A CA 1
ATOM 1380 C C . PRO A 1 195 ? -14.062 33.341 36.009 1.00 34.47 195 PRO A C 1
ATOM 1382 O O . PRO A 1 195 ? -13.134 33.790 36.700 1.00 34.47 195 PRO A O 1
ATOM 1385 N N . PRO A 1 196 ? -15.277 33.924 36.002 1.00 32.59 196 PRO A N 1
ATOM 1386 C CA . PRO A 1 196 ? -15.586 35.042 36.881 1.00 32.59 196 PRO A CA 1
ATOM 1387 C C . PRO A 1 196 ? -15.289 34.613 38.316 1.00 32.59 196 PRO A C 1
ATOM 1389 O O . PRO A 1 196 ? -15.742 33.563 38.780 1.00 32.59 196 PRO A O 1
ATOM 1392 N N . ALA A 1 197 ? -14.453 35.401 38.991 1.00 33.28 197 ALA A N 1
ATOM 1393 C CA . ALA A 1 197 ? -14.030 35.143 40.353 1.00 33.28 197 ALA A CA 1
ATOM 1394 C C . ALA A 1 197 ? -15.272 34.988 41.237 1.00 33.28 197 ALA A C 1
ATOM 1396 O O . ALA A 1 197 ? -15.945 35.962 41.569 1.00 33.28 197 ALA A O 1
ATOM 1397 N N . ARG A 1 198 ? -15.581 33.747 41.625 1.00 37.03 198 ARG A N 1
ATOM 1398 C CA . ARG A 1 198 ? -16.565 33.475 42.668 1.00 37.03 198 ARG A CA 1
ATOM 1399 C C . ARG A 1 198 ? -16.018 34.095 43.950 1.00 37.03 198 ARG A C 1
ATOM 1401 O O . ARG A 1 198 ? -15.049 33.594 44.523 1.00 37.03 198 ARG A O 1
ATOM 1408 N N . ALA A 1 199 ? -16.614 35.209 44.365 1.00 36.06 199 ALA A N 1
ATOM 1409 C CA . ALA A 1 199 ? -16.365 35.819 45.658 1.00 36.06 199 ALA A CA 1
ATOM 1410 C C . ALA A 1 199 ? -16.532 34.746 46.742 1.00 36.06 199 ALA A C 1
ATOM 1412 O O . ALA A 1 199 ? -17.582 34.109 46.837 1.00 36.06 199 ALA A O 1
ATOM 1413 N N . LYS A 1 200 ? -15.476 34.510 47.526 1.00 32.38 200 LYS A N 1
ATOM 1414 C CA . LYS A 1 200 ? -15.541 33.683 48.734 1.00 32.38 200 LYS A CA 1
ATOM 1415 C C . LYS A 1 200 ? -16.538 34.331 49.703 1.00 32.38 200 LYS A C 1
ATOM 1417 O O . LYS A 1 200 ? -16.249 35.435 50.164 1.00 32.38 200 LYS A O 1
ATOM 1422 N N . PRO A 1 201 ? -17.639 33.670 50.099 1.00 37.62 201 PRO A N 1
ATOM 1423 C CA . PRO A 1 201 ? -18.328 34.046 51.320 1.00 37.62 201 PRO A CA 1
ATOM 1424 C C . PRO A 1 201 ? -17.427 33.655 52.493 1.00 37.62 201 PRO A C 1
ATOM 1426 O O . PRO A 1 201 ? -16.895 32.540 52.544 1.00 37.62 201 PRO A O 1
ATOM 1429 N N . GLY A 1 202 ? -17.223 34.597 53.412 1.00 35.50 202 GLY A N 1
ATOM 1430 C CA . GLY A 1 202 ? -16.494 34.380 54.653 1.00 35.50 202 GLY A CA 1
ATOM 1431 C C . GLY A 1 202 ? -17.037 33.174 55.418 1.00 35.50 202 GLY A C 1
ATOM 1432 O O . GLY A 1 202 ? -18.238 32.927 55.469 1.00 35.50 202 GLY A O 1
ATOM 1433 N N . ARG A 1 203 ? -16.118 32.407 55.998 1.00 36.62 203 ARG A N 1
ATOM 1434 C CA . ARG A 1 203 ? -16.389 31.220 56.805 1.00 36.62 203 ARG A CA 1
ATOM 1435 C C . ARG A 1 203 ? -16.549 31.653 58.268 1.00 36.62 203 ARG A C 1
ATOM 1437 O O . ARG A 1 203 ? -15.543 32.060 58.846 1.00 36.62 203 ARG A O 1
ATOM 1444 N N . PRO A 1 204 ? -17.717 31.512 58.919 1.00 42.12 204 PRO A N 1
ATOM 1445 C CA . PRO A 1 204 ? -17.759 31.367 60.363 1.00 42.12 204 PRO A CA 1
ATOM 1446 C C . PRO A 1 204 ? -17.597 29.882 60.693 1.00 42.12 204 PRO A C 1
ATOM 1448 O O . PRO A 1 204 ? -18.228 29.010 60.091 1.00 42.12 204 PRO A O 1
ATOM 1451 N N . GLY A 1 205 ? -16.697 29.585 61.627 1.00 48.75 205 GLY A N 1
ATOM 1452 C CA . GLY A 1 205 ? -16.435 28.225 62.076 1.00 48.75 205 GLY A CA 1
ATOM 1453 C C . GLY A 1 205 ? -17.679 27.553 62.653 1.00 48.75 205 GLY A C 1
ATOM 1454 O O . GLY A 1 205 ? -18.499 28.203 63.295 1.00 48.75 205 GLY A O 1
ATOM 1455 N N . ARG A 1 206 ? -17.788 26.234 62.463 1.00 40.06 206 ARG A N 1
ATOM 1456 C CA . ARG A 1 206 ? -18.605 25.358 63.308 1.00 40.06 206 ARG A CA 1
ATOM 1457 C C . ARG A 1 206 ? -18.140 23.905 63.236 1.00 40.06 206 ARG A C 1
ATOM 1459 O O . ARG A 1 206 ? -17.442 23.481 62.321 1.00 40.06 206 ARG A O 1
ATOM 1466 N N . ARG A 1 207 ? -18.483 23.233 64.330 1.00 44.53 207 ARG A N 1
ATOM 1467 C CA . ARG A 1 207 ? -17.946 22.009 64.925 1.00 44.53 207 ARG A CA 1
ATOM 1468 C C . ARG A 1 207 ? -18.166 20.740 64.095 1.00 44.53 207 ARG A C 1
ATOM 1470 O O . ARG A 1 207 ? -19.110 20.630 63.323 1.00 44.53 207 ARG A O 1
ATOM 1477 N N . ARG A 1 208 ? -17.287 19.771 64.354 1.00 39.91 208 ARG A N 1
ATOM 1478 C CA . ARG A 1 208 ? -17.296 18.377 63.887 1.00 39.91 208 ARG A CA 1
ATOM 1479 C C . ARG A 1 208 ? -18.518 17.622 64.457 1.00 39.91 208 ARG A C 1
ATOM 1481 O O . ARG A 1 208 ? -18.663 17.634 65.680 1.00 39.91 208 ARG A O 1
ATOM 1488 N N . PRO A 1 209 ? -19.354 16.953 63.642 1.00 45.91 209 PRO A N 1
ATOM 1489 C CA . PRO A 1 209 ? -20.297 15.946 64.122 1.00 45.91 209 PRO A CA 1
ATOM 1490 C C . PRO A 1 209 ? -19.653 14.541 64.173 1.00 45.91 209 PRO A C 1
ATOM 1492 O O . PRO A 1 209 ? -18.623 14.315 63.527 1.00 45.91 209 PRO A O 1
ATOM 1495 N N . PRO A 1 210 ? -20.226 13.610 64.961 1.00 53.38 210 PRO A N 1
ATOM 1496 C CA . PRO A 1 210 ? -19.698 12.262 65.175 1.00 53.38 210 PRO A CA 1
ATOM 1497 C C . PRO A 1 210 ? -19.933 11.328 63.968 1.00 53.38 210 PRO A C 1
ATOM 1499 O O . PRO A 1 210 ? -20.778 11.618 63.118 1.00 53.38 210 PRO A O 1
ATOM 1502 N N . PRO A 1 211 ? -19.185 10.211 63.868 1.00 44.75 211 PRO A N 1
ATOM 1503 C CA . PRO A 1 211 ? -19.251 9.301 62.727 1.00 44.75 211 PRO A CA 1
ATOM 1504 C C . PRO A 1 211 ? -20.564 8.504 62.702 1.00 44.75 211 PRO A C 1
ATOM 1506 O O . PRO A 1 211 ? -20.960 7.914 63.704 1.00 44.75 211 PRO A O 1
ATOM 1509 N N . SER A 1 212 ? -21.219 8.479 61.539 1.00 43.97 212 SER A N 1
ATOM 1510 C CA . SER A 1 212 ? -22.356 7.595 61.245 1.00 43.97 212 SER A CA 1
ATOM 1511 C C . SER A 1 212 ? -21.892 6.217 60.738 1.00 43.97 212 SER A C 1
ATOM 1513 O O . SER A 1 212 ? -20.760 6.101 60.260 1.00 43.97 212 SER A O 1
ATOM 1515 N N . PRO A 1 213 ? -22.737 5.172 60.851 1.00 52.56 213 PRO A N 1
ATOM 1516 C CA . PRO A 1 213 ? -22.337 3.770 60.742 1.00 52.56 213 PRO A CA 1
ATOM 1517 C C . PRO A 1 213 ? -22.077 3.319 59.300 1.00 52.56 213 PRO A C 1
ATOM 1519 O O . PRO A 1 213 ? -22.669 3.827 58.350 1.00 52.56 213 PRO A O 1
ATOM 1522 N N . LEU A 1 214 ? -21.207 2.317 59.166 1.00 45.78 214 LEU A N 1
ATOM 1523 C CA . LEU A 1 214 ? -20.860 1.636 57.917 1.00 45.78 214 LEU A CA 1
ATOM 1524 C C . LEU A 1 214 ? -22.104 1.040 57.235 1.00 45.78 214 LEU A C 1
ATOM 1526 O O . LEU A 1 214 ? -22.808 0.217 57.818 1.00 45.78 214 LEU A O 1
ATOM 1530 N N . ALA A 1 215 ? -22.335 1.428 55.980 1.00 43.84 215 ALA A N 1
ATOM 1531 C CA . ALA A 1 215 ? -23.343 0.824 55.116 1.00 43.84 215 ALA A CA 1
ATOM 1532 C C . ALA A 1 215 ? -22.962 -0.628 54.733 1.00 43.84 215 ALA A C 1
ATOM 1534 O O . ALA A 1 215 ? -21.772 -0.932 54.581 1.00 43.84 215 ALA A O 1
ATOM 1535 N N . PRO A 1 216 ? -23.947 -1.530 54.555 1.00 49.16 216 PRO A N 1
ATOM 1536 C CA . PRO A 1 216 ? -23.712 -2.935 54.231 1.00 49.16 216 PRO A CA 1
ATOM 1537 C C . PRO A 1 216 ? -23.072 -3.112 52.845 1.00 49.16 216 PRO A C 1
ATOM 1539 O O . PRO A 1 216 ? -23.429 -2.440 51.875 1.00 49.16 216 PRO A O 1
ATOM 1542 N N . ARG A 1 217 ? -22.111 -4.041 52.761 1.00 41.50 217 ARG A N 1
ATOM 1543 C CA . ARG A 1 217 ? -21.398 -4.414 51.529 1.00 41.50 217 ARG A CA 1
ATOM 1544 C C . ARG A 1 217 ? -22.386 -4.860 50.447 1.00 41.50 217 ARG A C 1
ATOM 1546 O O . ARG A 1 217 ? -23.124 -5.823 50.634 1.00 41.50 217 ARG A O 1
ATOM 1553 N N . ARG A 1 218 ? -22.349 -4.175 49.301 1.00 42.22 218 ARG A N 1
ATOM 1554 C CA . ARG A 1 218 ? -23.039 -4.573 48.066 1.00 42.22 218 ARG A CA 1
ATOM 1555 C C . ARG A 1 218 ? -22.443 -5.904 47.559 1.00 42.22 218 ARG A C 1
ATOM 1557 O O . ARG A 1 218 ? -21.220 -6.051 47.632 1.00 42.22 218 ARG A O 1
ATOM 1564 N N . PRO A 1 219 ? -23.255 -6.854 47.055 1.00 49.81 219 PRO A N 1
ATOM 1565 C CA . PRO A 1 219 ? -22.754 -8.069 46.411 1.00 49.81 219 PRO A CA 1
ATOM 1566 C C . PRO A 1 219 ? -21.803 -7.721 45.252 1.00 49.81 219 PRO A C 1
ATOM 1568 O O . PRO A 1 219 ? -21.997 -6.675 44.624 1.00 49.81 219 PRO A O 1
ATOM 1571 N N . PRO A 1 220 ? -20.781 -8.548 44.961 1.00 49.38 220 PRO A N 1
ATOM 1572 C CA . PRO A 1 220 ? -19.889 -8.309 43.832 1.00 49.38 220 PRO A CA 1
ATOM 1573 C C . PRO A 1 220 ? -20.709 -8.246 42.538 1.00 49.38 220 PRO A C 1
ATOM 1575 O O . PRO A 1 220 ? -21.492 -9.149 42.248 1.00 49.38 220 PRO A O 1
ATOM 1578 N N . ALA A 1 221 ? -20.554 -7.147 41.796 1.00 49.12 221 ALA A N 1
ATOM 1579 C CA . ALA A 1 221 ? -21.166 -6.977 40.486 1.00 49.12 221 ALA A CA 1
ATOM 1580 C C . ALA A 1 221 ? -20.718 -8.130 39.575 1.00 49.12 221 ALA A C 1
ATOM 1582 O O . ALA A 1 221 ? -19.523 -8.427 39.500 1.00 49.12 221 ALA A O 1
ATOM 1583 N N . GLN A 1 222 ? -21.675 -8.796 38.923 1.00 51.69 222 GLN A N 1
ATOM 1584 C CA . GLN A 1 222 ? -21.368 -9.765 37.873 1.00 51.69 222 GLN A CA 1
ATOM 1585 C C . GLN A 1 222 ? -20.514 -9.083 36.790 1.00 51.69 222 GLN A C 1
ATOM 1587 O O . GLN A 1 222 ? -20.722 -7.897 36.526 1.00 51.69 222 GLN A O 1
ATOM 1592 N N . PRO A 1 223 ? -19.547 -9.792 36.182 1.00 57.56 223 PRO A N 1
ATOM 1593 C CA . PRO A 1 223 ? -18.717 -9.222 35.131 1.00 57.56 223 PRO A CA 1
ATOM 1594 C C . PRO A 1 223 ? -19.604 -8.795 33.956 1.00 57.56 223 PRO A C 1
ATOM 1596 O O . PRO A 1 223 ? -20.234 -9.629 33.310 1.00 57.56 223 PRO A O 1
ATOM 1599 N N . GLU A 1 224 ? -19.675 -7.488 33.709 1.00 67.81 224 GLU A N 1
ATOM 1600 C CA . GLU A 1 224 ? -20.387 -6.920 32.567 1.00 67.81 224 GLU A CA 1
ATOM 1601 C C . GLU A 1 224 ? -19.692 -7.388 31.279 1.00 67.81 224 GLU A C 1
ATOM 1603 O O . GLU A 1 224 ? -18.500 -7.143 31.075 1.00 67.81 224 GLU A O 1
ATOM 1608 N N . GLY A 1 225 ? -20.416 -8.126 30.434 1.00 74.31 225 GLY A N 1
ATOM 1609 C CA . GLY A 1 225 ? -19.916 -8.568 29.134 1.00 74.31 225 GLY A CA 1
ATOM 1610 C C . GLY A 1 225 ? -19.571 -7.378 28.236 1.00 74.31 225 GLY A C 1
ATOM 1611 O O . GLY A 1 225 ? -20.201 -6.320 28.299 1.00 74.31 225 GLY A O 1
ATOM 1612 N N . LEU A 1 226 ? -18.571 -7.543 27.370 1.00 82.75 226 LEU A N 1
ATOM 1613 C CA . LEU A 1 226 ? -18.217 -6.526 26.379 1.00 82.75 226 LEU A CA 1
ATOM 1614 C C . LEU A 1 226 ? -19.247 -6.574 25.245 1.00 82.75 226 LEU A C 1
ATOM 1616 O O . LEU A 1 226 ? -19.242 -7.507 24.442 1.00 82.75 226 LEU A O 1
ATOM 1620 N N . SER A 1 227 ? -20.136 -5.581 25.198 1.00 89.38 227 SER A N 1
ATOM 1621 C CA . SER A 1 227 ? -21.118 -5.433 24.119 1.00 89.38 227 SER A CA 1
ATOM 1622 C C . SER A 1 227 ? -20.427 -5.064 22.806 1.00 89.38 227 SER A C 1
ATOM 1624 O O . SER A 1 227 ? -19.646 -4.110 22.756 1.00 89.38 227 SER A O 1
ATOM 1626 N N . THR A 1 228 ? -20.769 -5.777 21.737 1.00 90.19 228 THR A N 1
ATOM 1627 C CA . THR A 1 228 ? -20.289 -5.537 20.373 1.00 90.19 228 THR A CA 1
ATOM 1628 C C . THR A 1 228 ? -21.465 -5.555 19.404 1.00 90.19 228 THR A C 1
ATOM 1630 O O . THR A 1 228 ? -22.325 -6.430 19.484 1.00 90.19 228 THR A O 1
ATOM 1633 N N . CYS A 1 229 ? -21.483 -4.609 18.466 1.00 91.38 229 CYS A N 1
ATOM 1634 C CA . CYS A 1 229 ? -22.454 -4.555 17.381 1.00 91.38 229 CYS A CA 1
ATOM 1635 C C . CYS A 1 229 ? -21.753 -4.608 16.022 1.00 91.38 229 CYS A C 1
ATOM 1637 O O . CYS A 1 229 ? -20.739 -3.952 15.820 1.00 91.38 229 CYS A O 1
ATOM 1639 N N . VAL A 1 230 ? -22.314 -5.345 15.072 1.00 88.62 230 VAL A N 1
ATOM 1640 C CA . VAL A 1 230 ? -21.952 -5.283 13.655 1.00 88.62 230 VAL A CA 1
ATOM 1641 C C . VAL A 1 230 ? -22.994 -4.429 12.949 1.00 88.62 230 VAL A C 1
ATOM 1643 O O . VAL A 1 230 ? -24.194 -4.673 13.085 1.00 88.62 230 VAL A O 1
ATOM 1646 N N . GLU A 1 231 ? -22.537 -3.412 12.226 1.00 91.50 231 GLU A N 1
ATOM 1647 C CA . GLU A 1 231 ? -23.379 -2.459 11.515 1.00 91.50 231 GLU A CA 1
ATOM 1648 C C . GLU A 1 231 ? -22.969 -2.361 10.045 1.00 91.50 231 GLU A C 1
ATOM 1650 O O . GLU A 1 231 ? -21.870 -1.904 9.724 1.00 91.50 231 GLU A O 1
ATOM 1655 N N . ALA A 1 232 ? -23.874 -2.752 9.149 1.00 85.88 232 ALA A N 1
ATOM 1656 C CA . ALA A 1 232 ? -23.783 -2.451 7.727 1.00 85.88 232 ALA A CA 1
ATOM 1657 C C . ALA A 1 232 ? -24.617 -1.205 7.420 1.00 85.88 232 ALA A C 1
ATOM 1659 O O . ALA A 1 232 ? -25.758 -1.101 7.867 1.00 85.88 232 ALA A O 1
ATOM 1660 N N . SER A 1 233 ? -24.048 -0.261 6.676 1.00 87.06 233 SER A N 1
ATOM 1661 C CA . SER A 1 233 ? -24.677 1.015 6.340 1.00 87.06 233 SER A CA 1
ATOM 1662 C C . SER A 1 233 ? -24.443 1.397 4.879 1.00 87.06 233 SER A C 1
ATOM 1664 O O . SER A 1 233 ? -23.421 1.063 4.271 1.00 87.06 233 SER A O 1
ATOM 1666 N N . VAL A 1 234 ? -25.431 2.085 4.314 1.00 80.44 234 VAL A N 1
ATOM 1667 C CA . VAL A 1 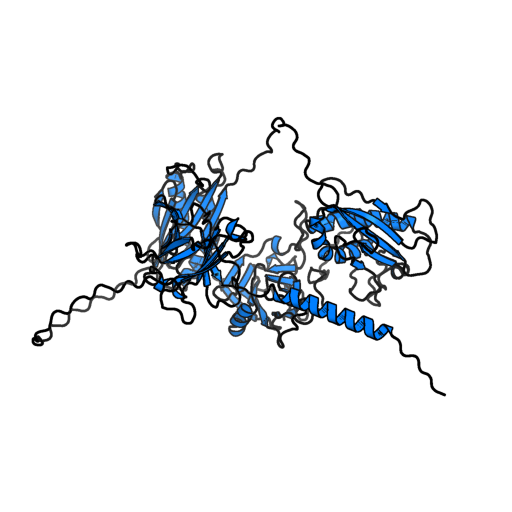234 ? -25.444 2.575 2.935 1.00 80.44 234 VAL A CA 1
ATOM 1668 C C . VAL A 1 234 ? -25.315 4.088 2.937 1.00 80.44 234 VAL A C 1
ATOM 1670 O O . VAL A 1 234 ? -26.086 4.774 3.603 1.00 80.44 234 VAL A O 1
ATOM 1673 N N . PHE A 1 235 ? -24.381 4.615 2.151 1.00 79.12 235 PHE A N 1
ATOM 1674 C CA . PHE A 1 235 ? -24.164 6.049 1.999 1.00 79.12 235 PHE A CA 1
ATOM 1675 C C . PHE A 1 235 ? -24.265 6.442 0.528 1.00 79.12 235 PHE A C 1
ATOM 1677 O O . PHE A 1 235 ? -23.606 5.857 -0.331 1.00 79.12 235 PHE A O 1
ATOM 1684 N N . ASP A 1 236 ? -25.070 7.456 0.224 1.00 72.00 236 ASP A N 1
ATOM 1685 C CA . ASP A 1 236 ? -25.110 8.041 -1.114 1.00 72.00 236 ASP A CA 1
ATOM 1686 C C . ASP A 1 236 ? -23.894 8.963 -1.301 1.00 72.00 236 ASP A C 1
ATOM 1688 O O . ASP A 1 236 ? -23.746 9.974 -0.613 1.00 72.00 236 ASP A O 1
ATOM 1692 N N . THR A 1 237 ? -22.994 8.602 -2.216 1.00 68.88 237 THR A N 1
ATOM 1693 C CA . THR A 1 237 ? -21.791 9.397 -2.520 1.00 68.88 237 THR A CA 1
ATOM 1694 C C . THR A 1 237 ? -22.074 10.534 -3.501 1.00 68.88 237 THR A C 1
ATOM 1696 O O . THR A 1 237 ? -21.231 11.412 -3.671 1.00 68.88 237 THR A O 1
ATOM 1699 N N . THR A 1 238 ? -23.262 10.561 -4.120 1.00 60.72 238 THR A N 1
ATOM 1700 C CA . THR A 1 238 ? -23.669 11.607 -5.074 1.00 60.72 238 THR A CA 1
ATOM 1701 C C . THR A 1 238 ? -24.344 12.808 -4.423 1.00 60.72 238 THR A C 1
ATOM 1703 O O . THR A 1 238 ? -24.559 13.816 -5.092 1.00 60.72 238 THR A O 1
ATOM 1706 N N . ALA A 1 239 ? -24.591 12.768 -3.110 1.00 55.50 239 ALA A N 1
ATOM 1707 C CA . ALA A 1 239 ? -25.145 13.875 -2.325 1.00 55.50 239 ALA A CA 1
ATOM 1708 C C . ALA A 1 239 ? -24.157 15.053 -2.109 1.00 55.50 239 ALA A C 1
ATOM 1710 O O . ALA A 1 239 ? -24.169 15.721 -1.075 1.00 55.50 239 ALA A O 1
ATOM 1711 N N . GLY A 1 240 ? -23.288 15.325 -3.086 1.00 47.03 240 GLY A N 1
ATOM 1712 C CA . GLY A 1 240 ? -22.357 16.446 -3.095 1.00 47.03 240 GLY A CA 1
ATOM 1713 C C . GLY A 1 240 ? -22.923 17.678 -3.806 1.00 47.03 240 GLY A C 1
ATOM 1714 O O . GLY A 1 240 ? -23.163 17.648 -5.007 1.00 47.03 240 GLY A O 1
ATOM 1715 N N . ALA A 1 241 ? -23.020 18.775 -3.047 1.00 42.25 241 ALA A N 1
ATOM 1716 C CA . ALA A 1 241 ? -23.078 20.177 -3.480 1.00 42.25 241 ALA A CA 1
ATOM 1717 C C . ALA A 1 241 ? -24.353 20.662 -4.210 1.00 42.25 241 ALA A C 1
ATOM 1719 O O . ALA A 1 241 ? -24.364 20.825 -5.425 1.00 42.25 241 ALA A O 1
ATOM 1720 N N . GLY A 1 242 ? -25.395 21.038 -3.454 1.00 44.53 242 GLY A N 1
ATOM 1721 C CA . GLY A 1 242 ? -26.303 22.116 -3.898 1.00 44.53 242 GLY A CA 1
ATOM 1722 C C . GLY A 1 242 ? -27.806 21.957 -3.652 1.00 44.53 242 GLY A C 1
ATOM 1723 O O . GLY A 1 242 ? -28.538 22.914 -3.879 1.00 44.53 242 GLY A O 1
ATOM 1724 N N . GLY A 1 243 ? -28.297 20.806 -3.187 1.00 40.00 243 GLY A N 1
ATOM 1725 C CA . GLY A 1 243 ? -29.732 20.591 -2.946 1.00 40.00 243 GLY A CA 1
ATOM 1726 C C . GLY A 1 243 ? -30.103 20.667 -1.466 1.00 40.00 243 GLY A C 1
ATOM 1727 O O . GLY A 1 243 ? -29.626 19.862 -0.672 1.00 40.00 243 GLY A O 1
ATOM 1728 N N . SER A 1 244 ? -30.968 21.605 -1.081 1.00 37.38 244 SER A N 1
ATOM 1729 C CA . SER A 1 244 ? -31.496 21.739 0.283 1.00 37.38 244 SER A CA 1
ATOM 1730 C C . SER A 1 244 ? -32.536 20.653 0.593 1.00 37.38 244 SER A C 1
ATOM 1732 O O . SER A 1 244 ? -33.739 20.877 0.472 1.00 37.38 244 SER A O 1
ATOM 1734 N N . GLY A 1 245 ? -32.060 19.470 0.976 1.00 43.66 245 GLY A N 1
ATOM 1735 C CA . GLY A 1 245 ? -32.846 18.386 1.572 1.00 43.66 245 GLY A CA 1
ATOM 1736 C C . GLY A 1 245 ? -32.144 17.029 1.425 1.00 43.66 245 GLY A C 1
ATOM 1737 O O . GLY A 1 245 ? -31.495 16.814 0.401 1.00 43.66 245 GLY A O 1
ATOM 1738 N N . PRO A 1 246 ? -32.238 16.105 2.407 1.00 47.50 246 PRO A N 1
ATOM 1739 C CA . PRO A 1 246 ? -31.795 14.731 2.208 1.00 47.50 246 PRO A CA 1
ATOM 1740 C C . PRO A 1 246 ? -32.644 14.133 1.086 1.00 47.50 246 PRO A C 1
ATOM 1742 O O . PRO A 1 246 ? -33.827 13.846 1.270 1.00 47.50 246 PRO A O 1
ATOM 1745 N N . ALA A 1 247 ? -32.062 14.006 -0.106 1.00 54.72 247 ALA A N 1
ATOM 1746 C CA . ALA A 1 247 ? -32.682 13.220 -1.156 1.00 54.72 247 ALA A CA 1
ATOM 1747 C C . ALA A 1 247 ? -32.858 11.795 -0.601 1.00 54.72 247 ALA A C 1
ATOM 1749 O O . ALA A 1 247 ? -31.904 11.266 -0.021 1.00 54.72 247 ALA A O 1
ATOM 1750 N N . PRO A 1 248 ? -34.050 11.184 -0.712 1.00 58.06 248 PRO A N 1
ATOM 1751 C CA . PRO A 1 248 ? -34.239 9.810 -0.274 1.00 58.06 248 PRO A CA 1
ATOM 1752 C C . PRO A 1 248 ? -33.211 8.928 -0.983 1.00 58.06 248 PRO A C 1
ATOM 1754 O O . PRO A 1 248 ? -33.065 9.004 -2.208 1.00 58.06 248 PRO A O 1
ATOM 1757 N N . SER A 1 249 ? -32.469 8.137 -0.204 1.00 61.19 249 SER A N 1
ATOM 1758 C CA . SER A 1 249 ? -31.516 7.166 -0.730 1.00 61.19 249 SER A CA 1
ATOM 1759 C C . SER A 1 249 ? -32.218 6.330 -1.796 1.00 61.19 249 SER A C 1
ATOM 1761 O O . SER A 1 249 ? -33.231 5.684 -1.533 1.00 61.19 249 SER A O 1
ATOM 1763 N N . ARG A 1 250 ? -31.708 6.353 -3.034 1.00 69.62 250 ARG A N 1
ATOM 1764 C CA . ARG A 1 250 ? -32.316 5.580 -4.138 1.00 69.62 250 ARG A CA 1
ATOM 1765 C C . ARG A 1 250 ? -32.269 4.072 -3.901 1.00 69.62 250 ARG A C 1
ATOM 1767 O O . ARG A 1 250 ? -32.970 3.317 -4.570 1.00 69.62 250 ARG A O 1
ATOM 1774 N N . TYR A 1 251 ? -31.435 3.650 -2.959 1.00 79.62 251 TYR A N 1
ATOM 1775 C CA . TYR A 1 251 ? -31.378 2.299 -2.448 1.00 79.62 251 TYR A CA 1
ATOM 1776 C C . TYR A 1 251 ? -32.135 2.21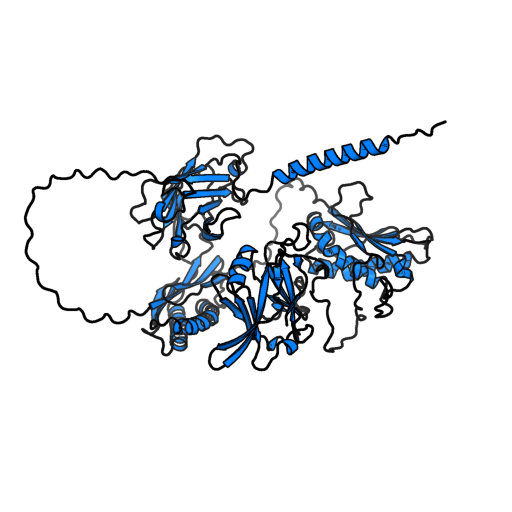6 -1.120 1.00 79.62 251 TYR A C 1
ATOM 1778 O O . TYR A 1 251 ? -31.888 3.011 -0.212 1.00 79.62 251 TYR A O 1
ATOM 1786 N N . SER A 1 252 ? -33.029 1.232 -1.017 1.00 85.00 252 SER A N 1
ATOM 1787 C CA . SER A 1 252 ? -33.700 0.871 0.231 1.00 85.00 252 SER A CA 1
ATOM 1788 C C . SER A 1 252 ? -33.556 -0.630 0.453 1.00 85.00 252 SER A C 1
ATOM 1790 O O . SER A 1 252 ? -33.916 -1.429 -0.414 1.00 85.00 252 SER A O 1
ATOM 1792 N N . LEU A 1 253 ? -33.016 -1.014 1.604 1.00 88.00 253 LEU A N 1
ATOM 1793 C CA . LEU A 1 253 ? -33.022 -2.385 2.085 1.00 88.00 253 LEU A CA 1
ATOM 1794 C C . LEU A 1 253 ? -34.462 -2.789 2.390 1.00 88.00 253 LEU A C 1
ATOM 1796 O O . LEU A 1 253 ? -35.125 -2.203 3.245 1.00 88.00 253 LEU A O 1
ATOM 1800 N N . SER A 1 254 ? -34.954 -3.813 1.692 1.00 90.81 254 SER A N 1
ATOM 1801 C CA . SER A 1 254 ? -36.252 -4.390 2.035 1.00 90.81 254 SER A CA 1
ATOM 1802 C C . SER A 1 254 ? -36.198 -5.011 3.434 1.00 90.81 254 SER A C 1
ATOM 1804 O O . SER A 1 254 ? -35.178 -5.578 3.833 1.00 90.81 254 SER A O 1
ATOM 1806 N N . ALA A 1 255 ? -37.315 -4.971 4.164 1.00 91.50 255 ALA A N 1
ATOM 1807 C CA . ALA A 1 255 ? -37.409 -5.590 5.488 1.00 91.50 255 ALA A CA 1
ATOM 1808 C C . ALA A 1 255 ? -37.029 -7.085 5.462 1.00 91.50 255 ALA A C 1
ATOM 1810 O O . ALA A 1 255 ? -36.395 -7.578 6.391 1.00 91.50 255 ALA A O 1
ATOM 1811 N N . ALA A 1 256 ? -37.352 -7.792 4.371 1.00 91.25 256 ALA A N 1
ATOM 1812 C CA . ALA A 1 256 ? -36.988 -9.195 4.178 1.00 91.25 256 ALA A CA 1
ATOM 1813 C C . ALA A 1 256 ? -35.477 -9.395 3.962 1.00 91.25 256 ALA A C 1
ATOM 1815 O O . ALA A 1 256 ? -34.890 -10.289 4.575 1.00 91.25 256 ALA A O 1
ATOM 1816 N N . ALA A 1 257 ? -34.836 -8.561 3.134 1.00 89.50 257 ALA A N 1
ATOM 1817 C CA . ALA A 1 257 ? -33.387 -8.614 2.916 1.00 89.50 257 ALA A CA 1
ATOM 1818 C C . ALA A 1 257 ? -32.626 -8.288 4.205 1.00 89.50 257 ALA A C 1
ATOM 1820 O O . ALA A 1 257 ? -31.684 -8.983 4.574 1.00 89.50 257 ALA A O 1
ATOM 1821 N N . CYS A 1 258 ? -33.100 -7.285 4.938 1.00 93.25 258 CYS A N 1
ATOM 1822 C CA . CYS A 1 258 ? -32.532 -6.899 6.213 1.00 93.25 258 CYS A CA 1
ATOM 1823 C C . CYS A 1 258 ? -32.667 -8.006 7.272 1.00 93.25 258 CYS A C 1
ATOM 1825 O O . CYS A 1 258 ? -31.665 -8.391 7.867 1.00 93.25 258 CYS A O 1
ATOM 1827 N N . ALA A 1 259 ? -33.857 -8.591 7.452 1.00 93.75 259 ALA A N 1
ATOM 1828 C CA . ALA A 1 259 ? -34.057 -9.709 8.379 1.00 93.75 259 ALA A CA 1
ATOM 1829 C C . ALA A 1 259 ? -33.188 -10.927 8.015 1.00 93.75 259 ALA A C 1
ATOM 1831 O O . ALA A 1 259 ? -32.604 -11.561 8.894 1.00 93.75 259 ALA A O 1
ATOM 1832 N N . SER A 1 260 ? -33.050 -11.220 6.717 1.00 93.56 260 SER A N 1
ATOM 1833 C CA . SER A 1 260 ? -32.196 -12.308 6.223 1.00 93.56 260 SER A CA 1
ATOM 1834 C C . SER A 1 260 ? -30.717 -12.047 6.517 1.00 93.56 260 SER A C 1
ATOM 1836 O O . SER A 1 260 ? -30.018 -12.937 7.000 1.00 93.56 260 SER A O 1
ATOM 1838 N N . ALA A 1 261 ? -30.244 -10.817 6.294 1.00 93.69 261 ALA A N 1
ATOM 1839 C CA . ALA A 1 261 ? -28.879 -10.419 6.612 1.00 93.69 261 ALA A CA 1
ATOM 1840 C C . ALA A 1 261 ? -28.609 -10.449 8.125 1.00 93.69 261 ALA A C 1
ATOM 1842 O O . ALA A 1 261 ? -27.577 -10.967 8.547 1.00 93.69 261 ALA A O 1
ATOM 1843 N N . GLN A 1 262 ? -29.546 -9.966 8.951 1.00 96.81 262 GLN A N 1
ATOM 1844 C CA . GLN A 1 262 ? -29.428 -10.040 10.409 1.00 96.81 262 GLN A CA 1
ATOM 1845 C C . GLN A 1 262 ? -29.337 -11.487 10.887 1.00 96.81 262 GLN A C 1
ATOM 1847 O O . GLN A 1 262 ? -28.450 -11.797 11.675 1.00 96.81 262 GLN A O 1
ATOM 1852 N N . ALA A 1 263 ? -30.200 -12.375 10.385 1.00 96.12 263 ALA A N 1
ATOM 1853 C CA . ALA A 1 263 ? -30.186 -13.790 10.745 1.00 96.12 263 ALA A CA 1
ATOM 1854 C C . ALA A 1 263 ? -28.881 -14.485 10.325 1.00 96.12 263 ALA A C 1
ATOM 1856 O O . ALA A 1 263 ? -28.325 -15.263 11.100 1.00 96.12 263 ALA A O 1
ATOM 1857 N N . LEU A 1 264 ? -28.358 -14.176 9.132 1.00 95.88 264 LEU A N 1
ATOM 1858 C CA . LEU A 1 264 ? -27.083 -14.711 8.655 1.00 95.88 264 LEU A CA 1
ATOM 1859 C C . LEU A 1 264 ? -25.910 -14.247 9.530 1.00 95.88 264 LEU A C 1
ATOM 1861 O O . LEU A 1 264 ? -25.134 -15.079 10.002 1.00 95.88 264 LEU A O 1
ATOM 1865 N N . ILE A 1 265 ? -25.793 -12.934 9.761 1.00 95.88 265 ILE A N 1
ATOM 1866 C CA . ILE A 1 265 ? -24.709 -12.339 10.555 1.00 95.88 265 ILE A CA 1
ATOM 1867 C C . ILE A 1 265 ? -24.776 -12.857 11.997 1.00 95.88 265 ILE A C 1
ATOM 1869 O O . ILE A 1 265 ? -23.773 -13.335 12.524 1.00 95.88 265 ILE A O 1
ATOM 1873 N N . ALA A 1 266 ? -25.961 -12.834 12.615 1.00 96.56 266 ALA A N 1
ATOM 1874 C CA . ALA A 1 266 ? -26.191 -13.357 13.960 1.00 96.56 266 ALA A CA 1
ATOM 1875 C C . ALA A 1 266 ? -25.848 -14.849 14.061 1.00 96.56 266 ALA A C 1
ATOM 1877 O O . ALA A 1 266 ? -25.104 -15.250 14.952 1.00 96.56 266 ALA A O 1
ATOM 1878 N N . GLY A 1 267 ? -26.331 -15.675 13.128 1.00 96.44 267 GLY A N 1
ATOM 1879 C CA . GLY A 1 267 ? -26.075 -17.115 13.119 1.00 96.44 267 GLY A CA 1
ATOM 1880 C C . GLY A 1 267 ? -24.589 -17.450 12.997 1.00 96.44 267 GLY A C 1
ATOM 1881 O O . GLY A 1 267 ? -24.081 -18.296 13.737 1.00 96.44 267 GLY A O 1
ATOM 1882 N N . GLN A 1 268 ? -23.865 -16.754 12.118 1.00 95.31 268 GLN A N 1
ATOM 1883 C CA . GLN A 1 268 ? -22.427 -16.957 11.958 1.00 95.31 268 GLN A CA 1
ATOM 1884 C C . GLN A 1 268 ? -21.628 -16.458 13.167 1.00 95.31 268 GLN A C 1
ATOM 1886 O O . GLN A 1 268 ? -20.736 -17.172 13.621 1.00 95.31 268 GLN A O 1
ATOM 1891 N N . LEU A 1 269 ? -21.971 -15.297 13.736 1.00 94.06 269 LEU A N 1
ATOM 1892 C CA . LEU A 1 269 ? -21.334 -14.790 14.956 1.00 94.06 269 LEU A CA 1
ATOM 1893 C C . LEU A 1 269 ? -21.587 -15.705 16.157 1.00 94.06 269 LEU A C 1
ATOM 1895 O O . LEU A 1 269 ? -20.654 -16.011 16.891 1.00 94.06 269 LEU A O 1
ATOM 1899 N N . ASN A 1 270 ? -22.816 -16.195 16.333 1.00 95.69 270 ASN A N 1
ATOM 1900 C CA . ASN A 1 270 ? -23.158 -17.128 17.408 1.00 95.69 270 ASN A CA 1
ATOM 1901 C C . ASN A 1 270 ? -22.440 -18.473 17.257 1.00 95.69 270 ASN A C 1
ATOM 1903 O O . ASN A 1 270 ? -22.036 -19.068 18.253 1.00 95.69 270 ASN A O 1
ATOM 1907 N N . THR A 1 271 ? -22.246 -18.931 16.018 1.00 94.69 271 THR A N 1
ATOM 1908 C CA . THR A 1 271 ? -21.480 -20.150 15.730 1.00 94.69 271 THR A CA 1
ATOM 1909 C C . THR A 1 271 ? -19.989 -19.945 16.008 1.00 94.69 271 THR A C 1
ATOM 1911 O O . THR A 1 271 ? -19.375 -20.782 16.663 1.00 94.69 271 THR A O 1
ATOM 1914 N N . ALA A 1 272 ? -19.411 -18.825 15.561 1.00 91.00 272 ALA A N 1
ATOM 1915 C CA . ALA A 1 272 ? -17.998 -18.503 15.770 1.00 91.00 272 ALA A CA 1
ATOM 1916 C C . ALA A 1 272 ? -17.665 -18.250 17.251 1.00 91.00 272 ALA A C 1
ATOM 1918 O O . ALA A 1 272 ? -16.600 -18.631 17.726 1.00 91.00 272 ALA A O 1
ATOM 1919 N N . ALA A 1 273 ? -18.591 -17.642 17.994 1.00 92.00 273 ALA A N 1
ATOM 1920 C CA . ALA A 1 273 ? -18.453 -17.352 19.418 1.00 92.00 273 ALA A CA 1
ATOM 1921 C C . ALA A 1 273 ? -19.012 -18.462 20.329 1.00 92.00 273 ALA A C 1
ATOM 1923 O O . ALA A 1 273 ? -19.206 -18.231 21.526 1.00 92.00 273 ALA A O 1
ATOM 1924 N N . ALA A 1 274 ? -19.301 -19.657 19.801 1.00 92.50 274 ALA A N 1
ATOM 1925 C CA . ALA A 1 274 ? -19.872 -20.748 20.585 1.00 92.50 274 ALA A CA 1
ATOM 1926 C C . ALA A 1 274 ? -19.005 -21.059 21.824 1.00 92.50 274 ALA A C 1
ATOM 1928 O O . ALA A 1 274 ? -17.816 -21.349 21.722 1.00 92.50 274 ALA A O 1
ATOM 1929 N N . GLY A 1 275 ? -19.609 -20.976 23.016 1.00 89.06 275 GLY A N 1
ATOM 1930 C CA . GLY A 1 275 ? -18.917 -21.154 24.302 1.00 89.06 275 GLY A CA 1
ATOM 1931 C C . GLY A 1 275 ? -18.247 -19.896 24.875 1.00 89.06 275 GLY A C 1
ATOM 1932 O O . GLY A 1 275 ? -17.753 -19.944 25.997 1.00 89.06 275 GLY A O 1
ATOM 1933 N N . GLN A 1 276 ? -18.267 -18.772 24.154 1.00 89.06 276 GLN A N 1
ATOM 1934 C CA . GLN A 1 276 ? -17.657 -17.494 24.553 1.00 89.06 276 GLN A CA 1
ATOM 1935 C C . GLN A 1 276 ? -18.673 -16.336 24.630 1.00 89.06 276 GLN A C 1
ATOM 1937 O O . GLN A 1 276 ? -18.298 -15.187 24.861 1.00 89.06 276 GLN A O 1
ATOM 1942 N N . LEU A 1 277 ? -19.966 -16.613 24.445 1.00 90.19 277 LEU A N 1
ATOM 1943 C CA . LEU A 1 277 ? -21.038 -15.615 24.492 1.00 90.19 277 LEU A CA 1
ATOM 1944 C C . LEU A 1 277 ? -21.431 -15.288 25.940 1.00 90.19 277 LEU A C 1
ATOM 1946 O O . LEU A 1 277 ? -21.778 -16.178 26.712 1.00 90.19 277 LEU A O 1
ATOM 1950 N N . ALA A 1 278 ? -21.434 -14.000 26.285 1.00 90.88 278 ALA A N 1
ATOM 1951 C CA . ALA A 1 278 ? -22.140 -13.481 27.458 1.00 90.88 278 ALA A CA 1
ATOM 1952 C C . ALA A 1 278 ? -23.622 -13.211 27.136 1.00 90.88 278 ALA A C 1
ATOM 1954 O O . ALA A 1 278 ? -24.486 -13.408 27.988 1.00 90.88 278 ALA A O 1
ATOM 1955 N N . ALA A 1 279 ? -23.919 -12.823 25.893 1.00 93.94 279 ALA A N 1
ATOM 1956 C CA . ALA A 1 279 ? -25.261 -12.781 25.324 1.00 93.94 279 ALA A CA 1
ATOM 1957 C C . ALA A 1 279 ? -25.179 -13.115 23.827 1.00 93.94 279 ALA A C 1
ATOM 1959 O O . ALA A 1 279 ? -24.226 -12.659 23.181 1.00 93.94 279 ALA A O 1
ATOM 1960 N N . PRO A 1 280 ? -26.138 -13.881 23.276 1.00 95.94 280 PRO A N 1
ATOM 1961 C CA . PRO A 1 280 ? -26.167 -14.180 21.850 1.00 95.94 280 PRO A CA 1
ATOM 1962 C C . PRO A 1 280 ? -26.219 -12.893 21.020 1.00 95.94 280 PRO A C 1
ATOM 1964 O O . PRO A 1 280 ? -26.743 -11.866 21.453 1.00 95.94 280 PRO A O 1
ATOM 1967 N N . PHE A 1 281 ? -25.633 -12.952 19.829 1.00 96.25 281 PHE A N 1
ATOM 1968 C CA . PHE A 1 281 ? -25.810 -11.935 18.809 1.00 96.25 281 PHE A CA 1
ATOM 1969 C C . PHE A 1 281 ? -27.209 -12.069 18.222 1.00 96.25 281 PHE A C 1
ATOM 1971 O O . PHE A 1 281 ? -27.531 -13.107 17.651 1.00 96.25 281 PHE A O 1
ATOM 1978 N N . ASP A 1 282 ? -28.002 -11.010 18.340 1.00 97.62 282 ASP A N 1
ATOM 1979 C CA . ASP A 1 282 ? -29.378 -10.942 17.860 1.00 97.62 282 ASP A CA 1
ATOM 1980 C C . ASP A 1 282 ? -29.613 -9.671 17.029 1.00 97.62 282 ASP A C 1
ATOM 1982 O O . ASP A 1 282 ? -28.831 -8.710 17.042 1.00 97.62 282 ASP A O 1
ATOM 1986 N N . ALA A 1 283 ? -30.711 -9.674 16.270 1.00 96.12 283 ALA A N 1
ATOM 1987 C CA . ALA A 1 283 ? -31.162 -8.522 15.500 1.00 96.12 283 ALA A CA 1
ATOM 1988 C C . ALA A 1 283 ? -31.405 -7.318 16.428 1.00 96.12 283 ALA A C 1
ATOM 1990 O O . ALA A 1 283 ? -32.243 -7.375 17.326 1.00 96.12 283 ALA A O 1
ATOM 1991 N N . ALA A 1 284 ? -30.681 -6.219 16.202 1.00 95.69 284 ALA A N 1
ATOM 1992 C CA . ALA A 1 284 ? -30.715 -5.046 17.078 1.00 95.69 284 ALA A CA 1
ATOM 1993 C C . ALA A 1 284 ? -31.337 -3.809 16.418 1.00 95.69 284 ALA A C 1
ATOM 1995 O O . ALA A 1 284 ? -31.913 -2.962 17.096 1.00 95.69 284 ALA A O 1
ATOM 1996 N N . GLY A 1 285 ? -31.218 -3.683 15.097 1.00 93.50 285 GLY A N 1
ATOM 1997 C CA . GLY A 1 285 ? -31.788 -2.563 14.358 1.00 93.50 285 GLY A CA 1
ATOM 1998 C C . GLY A 1 285 ? -31.787 -2.825 12.863 1.00 93.50 285 GLY A C 1
ATOM 1999 O O . GLY A 1 285 ? -30.836 -3.388 12.328 1.00 93.50 285 GLY A O 1
ATOM 2000 N N . CYS A 1 286 ? -32.867 -2.437 12.204 1.00 94.31 286 CYS A N 1
ATOM 2001 C CA . CYS A 1 286 ? -33.041 -2.604 10.775 1.00 94.31 286 CYS A CA 1
ATOM 2002 C C . CYS A 1 286 ? -33.743 -1.367 10.217 1.00 94.31 286 CYS A C 1
ATOM 2004 O O . CYS A 1 286 ? -34.823 -1.010 10.693 1.00 94.31 286 CYS A O 1
ATOM 2006 N N . SER A 1 287 ? -33.135 -0.721 9.228 1.00 93.00 287 SER A N 1
ATOM 2007 C CA . SER A 1 287 ? -33.741 0.353 8.447 1.00 93.00 287 SER A CA 1
ATOM 2008 C C . SER A 1 287 ? -33.536 0.109 6.951 1.00 93.00 287 SER A C 1
ATOM 2010 O O . SER A 1 287 ? -32.893 -0.851 6.529 1.00 93.00 287 SER A O 1
ATOM 2012 N N . ASP A 1 288 ? -34.071 1.014 6.141 1.00 88.31 288 ASP A N 1
ATOM 2013 C CA . ASP A 1 288 ? -33.841 1.091 4.698 1.00 88.31 288 ASP A CA 1
ATOM 2014 C C . ASP A 1 288 ? -32.364 1.290 4.306 1.00 88.31 288 ASP A C 1
ATOM 2016 O O . ASP A 1 288 ? -31.984 1.042 3.164 1.00 88.31 288 ASP A O 1
ATOM 2020 N N . THR A 1 289 ? -31.515 1.713 5.234 1.00 89.25 289 THR A N 1
ATOM 2021 C CA . THR A 1 289 ? -30.114 2.076 4.981 1.00 89.25 289 THR A CA 1
ATOM 2022 C C . THR A 1 289 ? -29.137 1.404 5.939 1.00 89.25 289 THR A C 1
ATOM 2024 O O . THR A 1 289 ? -27.927 1.540 5.757 1.00 89.25 289 THR A O 1
ATOM 2027 N N . GLN A 1 290 ? -29.630 0.673 6.943 1.00 92.44 290 GLN A N 1
ATOM 2028 C CA . GLN A 1 290 ? -28.814 0.134 8.024 1.00 92.44 290 GLN A CA 1
ATOM 2029 C C . GLN A 1 290 ? -29.270 -1.264 8.450 1.00 92.44 290 GLN A C 1
ATOM 2031 O O . GLN A 1 290 ? -30.449 -1.508 8.703 1.00 92.44 290 GLN A O 1
ATOM 2036 N N . VAL A 1 291 ? -28.306 -2.167 8.619 1.00 95.38 291 VAL A N 1
ATOM 2037 C CA . VAL A 1 291 ? -28.489 -3.484 9.237 1.00 95.38 291 VAL A CA 1
ATOM 2038 C C . VAL A 1 291 ? -27.598 -3.557 10.470 1.00 95.38 291 VAL A C 1
ATOM 2040 O O . VAL A 1 291 ? -26.384 -3.406 10.357 1.00 95.38 291 VAL A O 1
ATOM 2043 N N . ARG A 1 292 ? -28.181 -3.795 11.648 1.00 96.12 292 ARG A N 1
ATOM 2044 C CA . ARG A 1 292 ? -27.461 -3.873 12.924 1.00 96.12 292 ARG A CA 1
ATOM 2045 C C . ARG A 1 292 ? -27.768 -5.176 13.665 1.00 96.12 292 ARG A C 1
ATOM 2047 O O . ARG A 1 292 ? -28.934 -5.511 13.895 1.00 96.12 292 ARG A O 1
ATOM 2054 N N . VAL A 1 293 ? -26.712 -5.871 14.079 1.00 97.06 293 VAL A N 1
ATOM 2055 C CA . VAL A 1 293 ? -26.735 -7.085 14.914 1.00 97.06 293 VAL A CA 1
ATOM 2056 C C . VAL A 1 293 ? -25.850 -6.838 16.129 1.00 97.06 293 VAL A C 1
ATOM 2058 O O . VAL A 1 293 ? -24.717 -6.399 15.963 1.00 97.06 293 VAL A O 1
ATOM 2061 N N . CYS A 1 294 ? -26.337 -7.092 17.341 1.00 97.00 294 CYS A N 1
ATOM 2062 C CA . CYS A 1 294 ? -25.580 -6.846 18.573 1.00 97.00 294 CYS A CA 1
ATOM 2063 C C . CYS A 1 294 ? -25.588 -8.076 19.476 1.00 97.00 294 CYS A C 1
ATOM 2065 O O . CYS A 1 294 ? -26.582 -8.788 19.535 1.00 97.00 294 CYS A O 1
ATOM 2067 N N . GLY A 1 295 ? -24.494 -8.290 20.200 1.00 94.88 295 GLY A N 1
ATOM 2068 C CA . GLY A 1 295 ? -24.336 -9.350 21.194 1.00 94.88 295 GLY A CA 1
ATOM 2069 C C . GLY A 1 295 ? -23.262 -8.974 22.210 1.00 94.88 295 GLY A C 1
ATOM 2070 O O . GLY A 1 295 ? -22.740 -7.855 22.197 1.00 94.88 295 GLY A O 1
ATOM 2071 N N . SER A 1 296 ? -22.912 -9.895 23.107 1.00 92.81 296 SER A N 1
ATOM 2072 C CA . SER A 1 296 ? -21.800 -9.663 24.035 1.00 92.81 296 SER A CA 1
ATOM 2073 C C . SER A 1 296 ? -20.957 -10.911 24.241 1.00 92.81 296 SER A C 1
ATOM 2075 O O . SER A 1 296 ? -21.472 -12.026 24.303 1.00 92.81 296 SER A O 1
ATOM 2077 N N . LEU A 1 297 ? -19.645 -10.718 24.362 1.00 90.56 297 LEU A N 1
ATOM 2078 C CA . LEU A 1 297 ? -18.688 -11.790 24.629 1.00 90.56 297 LEU A CA 1
ATOM 2079 C C . LEU A 1 297 ? -18.330 -11.821 26.118 1.00 90.56 297 LEU A C 1
ATOM 2081 O O . LEU A 1 297 ? -18.208 -10.775 26.768 1.00 90.56 297 LEU A O 1
ATOM 2085 N N . ALA A 1 298 ? -18.138 -13.024 26.656 1.00 86.94 298 ALA A N 1
ATOM 2086 C CA . ALA A 1 298 ? -17.568 -13.224 27.979 1.00 86.94 298 ALA A CA 1
ATOM 2087 C C . ALA A 1 298 ? -16.127 -12.679 27.973 1.00 86.94 298 ALA A C 1
ATOM 2089 O O . ALA A 1 298 ? -15.352 -12.966 27.066 1.00 86.94 298 ALA A O 1
ATOM 2090 N N . ALA A 1 299 ? -15.793 -11.822 28.942 1.00 61.91 299 ALA A N 1
ATOM 2091 C CA . ALA A 1 299 ? -14.712 -10.825 28.895 1.00 61.91 299 ALA A CA 1
ATOM 2092 C C . ALA A 1 299 ? -13.255 -11.358 28.963 1.00 61.91 299 ALA A C 1
ATOM 2094 O O . ALA A 1 299 ? -12.415 -10.823 29.688 1.00 61.91 299 ALA A O 1
ATOM 2095 N N . SER A 1 300 ? -12.926 -12.396 28.202 1.00 65.81 300 SER A N 1
ATOM 2096 C CA . SER A 1 300 ? -11.602 -13.007 28.125 1.00 65.81 300 SER A CA 1
ATOM 2097 C C . SER A 1 300 ? -10.917 -12.619 26.804 1.00 65.81 300 SER A C 1
ATOM 2099 O O . SER A 1 300 ? -11.399 -12.903 25.711 1.00 65.81 300 SER A O 1
ATOM 2101 N N . GLY A 1 301 ? -9.782 -11.913 26.884 1.00 58.78 301 GLY A N 1
ATOM 2102 C CA . GLY A 1 301 ? -9.081 -11.374 25.707 1.00 58.78 301 GLY A CA 1
ATOM 2103 C C . GLY A 1 301 ? -8.463 -12.426 24.774 1.00 58.78 301 GLY A C 1
ATOM 2104 O O . GLY A 1 301 ? -8.184 -12.112 23.621 1.00 58.78 301 GLY A O 1
ATOM 2105 N N . ALA A 1 302 ? -8.262 -13.662 25.246 1.00 57.66 302 ALA A N 1
ATOM 2106 C CA . ALA A 1 302 ? -7.812 -14.772 24.401 1.00 57.66 302 ALA A CA 1
ATOM 2107 C C . ALA A 1 302 ? -8.943 -15.273 23.487 1.00 57.66 302 ALA A C 1
ATOM 2109 O O . ALA A 1 302 ? -8.711 -15.585 22.321 1.00 57.66 302 ALA A O 1
ATOM 2110 N N . ASP A 1 303 ? -10.173 -15.254 23.996 1.00 66.56 303 ASP A N 1
ATOM 2111 C CA . ASP A 1 303 ? -11.365 -15.767 23.326 1.00 66.56 303 ASP A CA 1
ATOM 2112 C C . ASP A 1 303 ? -11.824 -14.849 22.185 1.00 66.56 303 ASP A C 1
ATOM 2114 O O . ASP A 1 303 ? -12.084 -15.307 21.073 1.00 66.56 303 ASP A O 1
ATOM 2118 N N . ALA A 1 304 ? -11.763 -13.530 22.395 1.00 75.31 304 ALA A N 1
ATOM 2119 C CA . ALA A 1 304 ? -12.099 -12.549 21.363 1.00 75.31 304 ALA A CA 1
ATOM 2120 C C . ALA A 1 304 ? -11.246 -12.677 20.086 1.00 75.31 304 ALA A C 1
ATOM 2122 O O . ALA A 1 304 ? -11.726 -12.361 19.002 1.00 75.31 304 ALA A O 1
ATOM 2123 N N . SER A 1 305 ? -9.999 -13.155 20.191 1.00 73.50 305 SER A N 1
ATOM 2124 C CA . SER A 1 305 ? -9.107 -13.301 19.032 1.00 73.50 305 SER A CA 1
ATOM 2125 C C . SER A 1 305 ? -9.531 -14.417 18.070 1.00 73.50 305 SER A C 1
ATOM 2127 O O . SER A 1 305 ? -9.368 -14.267 16.861 1.00 73.50 305 SER A O 1
ATOM 2129 N N . ALA A 1 306 ? -10.131 -15.498 18.580 1.00 74.81 306 ALA A N 1
ATOM 2130 C CA . ALA A 1 306 ? -10.636 -16.587 17.745 1.00 74.81 306 ALA A CA 1
ATOM 2131 C C . ALA A 1 306 ? -11.863 -16.131 16.940 1.00 74.81 306 ALA A C 1
ATOM 2133 O O . ALA A 1 306 ? -11.907 -16.301 15.723 1.00 74.81 306 ALA A O 1
ATOM 2134 N N . VAL A 1 307 ? -12.804 -15.451 17.606 1.00 84.38 307 VAL A N 1
ATOM 2135 C CA . VAL A 1 307 ? -13.984 -14.854 16.959 1.00 84.38 307 VAL A CA 1
ATOM 2136 C C . VAL A 1 307 ? -13.569 -13.786 15.944 1.00 84.38 307 VAL A C 1
ATOM 2138 O O . VAL A 1 307 ? -14.150 -13.690 14.866 1.00 84.38 307 VAL A O 1
ATOM 2141 N N . GLN A 1 308 ? -12.527 -13.010 16.251 1.00 85.62 308 GLN A N 1
ATOM 2142 C CA . GLN A 1 308 ? -12.005 -11.959 15.381 1.00 85.62 308 GLN A CA 1
ATOM 2143 C C . GLN A 1 308 ? -11.497 -12.478 14.025 1.00 85.62 308 GLN A C 1
ATOM 2145 O O . GLN A 1 308 ? -11.741 -11.846 12.993 1.00 85.62 308 GLN A O 1
ATOM 2150 N N . ASP A 1 309 ? -10.797 -13.611 14.008 1.00 78.00 309 ASP A N 1
ATOM 2151 C CA . ASP A 1 309 ? -10.294 -14.212 12.768 1.00 78.00 309 ASP A CA 1
ATOM 2152 C C . ASP A 1 309 ? -11.438 -14.686 11.861 1.00 78.00 309 ASP A C 1
ATOM 2154 O O . ASP A 1 309 ? -11.359 -14.548 10.637 1.00 78.00 309 ASP A O 1
ATOM 2158 N N . ASP A 1 310 ? -12.511 -15.221 12.442 1.00 84.38 310 ASP A N 1
ATOM 2159 C CA . ASP A 1 310 ? -13.679 -15.666 11.682 1.00 84.38 310 ASP A CA 1
ATOM 2160 C C . ASP A 1 310 ? -14.514 -14.493 11.177 1.00 84.38 310 ASP A C 1
ATOM 2162 O O . ASP A 1 310 ? -14.922 -14.490 10.016 1.00 84.38 310 ASP A O 1
ATOM 2166 N N . VAL A 1 311 ? -14.664 -13.445 11.986 1.00 86.25 311 VAL A N 1
ATOM 2167 C CA . VAL A 1 311 ? -15.262 -12.174 11.567 1.00 86.25 311 VAL A CA 1
ATOM 2168 C C . VAL A 1 311 ? -14.582 -11.638 10.305 1.00 86.25 311 VAL A C 1
ATOM 2170 O O . VAL A 1 311 ? -15.267 -11.347 9.327 1.00 86.25 311 VAL A O 1
ATOM 2173 N N . TYR A 1 312 ? -13.244 -11.569 10.266 1.00 81.75 312 TYR A N 1
ATOM 2174 C CA . TYR A 1 312 ? -12.524 -11.050 9.095 1.00 81.75 312 TYR A CA 1
ATOM 2175 C C . TYR A 1 312 ? -12.748 -11.868 7.821 1.00 81.75 312 TYR A C 1
ATOM 2177 O O . TYR A 1 312 ? -12.781 -11.292 6.735 1.00 81.75 312 TYR A O 1
ATOM 2185 N N . LYS A 1 313 ? -12.925 -13.190 7.932 1.00 84.06 313 LYS A N 1
ATOM 2186 C CA . LYS A 1 313 ? -13.231 -14.051 6.777 1.00 84.06 313 LYS A CA 1
ATOM 2187 C C . LYS A 1 313 ? -14.647 -13.827 6.250 1.00 84.06 313 LYS A C 1
ATOM 2189 O O . LYS A 1 313 ? -14.877 -14.017 5.060 1.00 84.06 313 LYS A O 1
ATOM 2194 N N . GLN A 1 314 ? -15.582 -13.460 7.125 1.00 90.19 314 GLN A N 1
ATOM 2195 C CA . GLN A 1 314 ? -16.997 -13.329 6.782 1.00 90.19 314 GLN A CA 1
ATOM 2196 C C . GLN A 1 314 ? -17.400 -11.913 6.359 1.00 90.19 314 GLN A C 1
ATOM 2198 O O . GLN A 1 314 ? -18.446 -11.766 5.738 1.00 90.19 314 GLN A O 1
ATOM 2203 N N . LEU A 1 315 ? -16.586 -10.881 6.628 1.00 86.12 315 LEU A N 1
ATOM 2204 C CA . LEU A 1 315 ? -16.908 -9.481 6.308 1.00 86.12 315 LEU A CA 1
ATOM 2205 C C . LEU A 1 315 ? -17.392 -9.275 4.862 1.00 86.12 315 LEU A C 1
ATOM 2207 O O . LEU A 1 315 ? -18.417 -8.628 4.651 1.00 86.12 315 LEU A O 1
ATOM 2211 N N . ASP A 1 316 ? -16.697 -9.843 3.874 1.00 81.00 316 ASP A N 1
ATOM 2212 C CA . ASP A 1 316 ? -17.085 -9.701 2.465 1.00 81.00 316 ASP A CA 1
ATOM 2213 C C . ASP A 1 316 ? -18.344 -10.513 2.125 1.00 81.00 316 ASP A C 1
ATOM 2215 O O . ASP A 1 316 ? -19.192 -10.034 1.377 1.00 81.00 316 ASP A O 1
ATOM 2219 N N . ALA A 1 317 ? -18.517 -11.696 2.725 1.00 87.06 317 ALA A N 1
ATOM 2220 C CA . ALA A 1 317 ? -19.719 -12.513 2.553 1.00 87.06 317 ALA A CA 1
ATOM 2221 C C . ALA A 1 317 ? -20.957 -11.853 3.184 1.00 87.06 317 ALA A C 1
ATOM 2223 O O . ALA A 1 317 ? -22.048 -11.916 2.622 1.00 87.06 317 ALA A O 1
ATOM 2224 N N . TRP A 1 318 ? -20.797 -11.181 4.326 1.00 92.38 318 TRP A N 1
ATOM 2225 C CA . TRP A 1 318 ? -21.843 -10.371 4.948 1.00 92.38 318 TRP A CA 1
ATOM 2226 C C . TRP A 1 318 ? -22.184 -9.159 4.098 1.00 92.38 318 TRP A C 1
ATOM 2228 O O . TRP A 1 318 ? -23.362 -8.874 3.904 1.00 92.38 318 TRP A O 1
ATOM 2238 N N . LEU A 1 319 ? -21.177 -8.475 3.552 1.00 86.81 319 LEU A N 1
ATOM 2239 C CA . LEU A 1 319 ? -21.409 -7.366 2.635 1.00 86.81 319 LEU A CA 1
ATOM 2240 C C . LEU A 1 319 ? -22.165 -7.841 1.382 1.00 86.81 319 LEU A C 1
ATOM 2242 O O . LEU A 1 319 ? -23.126 -7.193 0.984 1.00 86.81 319 LEU A O 1
ATOM 2246 N N . ASP A 1 320 ? -21.805 -8.994 0.815 1.00 85.69 320 ASP A N 1
ATOM 2247 C CA . ASP A 1 320 ? -22.509 -9.600 -0.324 1.00 85.69 320 ASP A CA 1
ATOM 2248 C C . ASP A 1 320 ? -23.929 -10.073 0.026 1.00 85.69 320 ASP A C 1
ATOM 2250 O O . ASP A 1 320 ? -24.822 -10.013 -0.814 1.00 85.69 320 ASP A O 1
ATOM 2254 N N . ALA A 1 321 ? -24.175 -10.510 1.261 1.00 85.88 321 ALA A N 1
ATOM 2255 C CA . ALA A 1 321 ? -25.512 -10.893 1.713 1.00 85.88 321 ALA A CA 1
ATOM 2256 C C . ALA A 1 321 ? -26.430 -9.684 1.949 1.00 85.88 321 ALA A C 1
ATOM 2258 O O . ALA A 1 321 ? -27.631 -9.765 1.694 1.00 85.88 321 ALA A O 1
ATOM 2259 N N . VAL A 1 322 ? -25.876 -8.567 2.433 1.00 86.38 322 VAL A N 1
ATOM 2260 C CA . VAL A 1 322 ? -26.612 -7.303 2.608 1.00 86.38 322 VAL A CA 1
ATOM 2261 C C . VAL A 1 322 ? -26.836 -6.614 1.252 1.00 86.38 322 VAL A C 1
ATOM 2263 O O . VAL A 1 322 ? -27.869 -5.974 1.050 1.00 86.38 322 VAL A O 1
ATOM 2266 N N . PHE A 1 323 ? -25.886 -6.764 0.322 1.00 84.25 323 PHE A N 1
ATOM 2267 C CA . PHE A 1 323 ? -25.874 -6.134 -1.001 1.00 84.25 323 PHE A CA 1
ATOM 2268 C C . PHE A 1 323 ? -25.591 -7.166 -2.103 1.00 84.25 323 PHE A C 1
ATOM 2270 O O . PHE A 1 323 ? -24.502 -7.159 -2.691 1.00 84.25 323 PHE A O 1
ATOM 2277 N N . PRO A 1 324 ? -26.543 -8.065 -2.408 1.00 80.25 324 PRO A N 1
ATOM 2278 C CA . PRO A 1 324 ? -26.326 -9.081 -3.425 1.00 80.25 324 PRO A CA 1
ATOM 2279 C C . PRO A 1 324 ? -26.047 -8.413 -4.772 1.00 80.25 324 PRO A C 1
ATOM 2281 O O . PRO A 1 324 ? -26.764 -7.515 -5.208 1.00 80.25 324 PRO A O 1
ATOM 2284 N N . GLY A 1 325 ? -24.990 -8.855 -5.460 1.00 69.12 325 GLY A N 1
ATOM 2285 C CA . GLY A 1 325 ? -24.530 -8.234 -6.709 1.00 69.12 325 GLY A CA 1
ATOM 2286 C C . GLY A 1 325 ? -25.588 -8.166 -7.822 1.00 69.12 325 GLY A C 1
ATOM 2287 O O . GLY A 1 325 ? -25.465 -7.345 -8.730 1.00 69.12 325 GLY A O 1
ATOM 2288 N N . SER A 1 326 ? -26.654 -8.971 -7.738 1.00 68.31 326 SER A N 1
ATOM 2289 C CA . SER A 1 326 ? -27.824 -8.917 -8.626 1.00 68.31 326 SER A CA 1
ATOM 2290 C C . SER A 1 326 ? -28.665 -7.643 -8.483 1.00 68.31 326 SER A C 1
ATOM 2292 O O . SER A 1 326 ? -29.401 -7.302 -9.409 1.00 68.31 326 SER A O 1
ATOM 2294 N N . ASP A 1 327 ? -28.530 -6.913 -7.373 1.00 63.62 327 ASP A N 1
ATOM 2295 C CA . ASP A 1 327 ? -29.240 -5.656 -7.109 1.00 63.62 327 ASP A CA 1
ATOM 2296 C C . ASP A 1 327 ? -28.501 -4.425 -7.657 1.00 63.62 327 ASP A C 1
ATOM 2298 O O . ASP A 1 327 ? -28.907 -3.285 -7.425 1.00 63.62 327 ASP A O 1
ATOM 2302 N N . CYS A 1 328 ? -27.461 -4.630 -8.477 1.00 62.28 328 CYS A N 1
ATOM 2303 C CA . CYS A 1 328 ? -26.858 -3.590 -9.314 1.00 62.28 328 CYS A CA 1
ATOM 2304 C C . CYS A 1 328 ? -27.803 -3.161 -10.458 1.00 62.28 328 CYS A C 1
ATOM 2306 O O . CYS A 1 328 ? -27.479 -3.298 -11.637 1.00 62.28 328 CYS A O 1
ATOM 2308 N N . ARG A 1 329 ? -28.998 -2.666 -10.122 1.00 64.25 329 ARG A N 1
ATOM 2309 C CA . ARG A 1 329 ? -29.898 -1.970 -11.052 1.00 64.25 329 ARG A CA 1
ATOM 2310 C C . ARG A 1 329 ? -29.464 -0.513 -11.193 1.00 64.25 329 ARG A C 1
ATOM 2312 O O . ARG A 1 329 ? -28.793 0.023 -10.318 1.00 64.25 329 ARG A O 1
ATOM 2319 N N . ASP A 1 330 ? -29.917 0.160 -12.251 1.00 62.09 330 ASP A N 1
ATOM 2320 C CA . ASP A 1 330 ? -29.559 1.550 -12.589 1.00 62.09 330 ASP A CA 1
ATOM 2321 C C . ASP A 1 330 ? -29.724 2.592 -11.455 1.00 62.09 330 ASP A C 1
ATOM 2323 O O . ASP A 1 330 ? -29.206 3.703 -11.564 1.00 62.09 330 ASP A O 1
ATOM 2327 N N . GLY A 1 331 ? -30.409 2.247 -10.359 1.00 62.78 331 GLY A N 1
ATOM 2328 C CA . GLY A 1 331 ? -30.576 3.078 -9.167 1.00 62.78 331 GLY A CA 1
ATOM 2329 C C . GLY A 1 331 ? -29.480 2.983 -8.095 1.00 62.78 331 GLY A C 1
ATOM 2330 O O . GLY A 1 331 ? -29.505 3.810 -7.189 1.00 62.78 331 GLY A O 1
ATOM 2331 N N . THR A 1 332 ? -28.535 2.034 -8.156 1.00 64.75 332 THR A N 1
ATOM 2332 C CA . THR A 1 332 ? -27.495 1.855 -7.110 1.00 64.75 332 THR A CA 1
ATOM 2333 C C . THR A 1 332 ? -26.152 2.503 -7.433 1.00 64.75 332 THR A C 1
ATOM 2335 O O . THR A 1 332 ? -25.236 2.500 -6.611 1.00 64.75 332 THR A O 1
ATOM 2338 N N . TYR A 1 333 ? -26.019 3.103 -8.615 1.00 72.38 333 TYR A N 1
ATOM 2339 C CA . TYR A 1 333 ? -24.806 3.814 -8.999 1.00 72.38 333 TYR A CA 1
ATOM 2340 C C . TYR A 1 333 ? -24.592 5.070 -8.158 1.00 72.38 333 TYR A C 1
ATOM 2342 O O . TYR A 1 333 ? -25.510 5.864 -7.971 1.00 72.38 333 TYR A O 1
ATOM 2350 N N . GLY A 1 334 ? -23.356 5.262 -7.692 1.00 70.56 334 GLY A N 1
ATOM 2351 C CA . GLY A 1 334 ? -23.024 6.384 -6.816 1.00 70.56 334 GLY A CA 1
ATOM 2352 C C . GLY A 1 334 ? -23.359 6.136 -5.345 1.00 70.56 334 GLY A C 1
ATOM 2353 O O . GLY A 1 334 ? -23.270 7.053 -4.535 1.00 70.56 334 GLY A O 1
ATOM 2354 N N . VAL A 1 335 ? -23.687 4.901 -4.974 1.00 74.56 335 VAL A N 1
ATOM 2355 C CA . VAL A 1 335 ? -23.842 4.483 -3.582 1.00 74.56 335 VAL A CA 1
ATOM 2356 C C . VAL A 1 335 ? -22.563 3.772 -3.117 1.00 74.56 335 VAL A C 1
ATOM 2358 O O . VAL A 1 335 ? -21.954 3.000 -3.864 1.00 74.56 335 VAL A O 1
ATOM 2361 N N . ALA A 1 336 ? -22.138 4.044 -1.885 1.00 77.94 336 ALA A N 1
ATOM 2362 C CA . ALA A 1 336 ? -21.132 3.277 -1.164 1.00 77.94 336 ALA A CA 1
ATOM 2363 C C . ALA A 1 336 ? -21.823 2.446 -0.083 1.00 77.94 336 ALA A C 1
ATOM 2365 O O . ALA A 1 336 ? -22.642 2.956 0.678 1.00 77.94 336 ALA A O 1
ATOM 2366 N N . ALA A 1 337 ? -21.471 1.171 0.002 1.00 82.75 337 ALA A N 1
ATOM 2367 C CA . ALA A 1 337 ? -21.888 0.301 1.089 1.00 82.75 337 ALA A CA 1
ATOM 2368 C C . ALA A 1 337 ? -20.677 -0.011 1.967 1.00 82.75 337 ALA A C 1
ATOM 2370 O O . ALA A 1 337 ? -19.603 -0.325 1.447 1.00 82.75 337 ALA A O 1
ATOM 2371 N N . GLY A 1 338 ? -20.843 0.074 3.284 1.00 84.19 338 GLY A N 1
ATOM 2372 C CA . GLY A 1 338 ? -19.804 -0.243 4.256 1.00 84.19 338 GLY A CA 1
ATOM 2373 C C . GLY A 1 338 ? -20.341 -1.134 5.366 1.00 84.19 338 GLY A C 1
ATOM 2374 O O . GLY A 1 338 ? -21.497 -1.018 5.761 1.00 84.19 338 GLY A O 1
ATOM 2375 N N . LEU A 1 339 ? -19.496 -2.015 5.883 1.00 87.88 339 LEU A N 1
ATOM 2376 C CA . LEU A 1 339 ? -19.762 -2.795 7.084 1.00 87.88 339 LEU A CA 1
ATOM 2377 C C . LEU A 1 339 ? -18.688 -2.457 8.111 1.00 87.88 339 LEU A C 1
ATOM 2379 O O . LEU A 1 339 ? -17.505 -2.443 7.784 1.00 87.88 339 LEU A O 1
ATOM 2383 N N . SER A 1 340 ? -19.111 -2.154 9.334 1.00 85.88 340 SER A N 1
ATOM 2384 C CA . SER A 1 340 ? -18.256 -1.751 10.447 1.00 85.88 340 SER A CA 1
ATOM 2385 C C . SER A 1 340 ? -18.636 -2.494 11.723 1.00 85.88 340 SER A C 1
ATOM 2387 O O . SER A 1 340 ? -19.798 -2.838 11.940 1.00 85.88 340 SER A O 1
ATOM 2389 N N . ILE A 1 341 ? -17.654 -2.742 12.584 1.00 86.62 341 ILE A N 1
ATOM 2390 C CA . ILE A 1 341 ? -17.869 -3.348 13.899 1.00 86.62 341 ILE A CA 1
ATOM 2391 C C . ILE A 1 341 ? -17.728 -2.267 14.963 1.00 86.62 341 ILE A C 1
ATOM 2393 O O . ILE A 1 341 ? -16.669 -1.664 15.136 1.00 86.62 341 ILE A O 1
ATOM 2397 N N . LEU A 1 342 ? -18.824 -2.013 15.668 1.00 84.44 342 LEU A N 1
ATOM 2398 C CA . LEU A 1 342 ? -18.969 -0.970 16.665 1.00 84.44 342 LEU A CA 1
ATOM 2399 C C . LEU A 1 342 ? -18.879 -1.562 18.075 1.00 84.44 342 LEU A C 1
ATOM 2401 O O . LEU A 1 342 ? -19.762 -2.291 18.530 1.00 84.44 342 LEU A O 1
ATOM 2405 N N . GLY A 1 343 ? -17.833 -1.165 18.798 1.00 77.62 343 GLY A N 1
ATOM 2406 C CA . GLY A 1 343 ? -17.684 -1.432 20.228 1.00 77.62 343 GLY A CA 1
ATOM 2407 C C . GLY A 1 343 ? -17.193 -2.839 20.598 1.00 77.62 343 GLY A C 1
ATOM 2408 O O . GLY A 1 343 ? -17.204 -3.783 19.810 1.00 77.62 343 GLY A O 1
ATOM 2409 N N . GLY A 1 344 ? -16.755 -2.962 21.852 1.00 80.56 344 GLY A N 1
ATOM 2410 C CA . GLY A 1 344 ? -16.304 -4.213 22.465 1.00 80.56 344 GLY A CA 1
ATOM 2411 C C . GLY A 1 344 ? -14.941 -4.713 21.976 1.00 80.56 344 GLY A C 1
ATOM 2412 O O . GLY A 1 344 ? -14.031 -3.917 21.738 1.00 80.56 344 GLY A O 1
ATOM 2413 N N . ALA A 1 345 ? -14.774 -6.039 21.935 1.00 76.31 345 ALA A N 1
ATOM 2414 C CA . ALA A 1 345 ? -13.482 -6.696 21.705 1.00 76.31 345 ALA A CA 1
ATOM 2415 C C . ALA A 1 345 ? -13.184 -7.008 20.227 1.00 76.31 345 ALA A C 1
ATOM 2417 O O . ALA A 1 345 ? -12.032 -7.293 19.900 1.00 76.31 345 ALA A O 1
ATOM 2418 N N . LEU A 1 346 ? -14.198 -6.947 19.356 1.00 80.81 346 LEU A N 1
ATOM 2419 C CA . LEU A 1 346 ? -14.061 -7.208 17.923 1.00 80.81 346 LEU A CA 1
ATOM 2420 C C . LEU A 1 346 ? -13.843 -5.902 17.137 1.00 80.81 346 LEU A C 1
ATOM 2422 O O . LEU A 1 346 ? -14.287 -4.830 17.544 1.00 80.81 346 LEU A O 1
ATOM 2426 N N . GLN A 1 347 ? -13.157 -5.992 16.001 1.00 82.69 347 GLN A N 1
ATOM 2427 C CA . GLN A 1 347 ? -12.814 -4.897 15.095 1.00 82.69 347 GLN A CA 1
ATOM 2428 C C . GLN A 1 347 ? -12.937 -5.357 13.644 1.00 82.69 347 GLN A C 1
ATOM 2430 O O . GLN A 1 347 ? -12.614 -6.489 13.311 1.00 82.69 347 GLN A O 1
ATOM 2435 N N . GLY A 1 348 ? -13.347 -4.482 12.738 1.00 74.81 348 GLY A N 1
ATOM 2436 C CA . GLY A 1 348 ? -13.389 -4.827 11.322 1.00 74.81 348 GLY A CA 1
ATOM 2437 C C . GLY A 1 348 ? -14.181 -3.821 10.519 1.00 74.81 348 GLY A C 1
ATOM 2438 O O . GLY A 1 348 ? -15.219 -3.348 10.977 1.00 74.81 348 GLY A O 1
ATOM 2439 N N . GLU A 1 349 ? -13.665 -3.496 9.337 1.00 79.62 349 GLU A N 1
ATOM 2440 C CA . GLU A 1 349 ? -14.326 -2.631 8.368 1.00 79.62 349 GLU A CA 1
ATOM 2441 C C . GLU A 1 349 ? -14.074 -3.172 6.952 1.00 79.62 349 GLU A C 1
ATOM 2443 O O . GLU A 1 349 ? -12.949 -3.556 6.624 1.00 79.62 349 GLU A O 1
ATOM 2448 N N . THR A 1 350 ? -15.114 -3.209 6.120 1.00 74.06 350 THR A N 1
ATOM 2449 C CA . THR A 1 350 ? -15.028 -3.466 4.670 1.00 74.06 350 THR A CA 1
ATOM 2450 C C . THR A 1 350 ? -16.022 -2.561 3.941 1.00 74.06 350 THR A C 1
ATOM 2452 O O . THR A 1 350 ? -16.977 -2.069 4.545 1.00 74.06 350 THR A O 1
ATOM 2455 N N . GLY A 1 351 ? -15.816 -2.312 2.649 1.00 81.94 351 GLY A N 1
ATOM 2456 C CA . GLY A 1 351 ? -16.738 -1.498 1.862 1.00 81.94 351 GLY A CA 1
ATOM 2457 C C . GLY A 1 351 ? -16.581 -1.666 0.356 1.00 81.94 351 GLY A C 1
ATOM 2458 O O . GLY A 1 351 ? -15.537 -2.092 -0.139 1.00 81.94 351 GLY A O 1
ATOM 2459 N N . ARG A 1 352 ? -17.640 -1.320 -0.381 1.00 77.88 352 ARG A N 1
ATOM 2460 C CA . ARG A 1 352 ? -17.699 -1.364 -1.847 1.00 77.88 352 ARG A CA 1
ATOM 2461 C C . ARG A 1 352 ? -18.336 -0.098 -2.413 1.00 77.88 352 ARG A C 1
ATOM 2463 O O . ARG A 1 352 ? -19.271 0.456 -1.840 1.00 77.88 352 ARG A O 1
ATOM 2470 N N . LEU A 1 353 ? -17.825 0.326 -3.569 1.00 75.19 353 LEU A N 1
ATOM 2471 C CA . LEU A 1 353 ? -18.336 1.452 -4.348 1.00 75.19 353 LEU A CA 1
ATOM 2472 C C . LEU A 1 353 ? -18.991 0.926 -5.633 1.00 75.19 353 LEU A C 1
ATOM 2474 O O . LEU A 1 353 ? -18.344 0.215 -6.405 1.00 75.19 353 LEU A O 1
ATOM 2478 N N . PHE A 1 354 ? -20.246 1.296 -5.889 1.00 71.44 354 PHE A N 1
ATOM 2479 C CA . PHE A 1 354 ? -20.968 0.890 -7.098 1.00 71.44 354 PHE A CA 1
ATOM 2480 C C . PHE A 1 354 ? -20.807 1.947 -8.204 1.00 71.44 354 PHE A C 1
ATOM 2482 O O . PHE A 1 354 ? -21.424 3.014 -8.163 1.00 71.44 354 PHE A O 1
ATOM 2489 N N . VAL A 1 355 ? -19.967 1.664 -9.209 1.00 63.97 355 VAL A N 1
ATOM 2490 C CA . VAL A 1 355 ? -19.662 2.593 -10.319 1.00 63.97 355 VAL A CA 1
ATOM 2491 C C . VAL A 1 355 ? -20.252 2.093 -11.638 1.00 63.97 355 VAL A C 1
ATOM 2493 O O . VAL A 1 355 ? -20.084 0.928 -12.001 1.00 63.97 355 VAL A O 1
ATOM 2496 N N . ARG A 1 356 ? -20.914 2.983 -12.390 1.00 56.81 356 ARG A N 1
ATOM 2497 C CA . ARG A 1 356 ? -21.442 2.687 -13.731 1.00 56.81 356 ARG A CA 1
ATOM 2498 C C . ARG A 1 356 ? -20.305 2.704 -14.751 1.00 56.81 356 ARG A C 1
ATOM 2500 O O . ARG A 1 356 ? -19.596 3.700 -14.865 1.00 56.81 356 ARG A O 1
ATOM 2507 N N . ARG A 1 357 ? -20.148 1.634 -15.536 1.00 43.78 357 ARG A N 1
ATOM 2508 C CA . ARG A 1 357 ? -19.353 1.679 -16.775 1.00 43.78 357 ARG A CA 1
ATOM 2509 C C . ARG A 1 357 ? -20.260 2.196 -17.893 1.00 43.78 357 ARG A C 1
ATOM 2511 O O . ARG A 1 357 ? -21.166 1.484 -18.313 1.00 43.78 357 ARG A O 1
ATOM 2518 N N . PHE A 1 358 ? -20.057 3.433 -18.340 1.00 37.22 358 PHE A N 1
ATOM 2519 C CA . PHE A 1 358 ? -20.793 3.981 -19.484 1.00 37.22 358 PHE A CA 1
ATOM 2520 C C . PHE A 1 358 ? -20.255 3.402 -20.807 1.00 37.22 358 PHE A C 1
ATOM 2522 O O . PHE A 1 358 ? -19.034 3.330 -20.969 1.00 37.22 358 PHE A O 1
ATOM 2529 N N . PRO A 1 359 ? -21.116 3.031 -21.776 1.00 46.38 359 PRO A N 1
ATOM 2530 C CA . PRO A 1 359 ? -20.707 2.975 -23.176 1.00 46.38 359 PRO A CA 1
ATOM 2531 C C . PRO A 1 359 ? -20.356 4.397 -23.667 1.00 46.38 359 PRO A C 1
ATOM 2533 O O . PRO A 1 359 ? -20.943 5.367 -23.176 1.00 46.38 359 PRO A O 1
ATOM 2536 N N . PRO A 1 360 ? -19.393 4.554 -24.595 1.00 38.38 360 PRO A N 1
ATOM 2537 C CA . PRO A 1 360 ? -18.949 5.869 -25.056 1.00 38.38 360 PRO A CA 1
ATOM 2538 C C . PRO A 1 360 ? -20.118 6.666 -25.672 1.00 38.38 360 PRO A C 1
ATOM 2540 O O . PRO A 1 360 ? -20.910 6.088 -26.420 1.00 38.38 360 PRO A O 1
ATOM 2543 N N . PRO A 1 361 ? -20.259 7.972 -25.372 1.00 44.41 361 PRO A N 1
ATOM 2544 C CA . PRO A 1 361 ? -21.346 8.783 -25.915 1.00 44.41 361 PRO A CA 1
ATOM 2545 C C . PRO A 1 361 ? -21.168 9.043 -27.425 1.00 44.41 361 PRO A C 1
ATOM 2547 O O . PRO A 1 361 ? -20.032 9.177 -27.890 1.00 44.41 361 PRO A O 1
ATOM 2550 N N . PRO A 1 362 ? -22.265 9.164 -28.202 1.00 50.78 362 PRO A N 1
ATOM 2551 C CA . PRO A 1 362 ? -22.201 9.662 -29.573 1.00 50.78 362 PRO A CA 1
ATOM 2552 C C . PRO A 1 362 ? -21.785 11.148 -29.595 1.00 50.78 362 PRO A C 1
ATOM 2554 O O . PRO A 1 362 ? -22.149 11.899 -28.683 1.00 50.78 362 PRO A O 1
ATOM 2557 N N . PRO A 1 363 ? -21.018 11.593 -30.607 1.00 46.41 363 PRO A N 1
ATOM 2558 C CA . PRO A 1 363 ? -20.426 12.927 -30.617 1.00 46.41 363 PRO A CA 1
ATOM 2559 C C . PRO A 1 363 ? -21.484 14.034 -30.805 1.00 46.41 363 PRO A C 1
ATOM 2561 O O . PRO A 1 363 ? -22.333 13.914 -31.691 1.00 46.41 363 PRO A O 1
ATOM 2564 N N . PRO A 1 364 ? -21.437 15.130 -30.021 1.00 54.41 364 PRO A N 1
ATOM 2565 C CA . PRO A 1 364 ? -22.251 16.321 -30.261 1.00 54.41 364 PRO A CA 1
ATOM 2566 C C . PRO A 1 364 ? -21.680 17.201 -31.390 1.00 54.41 364 PRO A C 1
ATOM 2568 O O . PRO A 1 364 ? -20.475 17.207 -31.646 1.00 54.41 364 PRO A O 1
ATOM 2571 N N . ASN A 1 365 ? -22.561 17.966 -32.050 1.00 47.69 365 ASN A N 1
ATOM 2572 C CA . ASN A 1 365 ? -22.216 18.877 -33.151 1.00 47.69 365 ASN A CA 1
ATOM 2573 C C . ASN A 1 365 ? -21.221 19.979 -32.722 1.00 47.69 365 ASN A C 1
ATOM 2575 O O . ASN A 1 365 ? -21.318 20.483 -31.599 1.00 47.69 365 ASN A O 1
ATOM 2579 N N . PRO A 1 366 ? -20.285 20.384 -33.607 1.00 49.62 366 PRO A N 1
ATOM 2580 C CA . PRO A 1 366 ? -19.148 21.210 -33.219 1.00 49.62 366 PRO A CA 1
ATOM 2581 C C . PRO A 1 366 ? -19.511 22.698 -33.029 1.00 49.62 366 PRO A C 1
ATOM 2583 O O . PRO A 1 366 ? -20.153 23.287 -33.902 1.00 49.62 366 PRO A O 1
ATOM 2586 N N . PRO A 1 367 ? -19.047 23.341 -31.939 1.00 54.94 367 PRO A N 1
ATOM 2587 C CA . PRO A 1 367 ? -18.920 24.796 -31.847 1.00 54.94 367 PRO A CA 1
ATOM 2588 C C . PRO A 1 367 ? -17.720 25.307 -32.679 1.00 54.94 367 PRO A C 1
ATOM 2590 O O . PRO A 1 367 ? -16.857 24.513 -33.067 1.00 54.94 367 PRO A O 1
ATOM 2593 N N . PRO A 1 368 ? -17.649 26.621 -32.981 1.00 55.53 368 PRO A N 1
ATOM 2594 C CA . PRO A 1 368 ? -16.628 27.191 -33.864 1.00 55.53 368 PRO A CA 1
ATOM 2595 C C . PRO A 1 368 ? -15.193 26.914 -33.373 1.00 55.53 368 PRO A C 1
ATOM 2597 O O . PRO A 1 368 ? -14.961 26.844 -32.163 1.00 55.53 368 PRO A O 1
ATOM 2600 N N . PRO A 1 369 ? -14.219 26.755 -34.291 1.00 49.53 369 PRO A N 1
ATOM 2601 C CA . PRO A 1 369 ? -12.912 26.196 -33.968 1.00 49.53 369 PRO A CA 1
ATOM 2602 C C . PRO A 1 369 ? -12.106 27.130 -33.062 1.00 49.53 369 PRO A C 1
ATOM 2604 O O . PRO A 1 369 ? -11.687 28.218 -33.463 1.00 49.53 369 PRO A O 1
ATOM 2607 N N . ALA A 1 370 ? -11.845 26.667 -31.840 1.00 48.34 370 ALA A N 1
ATOM 2608 C CA . ALA A 1 370 ? -10.787 27.212 -31.006 1.00 48.34 370 ALA A CA 1
ATOM 2609 C C . ALA A 1 370 ? -9.425 26.926 -31.658 1.00 48.34 370 ALA A C 1
ATOM 2611 O O . ALA A 1 370 ? -9.239 25.897 -32.313 1.00 48.34 370 ALA A O 1
ATOM 2612 N N . ARG A 1 371 ? -8.464 27.844 -31.481 1.00 48.91 371 ARG A N 1
ATOM 2613 C CA . ARG A 1 371 ? -7.094 27.650 -31.977 1.00 48.91 371 ARG A CA 1
ATOM 2614 C C . ARG A 1 371 ? -6.540 26.319 -31.449 1.00 48.91 371 ARG A C 1
ATOM 2616 O O . ARG A 1 371 ? -6.700 26.053 -30.257 1.00 48.91 371 ARG A O 1
ATOM 2623 N N . PRO A 1 372 ? -5.894 25.502 -32.301 1.00 44.59 372 PRO A N 1
ATOM 2624 C CA . PRO A 1 372 ? -5.361 24.220 -31.874 1.00 44.59 372 PRO A CA 1
ATOM 2625 C C . PRO A 1 372 ? -4.334 24.436 -30.751 1.00 44.59 372 PRO A C 1
ATOM 2627 O O . PRO A 1 372 ? -3.507 25.349 -30.858 1.00 44.59 372 PRO A O 1
ATOM 2630 N N . PRO A 1 373 ? -4.385 23.633 -29.672 1.00 46.25 373 PRO A N 1
ATOM 2631 C CA . PRO A 1 373 ? -3.358 23.666 -28.643 1.00 46.25 373 PRO A CA 1
ATOM 2632 C C . PRO A 1 373 ? -1.983 23.381 -29.270 1.00 46.25 373 PRO A C 1
ATOM 2634 O O . PRO A 1 373 ? -1.904 22.648 -30.263 1.00 46.25 373 PRO A O 1
ATOM 2637 N N . PRO A 1 374 ? -0.896 23.957 -28.724 1.00 55.19 374 PRO A N 1
ATOM 2638 C CA . PRO A 1 374 ? 0.450 23.675 -29.205 1.00 55.19 374 PRO A CA 1
ATOM 2639 C C . PRO A 1 374 ? 0.700 22.165 -29.153 1.00 55.19 374 PRO A C 1
ATOM 2641 O O . PRO A 1 374 ? 0.353 21.506 -28.171 1.00 55.19 374 PRO A O 1
ATOM 2644 N N . ALA A 1 375 ? 1.258 21.615 -30.234 1.00 55.78 375 ALA A N 1
ATOM 2645 C CA . ALA A 1 375 ? 1.528 20.187 -30.332 1.00 55.78 375 ALA A CA 1
ATOM 2646 C C . ALA A 1 375 ? 2.377 19.723 -29.129 1.00 55.78 375 ALA A C 1
ATOM 2648 O O . ALA A 1 375 ? 3.314 20.430 -28.747 1.00 55.78 375 ALA A O 1
ATOM 2649 N N . PRO A 1 376 ? 2.068 18.561 -28.521 1.00 59.16 376 PRO A N 1
ATOM 2650 C CA . PRO A 1 376 ? 2.850 18.042 -27.408 1.00 59.16 376 PRO A CA 1
ATOM 2651 C C . PRO A 1 376 ? 4.305 17.857 -27.842 1.00 59.16 376 PRO A C 1
ATOM 2653 O O . PRO A 1 376 ? 4.569 17.370 -28.944 1.00 59.16 376 PRO A O 1
ATOM 2656 N N . ALA A 1 377 ? 5.242 18.247 -26.976 1.00 70.81 377 ALA A N 1
ATOM 2657 C CA . ALA A 1 377 ? 6.664 18.044 -27.217 1.00 70.81 377 ALA A CA 1
ATOM 2658 C C . ALA A 1 377 ? 6.937 16.552 -27.483 1.00 70.81 377 ALA A C 1
ATOM 2660 O O . ALA A 1 377 ? 6.470 15.677 -26.745 1.00 70.81 377 ALA A O 1
ATOM 2661 N N . ARG A 1 378 ? 7.663 16.268 -28.568 1.00 76.88 378 ARG A N 1
ATOM 2662 C CA . ARG A 1 378 ? 8.019 14.912 -28.997 1.00 76.88 378 ARG A CA 1
ATOM 2663 C C . ARG A 1 378 ? 9.499 14.672 -28.751 1.00 76.88 378 ARG A C 1
ATOM 2665 O O . ARG A 1 378 ? 10.321 15.542 -29.019 1.00 76.88 378 ARG A O 1
ATOM 2672 N N . CYS A 1 379 ? 9.806 13.479 -28.271 1.00 82.06 379 CYS A N 1
ATOM 2673 C CA . CYS A 1 379 ? 11.154 12.959 -28.126 1.00 82.06 379 CYS A CA 1
ATOM 2674 C C . CYS A 1 379 ? 11.373 11.839 -29.139 1.00 82.06 379 CYS A C 1
ATOM 2676 O O . CYS A 1 379 ? 10.420 11.242 -29.645 1.00 82.06 379 CYS A O 1
ATOM 2678 N N . GLN A 1 380 ? 12.631 11.528 -29.420 1.00 87.00 380 GLN A N 1
ATOM 2679 C CA . GLN A 1 380 ? 12.991 10.361 -30.213 1.00 87.00 380 GLN A CA 1
ATOM 2680 C C . GLN A 1 380 ? 13.677 9.343 -29.303 1.00 87.00 380 GLN A C 1
ATOM 2682 O O . GLN A 1 380 ? 14.334 9.722 -28.344 1.00 87.00 380 GLN A O 1
ATOM 2687 N N . LEU A 1 381 ? 13.502 8.053 -29.568 1.00 88.56 381 LEU A N 1
ATOM 2688 C CA . LEU A 1 381 ? 14.277 6.971 -28.967 1.00 88.56 381 LEU A CA 1
ATOM 2689 C C . LEU A 1 381 ? 14.989 6.242 -30.100 1.00 88.56 381 LEU A C 1
ATOM 2691 O O . LEU A 1 381 ? 14.342 5.628 -30.946 1.00 88.56 381 LEU A O 1
ATOM 2695 N N . CYS A 1 382 ? 16.313 6.307 -30.104 1.00 88.50 382 CYS A N 1
ATOM 2696 C CA . CYS A 1 382 ? 17.175 5.727 -31.119 1.00 88.50 382 CYS A CA 1
ATOM 2697 C C . CYS A 1 382 ? 18.107 4.687 -30.503 1.00 88.50 382 CYS A C 1
ATOM 2699 O O . CYS A 1 382 ? 18.846 4.984 -29.566 1.00 88.50 382 CYS A O 1
ATOM 2701 N N . PHE A 1 383 ? 18.114 3.482 -31.070 1.00 88.06 383 PHE A N 1
ATOM 2702 C CA . PHE A 1 383 ? 19.116 2.457 -30.797 1.00 88.06 383 PHE A CA 1
ATOM 2703 C C . PHE A 1 383 ? 20.185 2.518 -31.871 1.00 88.06 383 PHE A C 1
ATOM 2705 O O . PHE A 1 383 ? 19.890 2.343 -33.047 1.00 88.06 383 PHE A O 1
ATOM 2712 N N . LEU A 1 384 ? 21.419 2.761 -31.459 1.00 87.00 384 LEU A N 1
ATOM 2713 C CA . LEU A 1 384 ? 22.592 2.921 -32.294 1.00 87.00 384 LEU A CA 1
ATOM 2714 C C . LEU A 1 384 ? 23.554 1.769 -32.004 1.00 87.00 384 LEU A C 1
ATOM 2716 O O . LEU A 1 384 ? 24.106 1.671 -30.910 1.00 87.00 384 LEU A O 1
ATOM 2720 N N . LEU A 1 385 ? 23.768 0.899 -32.984 1.00 86.38 385 LEU A N 1
ATOM 2721 C CA . LEU A 1 385 ? 24.807 -0.119 -32.933 1.00 86.38 385 LEU A CA 1
ATOM 2722 C C . LEU A 1 385 ? 26.088 0.493 -33.505 1.00 86.38 385 LEU A C 1
ATOM 2724 O O . LEU A 1 385 ? 26.211 0.677 -34.715 1.00 86.38 385 LEU A O 1
ATOM 2728 N N . GLN A 1 386 ? 27.006 0.859 -32.615 1.00 84.19 386 GLN A N 1
ATOM 2729 C CA . GLN A 1 386 ? 28.301 1.447 -32.939 1.00 84.19 386 GLN A CA 1
ATOM 2730 C C . GLN A 1 386 ? 29.376 0.373 -33.023 1.00 84.19 386 GLN A C 1
ATOM 2732 O O . GLN A 1 386 ? 29.413 -0.559 -32.216 1.00 84.19 386 GLN A O 1
ATOM 2737 N N . PHE A 1 387 ? 30.287 0.550 -33.967 1.00 78.62 387 PHE A N 1
ATOM 2738 C CA . PHE A 1 387 ? 31.448 -0.305 -34.112 1.00 78.62 387 PHE A CA 1
ATOM 2739 C C . PHE A 1 387 ? 32.651 0.269 -33.352 1.00 78.62 387 PHE A C 1
ATOM 2741 O O . PHE A 1 387 ? 32.897 1.474 -33.372 1.00 78.62 387 PHE A O 1
ATOM 2748 N N . VAL A 1 388 ? 33.386 -0.595 -32.652 1.00 72.50 388 VAL A N 1
ATOM 2749 C CA . VAL A 1 388 ? 34.494 -0.221 -31.753 1.00 72.50 388 VAL A CA 1
ATOM 2750 C C . VAL A 1 388 ? 35.869 -0.617 -32.343 1.00 72.50 388 VAL A C 1
ATOM 2752 O O . VAL A 1 388 ? 36.894 -0.331 -31.734 1.00 72.50 388 VAL A O 1
ATOM 2755 N N . GLY A 1 389 ? 35.921 -1.246 -33.531 1.00 66.31 389 GLY A N 1
ATOM 2756 C CA . GLY A 1 389 ? 37.153 -1.738 -34.191 1.00 66.31 389 GLY A CA 1
ATOM 2757 C C . GLY A 1 389 ? 37.407 -1.198 -35.616 1.00 66.31 389 GLY A C 1
ATOM 2758 O O . GLY A 1 389 ? 36.872 -0.157 -35.988 1.00 66.31 389 GLY A O 1
ATOM 2759 N N . ALA A 1 390 ? 38.189 -1.924 -36.440 1.00 55.47 390 ALA A N 1
ATOM 2760 C CA . ALA A 1 390 ? 38.391 -1.669 -37.886 1.00 55.47 390 ALA A CA 1
ATOM 2761 C C . ALA A 1 390 ? 37.463 -2.553 -38.761 1.00 55.47 390 ALA A C 1
ATOM 2763 O O . ALA A 1 390 ? 37.307 -3.736 -38.471 1.00 55.47 390 ALA A O 1
ATOM 2764 N N . GLY A 1 391 ? 36.763 -1.932 -39.724 1.00 54.19 391 GLY A N 1
ATOM 2765 C CA . GLY A 1 391 ? 35.443 -2.331 -40.257 1.00 54.19 391 GLY A CA 1
ATOM 2766 C C . GLY A 1 391 ? 35.255 -3.783 -40.719 1.00 54.19 391 GLY A C 1
ATOM 2767 O O . GLY A 1 391 ? 36.159 -4.404 -41.271 1.00 54.19 391 GLY A O 1
ATOM 2768 N N . THR A 1 392 ? 34.034 -4.299 -40.545 1.00 53.16 392 THR A N 1
ATOM 2769 C CA . THR A 1 392 ? 33.582 -5.606 -41.048 1.00 53.16 392 THR A CA 1
ATOM 2770 C C . THR A 1 392 ? 32.460 -5.448 -42.090 1.00 53.16 392 THR A C 1
ATOM 2772 O O . THR A 1 392 ? 31.626 -4.548 -41.970 1.00 53.16 392 THR A O 1
ATOM 2775 N N . PRO A 1 393 ? 32.406 -6.304 -43.129 1.00 55.31 393 PRO A N 1
ATOM 2776 C CA . PRO A 1 393 ? 31.286 -6.347 -44.073 1.00 55.31 393 PRO A CA 1
ATOM 2777 C C . PRO A 1 393 ? 30.019 -6.927 -43.411 1.00 55.31 393 PRO A C 1
ATOM 2779 O O . PRO A 1 393 ? 30.113 -7.864 -42.621 1.00 55.31 393 PRO A O 1
ATOM 2782 N N . GLY A 1 394 ? 28.832 -6.395 -43.746 1.00 64.69 394 GLY A N 1
ATOM 2783 C CA . GLY A 1 394 ? 27.529 -6.916 -43.280 1.00 64.69 394 GLY A CA 1
ATOM 2784 C C . GLY A 1 394 ? 26.611 -5.927 -42.542 1.00 64.69 394 GLY A C 1
ATOM 2785 O O . GLY A 1 394 ? 25.673 -6.350 -41.859 1.00 64.69 394 GLY A O 1
ATOM 2786 N N . ALA A 1 395 ? 26.848 -4.615 -42.661 1.00 63.44 395 ALA A N 1
ATOM 2787 C CA . ALA A 1 395 ? 26.073 -3.573 -41.979 1.00 63.44 395 ALA A CA 1
ATOM 2788 C C . ALA A 1 395 ? 24.566 -3.624 -42.299 1.00 63.44 395 ALA A C 1
ATOM 2790 O O . ALA A 1 395 ? 23.740 -3.358 -41.420 1.00 63.44 395 ALA A O 1
ATOM 2791 N N . LYS A 1 396 ? 24.189 -4.021 -43.524 1.00 68.25 396 LYS A N 1
ATOM 2792 C CA . LYS A 1 396 ? 22.779 -4.134 -43.923 1.00 68.25 396 LYS A CA 1
ATOM 2793 C C . LYS A 1 396 ? 22.038 -5.229 -43.148 1.00 68.25 396 LYS A C 1
ATOM 2795 O O . LYS A 1 396 ? 20.973 -4.974 -42.590 1.00 68.25 396 LYS A O 1
ATOM 2800 N N . GLY A 1 397 ? 22.632 -6.421 -43.044 1.00 78.25 397 GLY A N 1
ATOM 2801 C CA . GLY A 1 397 ? 22.041 -7.550 -42.315 1.00 78.25 397 GLY A CA 1
ATOM 2802 C C . GLY A 1 397 ? 21.855 -7.257 -40.823 1.00 78.25 397 GLY A C 1
ATOM 2803 O O . GLY A 1 397 ? 20.822 -7.600 -40.245 1.00 78.25 397 GLY A O 1
ATOM 2804 N N . LEU A 1 398 ? 22.816 -6.550 -40.220 1.00 80.06 398 LEU A N 1
ATOM 2805 C CA . LEU A 1 398 ? 22.732 -6.101 -38.829 1.00 80.06 398 LEU A CA 1
ATOM 2806 C C . LEU A 1 398 ? 21.671 -5.019 -38.618 1.00 80.06 398 LEU A C 1
ATOM 2808 O O . LEU A 1 398 ? 21.011 -5.028 -37.583 1.00 80.06 398 LEU A O 1
ATOM 2812 N N . CYS A 1 399 ? 21.455 -4.121 -39.580 1.00 77.88 399 CYS A N 1
ATOM 2813 C CA . CYS A 1 399 ? 20.400 -3.116 -39.464 1.00 77.88 399 CYS A CA 1
ATOM 2814 C C . CYS A 1 399 ? 18.992 -3.732 -39.497 1.00 77.88 399 CYS A C 1
ATOM 2816 O O . CYS A 1 399 ? 18.142 -3.388 -38.671 1.00 77.88 399 CYS A O 1
ATOM 2818 N N . ASP A 1 400 ? 18.749 -4.699 -40.385 1.00 80.75 400 ASP A N 1
ATOM 2819 C CA . ASP A 1 400 ? 17.469 -5.416 -40.428 1.00 80.75 400 ASP A CA 1
ATOM 2820 C C . ASP A 1 400 ? 17.262 -6.301 -39.196 1.00 80.75 400 ASP A C 1
ATOM 2822 O O . ASP A 1 400 ? 16.138 -6.448 -38.708 1.00 80.75 400 ASP A O 1
ATOM 2826 N N . ALA A 1 401 ? 18.335 -6.895 -38.671 1.00 84.94 401 ALA A N 1
ATOM 2827 C CA . ALA A 1 401 ? 18.300 -7.612 -37.400 1.00 84.94 401 ALA A CA 1
ATOM 2828 C C . ALA A 1 401 ? 18.008 -6.664 -36.225 1.00 84.94 401 ALA A C 1
ATOM 2830 O O . ALA A 1 401 ? 17.161 -6.985 -35.397 1.00 84.94 401 ALA A O 1
ATOM 2831 N N . LEU A 1 402 ? 18.618 -5.474 -36.189 1.00 85.00 402 LEU A N 1
ATOM 2832 C CA . LEU A 1 402 ? 18.398 -4.467 -35.146 1.00 85.00 402 LEU A CA 1
ATOM 2833 C C . LEU A 1 402 ? 16.971 -3.925 -35.186 1.00 85.00 402 LEU A C 1
ATOM 2835 O O . LEU A 1 402 ? 16.335 -3.822 -34.144 1.00 85.00 402 LEU A O 1
ATOM 2839 N N . ALA A 1 403 ? 16.429 -3.639 -36.371 1.00 81.94 403 ALA A N 1
ATOM 2840 C CA . ALA A 1 403 ? 15.050 -3.181 -36.510 1.00 81.94 403 ALA A CA 1
ATOM 2841 C C . ALA A 1 403 ? 14.029 -4.267 -36.131 1.00 81.94 403 ALA A C 1
ATOM 2843 O O . ALA A 1 403 ? 13.001 -3.954 -35.532 1.00 81.94 403 ALA A O 1
ATOM 2844 N N . ARG A 1 404 ? 14.302 -5.540 -36.454 1.00 84.00 404 ARG A N 1
ATOM 2845 C CA . ARG A 1 404 ? 13.478 -6.676 -36.002 1.00 84.00 404 ARG A CA 1
ATOM 2846 C C . ARG A 1 404 ? 13.557 -6.860 -34.490 1.00 84.00 404 ARG A C 1
ATOM 2848 O O . ARG A 1 404 ? 12.523 -6.817 -33.841 1.00 84.00 404 ARG A O 1
ATOM 2855 N N . ALA A 1 405 ? 14.759 -6.935 -33.923 1.00 84.06 405 ALA A N 1
ATOM 2856 C CA . ALA A 1 405 ? 14.959 -7.053 -32.480 1.00 84.06 405 ALA A CA 1
ATOM 2857 C C . ALA A 1 405 ? 14.316 -5.886 -31.712 1.00 84.06 405 ALA A C 1
ATOM 2859 O O . ALA A 1 405 ? 13.665 -6.100 -30.693 1.00 84.06 405 ALA A O 1
ATOM 2860 N N . ALA A 1 406 ? 14.434 -4.658 -32.226 1.00 80.31 406 ALA A N 1
ATOM 2861 C CA . ALA A 1 406 ? 13.777 -3.492 -31.656 1.00 80.31 406 ALA A CA 1
ATOM 2862 C C . ALA A 1 406 ? 12.245 -3.634 -31.678 1.00 80.31 406 ALA A C 1
ATOM 2864 O O . ALA A 1 406 ? 11.597 -3.429 -30.657 1.00 80.31 406 ALA A O 1
ATOM 2865 N N . ARG A 1 407 ? 11.651 -4.040 -32.806 1.00 79.50 407 ARG A N 1
ATOM 2866 C CA . ARG A 1 407 ? 10.198 -4.256 -32.907 1.00 79.50 407 ARG A CA 1
ATOM 2867 C C . ARG A 1 407 ? 9.693 -5.369 -31.994 1.00 79.50 407 ARG A C 1
ATOM 2869 O O . ARG A 1 407 ? 8.734 -5.149 -31.257 1.00 79.50 407 ARG A O 1
ATOM 2876 N N . ASP A 1 408 ? 10.343 -6.524 -32.041 1.00 79.75 408 ASP A N 1
ATOM 2877 C CA . ASP A 1 408 ? 9.832 -7.759 -31.448 1.00 79.75 408 ASP A CA 1
ATOM 2878 C C . ASP A 1 408 ? 10.077 -7.823 -29.934 1.00 79.75 408 ASP A C 1
ATOM 2880 O O . ASP A 1 408 ? 9.320 -8.474 -29.219 1.00 79.75 408 ASP A O 1
ATOM 2884 N N . LEU A 1 409 ? 11.101 -7.123 -29.425 1.00 79.81 409 LEU A N 1
ATOM 2885 C CA . LEU A 1 409 ? 11.461 -7.151 -28.004 1.00 79.81 409 LEU A CA 1
ATOM 2886 C C . LEU A 1 409 ? 11.093 -5.868 -27.263 1.00 79.81 409 LEU A C 1
ATOM 2888 O O . LEU A 1 409 ? 10.619 -5.943 -26.131 1.00 79.81 409 LEU A O 1
ATOM 2892 N N . LEU A 1 410 ? 11.282 -4.684 -27.860 1.00 75.00 410 LEU A N 1
ATOM 2893 C CA . LEU A 1 410 ? 11.084 -3.437 -27.111 1.00 75.00 410 LEU A CA 1
ATOM 2894 C C . LEU A 1 410 ? 9.625 -3.126 -26.878 1.00 75.00 410 LEU A C 1
ATOM 2896 O O . LEU A 1 410 ? 9.309 -2.630 -25.807 1.00 75.00 410 LEU A O 1
ATOM 2900 N N . LYS A 1 411 ? 8.740 -3.391 -27.844 1.00 71.12 411 LYS A N 1
ATOM 2901 C CA . LYS A 1 411 ? 7.320 -3.099 -27.653 1.00 71.12 411 LYS A CA 1
ATOM 2902 C C . LYS A 1 411 ? 6.730 -3.907 -26.487 1.00 71.12 411 LYS A C 1
ATOM 2904 O O . LYS A 1 411 ? 6.198 -3.274 -25.582 1.00 71.12 411 LYS A O 1
ATOM 2909 N N . PRO A 1 412 ? 6.901 -5.241 -26.412 1.00 70.75 412 PRO A N 1
ATOM 2910 C CA . PRO A 1 412 ? 6.434 -6.009 -25.258 1.00 70.75 412 PRO A CA 1
ATOM 2911 C C . PRO A 1 412 ? 7.066 -5.565 -23.935 1.00 70.75 412 PRO A C 1
ATOM 2913 O O . PRO A 1 412 ? 6.378 -5.490 -22.921 1.00 70.75 412 PRO A O 1
ATOM 2916 N N . LEU A 1 413 ? 8.365 -5.244 -23.936 1.00 65.06 413 LEU A N 1
ATOM 2917 C CA . LEU A 1 413 ? 9.055 -4.787 -22.730 1.00 65.06 413 LEU A CA 1
ATOM 2918 C C . LEU A 1 413 ? 8.590 -3.386 -22.294 1.00 65.06 413 LEU A C 1
ATOM 2920 O O . LEU A 1 413 ? 8.464 -3.141 -21.100 1.00 65.06 413 LEU A O 1
ATOM 2924 N N . ALA A 1 414 ? 8.350 -2.469 -23.233 1.00 65.94 414 ALA A N 1
ATOM 2925 C CA . ALA A 1 414 ? 7.880 -1.113 -22.961 1.00 65.94 414 ALA A CA 1
ATOM 2926 C C . ALA A 1 414 ? 6.425 -1.127 -22.485 1.00 65.94 414 ALA A C 1
ATOM 2928 O O . ALA A 1 414 ? 6.120 -0.527 -21.456 1.00 65.94 414 ALA A O 1
ATOM 2929 N N . ASP A 1 415 ? 5.570 -1.908 -23.151 1.00 66.25 415 ASP A N 1
ATOM 2930 C CA . ASP A 1 415 ? 4.180 -2.123 -22.750 1.00 66.25 415 ASP A CA 1
ATOM 2931 C C . ASP A 1 415 ? 4.118 -2.717 -21.320 1.00 66.25 415 ASP A C 1
ATOM 2933 O O . ASP A 1 415 ? 3.312 -2.276 -20.503 1.00 66.25 415 ASP A O 1
ATOM 2937 N N . ALA A 1 416 ? 5.029 -3.637 -20.961 1.00 58.84 416 ALA A N 1
ATOM 2938 C CA . ALA A 1 416 ? 5.147 -4.185 -19.601 1.00 58.84 416 ALA A CA 1
ATOM 2939 C C . ALA A 1 416 ? 5.588 -3.153 -18.540 1.00 58.84 416 ALA A C 1
ATOM 2941 O O . ALA A 1 416 ? 5.343 -3.330 -17.349 1.00 58.84 416 ALA A O 1
ATOM 2942 N N . GLN A 1 417 ? 6.236 -2.062 -18.947 1.00 59.03 417 GLN A N 1
ATOM 2943 C CA . GLN A 1 417 ? 6.601 -0.955 -18.057 1.00 59.03 417 GLN A CA 1
ATOM 2944 C C . GLN A 1 417 ? 5.587 0.199 -18.103 1.00 59.03 417 GLN A C 1
ATOM 2946 O O . GLN A 1 417 ? 5.804 1.225 -17.462 1.00 59.03 417 GLN A O 1
ATOM 2951 N N . GLY A 1 418 ? 4.482 0.044 -18.843 1.00 69.12 418 GLY A N 1
ATOM 2952 C CA . GLY A 1 418 ? 3.488 1.099 -19.048 1.00 69.12 418 GLY A CA 1
ATOM 2953 C C . GLY A 1 418 ? 3.967 2.243 -19.950 1.00 69.12 418 GLY A C 1
ATOM 2954 O O . GLY A 1 418 ? 3.332 3.292 -19.964 1.00 69.12 418 GLY A O 1
ATOM 2955 N N . LEU A 1 419 ? 5.064 2.051 -20.690 1.00 70.75 419 LEU A N 1
ATOM 2956 C CA . LEU A 1 419 ? 5.622 3.037 -21.614 1.00 70.75 419 LEU A CA 1
ATOM 2957 C C . LEU A 1 419 ? 4.921 2.944 -22.969 1.00 70.75 419 LEU A C 1
ATOM 2959 O O . LEU A 1 419 ? 4.877 1.879 -23.587 1.00 70.75 419 LEU A O 1
ATOM 2963 N N . VAL A 1 420 ? 4.443 4.075 -23.482 1.00 79.00 420 VAL A N 1
ATOM 2964 C CA . VAL A 1 420 ? 3.844 4.142 -24.820 1.00 79.00 420 VAL A CA 1
ATOM 2965 C C . VAL A 1 420 ? 4.914 4.506 -25.850 1.00 79.00 420 VAL A C 1
ATOM 2967 O O . VAL A 1 420 ? 5.376 5.645 -25.911 1.00 79.00 420 VAL A O 1
ATOM 2970 N N . LEU A 1 421 ? 5.301 3.540 -26.688 1.00 75.88 421 LEU A N 1
ATOM 2971 C CA . LEU A 1 421 ? 6.176 3.775 -27.843 1.00 75.88 421 LEU A CA 1
ATOM 2972 C C . LEU A 1 421 ? 5.347 4.141 -29.084 1.00 75.88 421 LEU A C 1
ATOM 2974 O O . LEU A 1 421 ? 4.369 3.462 -29.394 1.00 75.88 421 LEU A O 1
ATOM 2978 N N . GLY A 1 422 ? 5.778 5.160 -29.835 1.00 71.81 422 GLY A N 1
ATOM 2979 C CA . GLY A 1 422 ? 5.132 5.605 -31.074 1.00 71.81 422 GLY A CA 1
ATOM 2980 C C . GLY A 1 422 ? 4.087 6.713 -30.891 1.00 71.81 422 GLY A C 1
ATOM 2981 O O . GLY A 1 422 ? 3.664 7.047 -29.787 1.00 71.81 422 GLY A O 1
ATOM 2982 N N . ALA A 1 423 ? 3.660 7.309 -32.008 1.00 55.91 423 ALA A N 1
ATOM 2983 C CA . ALA A 1 423 ? 2.776 8.480 -32.040 1.00 55.91 423 ALA A CA 1
ATOM 2984 C C . ALA A 1 423 ? 1.269 8.157 -31.857 1.00 55.91 423 ALA A C 1
ATOM 2986 O O . ALA A 1 423 ? 0.422 8.827 -32.449 1.00 55.91 423 ALA A O 1
ATOM 2987 N N . GLY A 1 424 ? 0.913 7.135 -31.064 1.00 56.41 424 GLY A N 1
ATOM 2988 C CA . GLY A 1 424 ? -0.479 6.750 -30.773 1.00 56.41 424 GLY A CA 1
ATOM 2989 C C . GLY A 1 424 ? -0.721 5.234 -30.726 1.00 56.41 424 GLY A C 1
ATOM 2990 O O . GLY A 1 424 ? 0.221 4.452 -30.763 1.00 56.41 424 GLY A O 1
ATOM 2991 N N . GLN A 1 425 ? -1.994 4.809 -30.680 1.00 48.19 425 GLN A N 1
ATOM 2992 C CA . GLN A 1 425 ? -2.438 3.397 -30.583 1.00 48.19 425 GLN A CA 1
ATOM 2993 C C . GLN A 1 425 ? -2.176 2.534 -31.850 1.00 48.19 425 GLN A C 1
ATOM 2995 O O . GLN A 1 425 ? -2.856 1.537 -32.078 1.00 48.19 425 GLN A O 1
ATOM 3000 N N . GLY A 1 426 ? -1.211 2.912 -32.692 1.00 56.47 426 GLY A N 1
ATOM 3001 C CA . GLY A 1 426 ? -0.848 2.212 -33.929 1.00 56.47 426 GLY A CA 1
ATOM 3002 C C . GLY A 1 426 ? 0.420 1.359 -33.810 1.00 56.47 426 GLY A C 1
ATOM 3003 O O . GLY A 1 426 ? 1.080 1.319 -32.773 1.00 56.47 426 GLY A O 1
ATOM 3004 N N . ALA A 1 427 ? 0.780 0.673 -34.899 1.00 57.19 427 ALA A N 1
ATOM 3005 C CA . ALA A 1 427 ? 2.050 -0.043 -34.996 1.00 57.19 427 ALA A CA 1
ATOM 3006 C C . ALA A 1 427 ? 3.232 0.936 -34.878 1.00 57.19 427 ALA A C 1
ATOM 3008 O O . ALA A 1 427 ? 3.255 1.976 -35.535 1.00 57.19 427 ALA A O 1
ATOM 3009 N N . VAL A 1 428 ? 4.226 0.590 -34.058 1.00 67.19 428 VAL A N 1
ATOM 3010 C CA . VAL A 1 428 ? 5.439 1.398 -33.882 1.00 67.19 428 VAL A CA 1
ATOM 3011 C C . VAL A 1 428 ? 6.241 1.377 -35.183 1.00 67.19 428 VAL A C 1
ATOM 3013 O O . VAL A 1 428 ? 6.802 0.346 -35.564 1.00 67.19 428 VAL A O 1
ATOM 3016 N N . THR A 1 429 ? 6.295 2.511 -35.880 1.00 76.00 429 THR A N 1
ATOM 3017 C CA . THR A 1 429 ? 7.136 2.681 -37.067 1.00 76.00 429 THR A CA 1
ATOM 3018 C C . THR A 1 429 ? 8.559 3.002 -36.646 1.00 76.00 429 THR A C 1
ATOM 3020 O O . THR A 1 429 ? 8.844 4.083 -36.135 1.00 76.00 429 THR A O 1
ATOM 3023 N N . TRP A 1 430 ? 9.448 2.046 -36.885 1.00 78.56 430 TRP A N 1
ATOM 3024 C CA . TRP A 1 430 ? 10.876 2.187 -36.652 1.00 78.56 430 TRP A CA 1
ATOM 3025 C C . TRP A 1 430 ? 11.570 2.671 -37.924 1.00 78.56 430 TRP A C 1
ATOM 3027 O O . TRP A 1 430 ? 11.578 1.965 -38.934 1.00 78.56 430 TRP A O 1
ATOM 3037 N N . THR A 1 431 ? 12.164 3.858 -37.868 1.00 81.44 431 THR A N 1
ATOM 3038 C CA . THR A 1 431 ? 12.931 4.436 -38.974 1.00 81.44 431 THR A CA 1
ATOM 3039 C C . THR A 1 431 ? 14.378 3.974 -38.878 1.00 81.44 431 THR A C 1
ATOM 3041 O O . THR A 1 431 ? 15.041 4.213 -37.870 1.00 81.44 431 THR A O 1
ATOM 3044 N N . GLN A 1 432 ? 14.875 3.315 -39.922 1.00 80.75 432 GLN A N 1
ATOM 3045 C CA . GLN A 1 432 ? 16.277 2.919 -40.038 1.00 80.75 432 GLN A CA 1
ATOM 3046 C C . GLN A 1 432 ? 17.105 4.091 -40.589 1.00 80.75 432 GLN A C 1
ATOM 3048 O O . GLN A 1 432 ? 16.760 4.677 -41.614 1.00 80.75 432 GLN A O 1
ATOM 3053 N N . LEU A 1 433 ? 18.206 4.428 -39.922 1.00 74.19 433 LEU A N 1
ATOM 3054 C CA . LEU A 1 433 ? 19.131 5.502 -40.287 1.00 74.19 433 LEU A CA 1
ATOM 3055 C C . LEU A 1 433 ? 20.554 4.936 -40.390 1.00 74.19 433 LEU A C 1
ATOM 3057 O O . LEU A 1 433 ? 21.014 4.217 -39.500 1.00 74.19 433 LEU A O 1
ATOM 3061 N N . GLY A 1 434 ? 21.257 5.266 -41.478 1.00 68.50 434 GLY A N 1
ATOM 3062 C CA . GLY A 1 434 ? 22.599 4.736 -41.773 1.00 68.50 434 GLY A CA 1
ATOM 3063 C C . GLY A 1 434 ? 22.610 3.373 -42.480 1.00 68.50 434 GLY A C 1
ATOM 3064 O O . GLY A 1 434 ? 23.674 2.796 -42.679 1.00 68.50 434 GLY A O 1
ATOM 3065 N N . CYS A 1 435 ? 21.445 2.869 -42.898 1.00 67.88 435 CYS A N 1
ATOM 3066 C CA . CYS A 1 435 ? 21.275 1.549 -43.514 1.00 67.88 435 CYS A CA 1
ATOM 3067 C C . CYS A 1 435 ? 21.147 1.655 -45.040 1.00 67.88 435 CYS A C 1
ATOM 3069 O O . CYS A 1 435 ? 20.115 1.323 -45.620 1.00 67.88 435 CYS A O 1
ATOM 3071 N N . GLY A 1 436 ? 22.182 2.203 -45.684 1.00 60.00 436 GLY A N 1
ATOM 3072 C CA . GLY A 1 436 ? 22.216 2.391 -47.138 1.00 60.00 436 GLY A CA 1
ATOM 3073 C C . GLY A 1 436 ? 22.060 1.082 -47.930 1.00 60.00 436 GLY A C 1
ATOM 3074 O O . GLY A 1 436 ? 22.271 -0.013 -47.415 1.00 60.00 436 GLY A O 1
ATOM 3075 N N . ALA A 1 437 ? 21.707 1.198 -49.215 1.00 50.12 437 ALA A N 1
ATOM 3076 C CA . ALA A 1 437 ? 21.409 0.058 -50.092 1.00 50.12 437 ALA A CA 1
ATOM 3077 C C . ALA A 1 437 ? 22.603 -0.890 -50.346 1.00 50.12 437 ALA A C 1
ATOM 3079 O O . ALA A 1 437 ? 22.387 -2.043 -50.729 1.00 50.12 437 ALA A O 1
ATOM 3080 N N . THR A 1 438 ? 23.830 -0.421 -50.108 1.00 51.78 438 THR A N 1
ATOM 3081 C CA . THR A 1 438 ? 25.096 -1.131 -50.332 1.00 51.78 438 THR A CA 1
ATOM 3082 C C . THR A 1 438 ? 25.911 -1.188 -49.040 1.00 51.78 438 THR A C 1
ATOM 3084 O O . THR A 1 438 ? 26.063 -0.157 -48.382 1.00 51.78 438 THR A O 1
ATOM 3087 N N . ASP A 1 439 ? 26.464 -2.358 -48.703 1.00 54.53 439 ASP A N 1
ATOM 3088 C CA . ASP A 1 439 ? 27.400 -2.545 -47.586 1.00 54.53 439 ASP A CA 1
ATOM 3089 C C . ASP A 1 439 ? 28.655 -1.685 -47.803 1.00 54.53 439 ASP A C 1
ATOM 3091 O O . ASP A 1 439 ? 29.613 -2.096 -48.455 1.00 54.53 439 ASP A O 1
ATOM 3095 N N . SER A 1 440 ? 28.645 -0.450 -47.299 1.00 54.88 440 SER A N 1
ATOM 3096 C CA . SER A 1 440 ? 29.838 0.389 -47.315 1.00 54.88 440 SER A CA 1
ATOM 3097 C C . SER A 1 440 ? 30.753 -0.040 -46.164 1.00 54.88 440 SER A C 1
ATOM 3099 O O . SER A 1 440 ? 30.296 -0.075 -45.018 1.00 54.88 440 SER A O 1
ATOM 3101 N N . PRO A 1 441 ? 32.045 -0.317 -46.418 1.00 55.38 441 PRO A N 1
ATOM 3102 C CA . PRO A 1 441 ? 33.003 -0.698 -45.376 1.00 55.38 441 PRO A CA 1
ATOM 3103 C C . PRO A 1 441 ? 33.275 0.421 -44.351 1.00 55.38 441 PRO A C 1
ATOM 3105 O O . PRO A 1 441 ? 33.957 0.187 -43.358 1.00 55.38 441 PRO A O 1
ATOM 3108 N N . ASN A 1 442 ? 32.727 1.624 -44.569 1.00 57.16 442 ASN A N 1
ATOM 3109 C CA . ASN A 1 442 ? 32.959 2.818 -43.754 1.00 57.16 442 ASN A CA 1
ATOM 3110 C C . ASN A 1 442 ? 31.787 3.174 -42.816 1.00 57.16 442 ASN A C 1
ATOM 3112 O O . ASN A 1 442 ? 31.767 4.269 -42.253 1.00 57.16 442 ASN A O 1
ATOM 3116 N N . ILE A 1 443 ? 30.787 2.300 -42.649 1.00 61.44 443 ILE A N 1
ATOM 3117 C CA . ILE A 1 443 ? 29.660 2.573 -41.744 1.00 61.44 443 ILE A CA 1
ATOM 3118 C C . ILE A 1 443 ? 30.114 2.369 -40.293 1.00 61.44 443 ILE A C 1
ATOM 3120 O O . ILE A 1 443 ? 30.244 1.246 -39.816 1.00 61.44 443 ILE A O 1
ATOM 3124 N N . ALA A 1 444 ? 30.339 3.475 -39.580 1.00 62.50 444 ALA A N 1
ATOM 3125 C CA . ALA A 1 444 ? 30.759 3.457 -38.177 1.00 62.50 444 ALA A CA 1
ATOM 3126 C C . ALA A 1 444 ? 29.620 3.107 -37.197 1.00 62.50 444 ALA A C 1
ATOM 3128 O O . ALA A 1 444 ? 29.880 2.674 -36.070 1.00 62.50 444 ALA A O 1
ATOM 3129 N N . ALA A 1 445 ? 28.360 3.302 -37.602 1.00 73.44 445 ALA A N 1
ATOM 3130 C CA . ALA A 1 445 ? 27.193 2.946 -36.806 1.00 73.44 445 ALA A CA 1
ATOM 3131 C C . ALA A 1 445 ? 25.922 2.812 -37.658 1.00 73.44 445 ALA A C 1
ATOM 3133 O O . ALA A 1 445 ? 25.747 3.536 -38.638 1.00 73.44 445 ALA A O 1
ATOM 3134 N N . VAL A 1 446 ? 25.010 1.935 -37.236 1.00 78.69 446 VAL A N 1
ATOM 3135 C CA . VAL A 1 446 ? 23.632 1.857 -37.751 1.00 78.69 446 VAL A CA 1
ATOM 3136 C C . VAL A 1 446 ? 22.660 2.215 -36.636 1.00 78.69 446 VAL A C 1
ATOM 3138 O O . VAL A 1 446 ? 22.905 1.867 -35.480 1.00 78.69 446 VAL A O 1
ATOM 3141 N N . SER A 1 447 ? 21.568 2.910 -36.955 1.00 82.50 447 SER A N 1
ATOM 3142 C CA . SER A 1 447 ? 20.555 3.276 -35.959 1.00 82.50 447 SER A CA 1
ATOM 3143 C C . SER A 1 447 ? 19.138 2.970 -36.392 1.00 82.50 447 SER A C 1
ATOM 3145 O O . SER A 1 447 ? 18.807 3.020 -37.573 1.00 82.50 447 SER A O 1
ATOM 3147 N N . VAL A 1 448 ? 18.290 2.681 -35.412 1.00 84.44 448 VAL A N 1
ATOM 3148 C CA . VAL A 1 448 ? 16.853 2.524 -35.600 1.00 84.44 448 VAL A CA 1
ATOM 3149 C C . VAL A 1 448 ? 16.140 3.371 -34.555 1.00 84.44 448 VAL A C 1
ATOM 3151 O O . VAL A 1 448 ? 16.427 3.253 -33.363 1.00 84.44 448 VAL A O 1
ATOM 3154 N N . CYS A 1 449 ? 15.234 4.236 -35.002 1.00 86.25 449 CYS A N 1
ATOM 3155 C CA . CYS A 1 449 ? 14.588 5.238 -34.165 1.00 86.25 449 CYS A CA 1
ATOM 3156 C C . CYS A 1 449 ? 13.063 5.132 -34.193 1.00 86.25 449 CYS A C 1
ATOM 3158 O O . CYS A 1 449 ? 12.480 4.826 -35.229 1.00 86.25 449 CYS A O 1
ATOM 3160 N N . THR A 1 450 ? 12.421 5.464 -33.077 1.00 87.56 450 THR A N 1
ATOM 3161 C CA . THR A 1 450 ? 10.971 5.667 -32.973 1.00 87.56 450 THR A CA 1
ATOM 3162 C C . THR A 1 450 ? 10.675 6.974 -32.246 1.00 87.56 450 THR A C 1
ATOM 3164 O O . THR A 1 450 ? 11.491 7.453 -31.460 1.00 87.56 450 THR A O 1
ATOM 3167 N N . GLU A 1 451 ? 9.502 7.551 -32.487 1.00 84.50 451 GLU A N 1
ATOM 3168 C CA . GLU A 1 451 ? 9.007 8.660 -31.672 1.00 84.50 451 GLU A CA 1
ATOM 3169 C C . GLU A 1 451 ? 8.527 8.179 -30.298 1.00 84.50 451 GLU A C 1
ATOM 3171 O O . GLU A 1 451 ? 8.039 7.053 -30.145 1.00 84.50 451 GLU A O 1
ATOM 3176 N N . LEU A 1 452 ? 8.659 9.068 -29.316 1.00 83.38 452 LEU A N 1
ATOM 3177 C CA . LEU A 1 452 ? 8.255 8.889 -27.931 1.00 83.38 452 LEU A CA 1
ATOM 3178 C C . LEU A 1 452 ? 7.598 10.183 -27.409 1.00 83.38 452 LEU A C 1
ATOM 3180 O O . LEU A 1 452 ? 8.126 11.275 -27.645 1.00 83.38 452 LEU A O 1
ATOM 3184 N N . PRO A 1 453 ? 6.487 10.106 -26.659 1.00 83.50 453 PRO A N 1
ATOM 3185 C CA . PRO A 1 453 ? 5.961 11.263 -25.940 1.00 83.50 453 PRO A CA 1
ATOM 3186 C C . PRO A 1 453 ? 6.987 11.803 -24.930 1.00 83.50 453 PRO A C 1
ATOM 3188 O O . PRO A 1 453 ? 7.578 11.032 -24.177 1.00 83.50 453 PRO A O 1
ATOM 3191 N N . ALA A 1 454 ? 7.178 13.126 -24.852 1.00 79.19 454 ALA A N 1
ATOM 3192 C CA . ALA A 1 454 ? 8.185 13.699 -23.949 1.00 79.19 454 ALA A CA 1
ATOM 3193 C C . ALA A 1 454 ? 7.961 13.386 -22.460 1.00 79.19 454 ALA A C 1
ATOM 3195 O O . ALA A 1 454 ? 8.921 13.327 -21.695 1.00 79.19 454 ALA A O 1
ATOM 3196 N N . ALA A 1 455 ? 6.714 13.120 -22.062 1.00 79.00 455 ALA A N 1
ATOM 3197 C CA . ALA A 1 455 ? 6.368 12.703 -20.706 1.00 79.00 455 ALA A CA 1
ATOM 3198 C C . ALA A 1 455 ? 7.027 11.373 -20.284 1.00 79.00 455 ALA A C 1
ATOM 3200 O O . ALA A 1 455 ? 7.261 11.167 -19.097 1.00 79.00 455 ALA A O 1
ATOM 3201 N N . GLU A 1 456 ? 7.369 10.503 -21.239 1.00 82.06 456 GLU A N 1
ATOM 3202 C CA . GLU A 1 456 ? 7.980 9.193 -20.978 1.00 82.06 456 GLU A CA 1
ATOM 3203 C C . GLU A 1 456 ? 9.512 9.269 -20.832 1.00 82.06 456 GLU A C 1
ATOM 3205 O O . GLU A 1 456 ? 10.146 8.336 -20.335 1.00 82.06 456 GLU A O 1
ATOM 3210 N N . GLY A 1 457 ? 10.133 10.386 -21.236 1.00 81.50 457 GLY A N 1
ATOM 3211 C CA . GLY A 1 457 ? 11.589 10.584 -21.203 1.00 81.50 457 GLY A CA 1
ATOM 3212 C C . GLY A 1 457 ? 12.238 10.277 -19.842 1.00 81.50 457 GLY A C 1
ATOM 3213 O O . GLY A 1 457 ? 13.198 9.505 -19.798 1.00 81.50 457 GLY A O 1
ATOM 3214 N N . PRO A 1 458 ? 11.699 10.776 -18.711 1.00 78.88 458 PRO A N 1
ATOM 3215 C CA . PRO A 1 458 ? 12.241 10.499 -17.378 1.00 78.88 458 PRO A CA 1
ATOM 3216 C C . PRO A 1 458 ? 12.180 9.026 -16.938 1.00 78.88 458 PRO A C 1
ATOM 3218 O O . PRO A 1 458 ? 12.895 8.639 -16.013 1.00 78.88 458 PRO A O 1
ATOM 3221 N N . LEU A 1 459 ? 11.337 8.199 -17.566 1.00 75.38 459 LEU A N 1
ATOM 3222 C CA . LEU A 1 459 ? 11.171 6.783 -17.220 1.00 75.38 459 LEU A CA 1
ATOM 3223 C C . LEU A 1 459 ? 12.130 5.870 -17.999 1.00 75.38 459 LEU A C 1
ATOM 3225 O O . LEU A 1 459 ? 12.485 4.791 -17.515 1.00 75.38 459 LEU A O 1
ATOM 3229 N N . LEU A 1 460 ? 12.617 6.315 -19.163 1.00 80.50 460 LEU A N 1
ATOM 3230 C CA . LEU A 1 460 ? 13.514 5.536 -20.019 1.00 80.50 460 LEU A CA 1
ATOM 3231 C C . LEU A 1 460 ? 14.797 5.036 -19.333 1.00 80.50 460 LEU A C 1
ATOM 3233 O O . LEU A 1 460 ? 15.131 3.869 -19.543 1.00 80.50 460 LEU A O 1
ATOM 3237 N N . PRO A 1 461 ? 15.507 5.807 -18.484 1.00 79.06 461 PRO A N 1
ATOM 3238 C CA . PRO A 1 461 ? 16.730 5.320 -17.838 1.00 79.06 461 PRO A CA 1
ATOM 3239 C C . PRO A 1 461 ? 16.548 4.034 -17.013 1.00 79.06 461 PRO A C 1
ATOM 3241 O O . PRO A 1 461 ? 17.502 3.281 -16.846 1.00 79.06 461 PRO A O 1
ATOM 3244 N N . ARG A 1 462 ? 15.330 3.750 -16.527 1.00 72.06 462 ARG A N 1
ATOM 3245 C CA . ARG A 1 462 ? 15.005 2.515 -15.787 1.00 72.06 462 ARG A CA 1
ATOM 3246 C C . ARG A 1 462 ? 14.799 1.314 -16.712 1.00 72.06 462 ARG A C 1
ATOM 3248 O O . ARG A 1 462 ? 15.089 0.182 -16.344 1.00 72.06 462 ARG A O 1
ATOM 3255 N N . PHE A 1 463 ? 14.307 1.573 -17.917 1.00 80.06 463 PHE A N 1
ATOM 3256 C CA . PHE A 1 463 ? 13.957 0.576 -18.926 1.00 80.06 463 PHE A CA 1
ATOM 3257 C C . PHE A 1 463 ? 15.148 0.180 -19.813 1.00 80.06 463 PHE A C 1
ATOM 3259 O O . PHE A 1 463 ? 15.332 -0.995 -20.147 1.00 80.06 463 PHE A O 1
ATOM 3266 N N . LEU A 1 464 ? 15.977 1.162 -20.182 1.00 83.06 464 LEU A N 1
ATOM 3267 C CA . LEU A 1 464 ? 17.042 1.014 -21.174 1.00 83.06 464 LEU A CA 1
ATOM 3268 C C . LEU A 1 464 ? 18.073 -0.087 -20.865 1.00 83.06 464 LEU A C 1
ATOM 3270 O O . LEU A 1 464 ? 18.447 -0.777 -21.811 1.00 83.06 464 LEU A O 1
ATOM 3274 N N . PRO A 1 465 ? 18.520 -0.335 -19.617 1.00 80.12 465 PRO A N 1
ATOM 3275 C CA . PRO A 1 465 ? 19.514 -1.379 -19.352 1.00 80.12 465 PRO A CA 1
ATOM 3276 C C . PRO A 1 465 ? 19.048 -2.789 -19.753 1.00 80.12 465 PRO A C 1
ATOM 3278 O O . PRO A 1 465 ? 19.784 -3.530 -20.412 1.00 80.12 465 PRO A O 1
ATOM 3281 N N . SER A 1 466 ? 17.810 -3.146 -19.405 1.00 75.00 466 SER A N 1
ATOM 3282 C CA . SER A 1 466 ? 17.213 -4.449 -19.728 1.00 75.00 466 SER A CA 1
ATOM 3283 C C . SER A 1 466 ? 16.901 -4.565 -21.219 1.00 75.00 466 SER A C 1
ATOM 3285 O O . SER A 1 466 ? 17.207 -5.577 -21.851 1.00 75.00 466 SER A O 1
ATOM 3287 N N . ALA A 1 467 ? 16.357 -3.493 -21.795 1.00 81.94 467 ALA A N 1
ATOM 3288 C CA . ALA A 1 467 ? 16.049 -3.384 -23.214 1.00 81.94 467 ALA A CA 1
ATOM 3289 C C . ALA A 1 467 ? 17.297 -3.524 -24.104 1.00 81.94 467 ALA A C 1
ATOM 3291 O O . ALA A 1 467 ? 17.310 -4.332 -25.032 1.00 81.94 467 ALA A O 1
ATOM 3292 N N . LEU A 1 468 ? 18.369 -2.789 -23.792 1.00 85.69 468 LEU A N 1
ATOM 3293 C CA . LEU A 1 468 ? 19.634 -2.840 -24.528 1.00 85.69 468 LEU A CA 1
ATOM 3294 C C . LEU A 1 468 ? 20.242 -4.241 -24.497 1.00 85.69 468 LEU A C 1
ATOM 3296 O O . LEU A 1 468 ? 20.715 -4.727 -25.522 1.00 85.69 468 LEU A O 1
ATOM 3300 N N . ARG A 1 469 ? 20.186 -4.926 -23.350 1.00 83.62 469 ARG A N 1
ATOM 3301 C CA . ARG A 1 469 ? 20.665 -6.306 -23.250 1.00 83.62 469 ARG A CA 1
ATOM 3302 C C . ARG A 1 469 ? 19.841 -7.271 -24.094 1.00 83.62 469 ARG A C 1
ATOM 3304 O O . ARG A 1 469 ? 20.422 -8.073 -24.814 1.00 83.62 469 ARG A O 1
ATOM 3311 N N . ALA A 1 470 ? 18.514 -7.204 -24.016 1.00 81.62 470 ALA A N 1
ATOM 3312 C CA . ALA A 1 470 ? 17.642 -8.087 -24.788 1.00 81.62 470 ALA A CA 1
ATOM 3313 C C . ALA A 1 470 ? 17.876 -7.921 -26.299 1.00 81.62 470 ALA A C 1
ATOM 3315 O O . ALA A 1 470 ? 18.050 -8.908 -27.013 1.00 81.62 470 ALA A O 1
ATOM 3316 N N . VAL A 1 471 ? 17.974 -6.672 -26.768 1.00 87.25 471 VAL A N 1
ATOM 3317 C CA . VAL A 1 471 ? 18.287 -6.362 -28.170 1.00 87.25 471 VAL A CA 1
ATOM 3318 C C . VAL A 1 471 ? 19.681 -6.871 -28.547 1.00 87.25 471 VAL A C 1
ATOM 3320 O O . VAL A 1 471 ? 19.839 -7.486 -29.598 1.00 87.25 471 VAL A O 1
ATOM 3323 N N . PHE A 1 472 ? 20.688 -6.687 -27.689 1.00 88.12 472 PHE A N 1
ATOM 3324 C CA . PHE A 1 472 ? 22.040 -7.189 -27.947 1.00 88.12 472 PHE A CA 1
ATOM 3325 C C . PHE A 1 472 ? 22.092 -8.723 -28.034 1.00 88.12 472 PHE A C 1
ATOM 3327 O O . PHE A 1 472 ? 22.743 -9.255 -28.929 1.00 88.12 472 PHE A O 1
ATOM 3334 N N . ASN A 1 473 ? 21.364 -9.436 -27.171 1.00 85.81 473 ASN A N 1
ATOM 3335 C CA . ASN A 1 473 ? 21.280 -10.901 -27.195 1.00 85.81 473 ASN A CA 1
ATOM 3336 C C . ASN A 1 473 ? 20.598 -11.429 -28.460 1.00 85.81 473 ASN A C 1
ATOM 3338 O O . ASN A 1 473 ? 20.970 -12.484 -28.964 1.00 85.81 473 ASN A O 1
ATOM 3342 N N . ALA A 1 474 ? 19.611 -10.701 -28.982 1.00 86.50 474 ALA A N 1
ATOM 3343 C CA . ALA A 1 474 ? 18.961 -11.056 -30.239 1.00 86.50 474 ALA A CA 1
ATOM 3344 C C . ALA A 1 474 ? 19.862 -10.807 -31.457 1.00 86.50 474 ALA A C 1
ATOM 3346 O O . ALA A 1 474 ? 19.818 -11.570 -32.419 1.00 86.50 474 ALA A O 1
ATOM 3347 N N . LEU A 1 475 ? 20.694 -9.763 -31.409 1.00 87.19 475 LEU A N 1
ATOM 3348 C CA . LEU A 1 475 ? 21.689 -9.473 -32.446 1.00 87.19 475 LEU A CA 1
ATOM 3349 C C . LEU A 1 475 ? 22.852 -10.465 -32.438 1.00 87.19 475 LEU A C 1
ATOM 3351 O O . LEU A 1 475 ? 23.351 -10.850 -33.495 1.00 87.19 475 LEU A O 1
ATOM 3355 N N . PHE A 1 476 ? 23.280 -10.873 -31.247 1.00 89.12 476 PHE A N 1
ATOM 3356 C CA . PHE A 1 476 ? 24.401 -11.775 -31.034 1.00 89.12 476 PHE A CA 1
ATOM 3357 C C . PHE A 1 476 ? 23.953 -12.937 -30.141 1.00 89.12 476 PHE A C 1
ATOM 3359 O O . PHE A 1 476 ? 24.184 -12.904 -28.931 1.00 89.12 476 PHE A O 1
ATOM 3366 N N . PRO A 1 477 ? 23.312 -13.971 -30.715 1.00 82.94 477 PRO A N 1
ATOM 3367 C CA . PRO A 1 477 ? 22.880 -15.137 -29.957 1.00 82.94 477 PRO A CA 1
ATOM 3368 C C . PRO A 1 477 ? 24.059 -15.802 -29.246 1.00 82.94 477 PRO A C 1
ATOM 3370 O O . PRO A 1 477 ? 25.143 -15.931 -29.818 1.00 82.94 477 PRO A O 1
ATOM 3373 N N . LEU A 1 478 ? 23.846 -16.234 -28.005 1.00 78.12 478 LEU A N 1
ATOM 3374 C CA . LEU A 1 478 ? 24.885 -16.871 -27.199 1.00 78.12 478 LEU A CA 1
ATOM 3375 C C . LEU A 1 478 ? 25.312 -18.209 -27.823 1.00 78.12 478 LEU A C 1
ATOM 3377 O O . LEU A 1 478 ? 24.469 -19.022 -28.195 1.00 78.12 478 LEU A O 1
ATOM 3381 N N . THR A 1 479 ? 26.618 -18.446 -27.928 1.00 75.19 479 THR A N 1
ATOM 3382 C CA . THR A 1 479 ? 27.187 -19.642 -28.579 1.00 75.19 479 THR A CA 1
ATOM 3383 C C . THR A 1 479 ? 27.497 -20.767 -27.596 1.00 75.19 479 THR A C 1
ATOM 3385 O O . THR A 1 479 ? 27.614 -21.918 -28.007 1.00 75.19 479 THR A O 1
ATOM 3388 N N . SER A 1 480 ? 27.627 -20.462 -26.300 1.00 63.03 480 SER A N 1
ATOM 3389 C CA . SER A 1 480 ? 27.786 -21.457 -25.232 1.00 63.03 480 SER A CA 1
ATOM 3390 C C . SER A 1 480 ? 27.529 -20.854 -23.845 1.00 63.03 480 SER A C 1
ATOM 3392 O O . SER A 1 480 ? 27.722 -19.657 -23.627 1.00 63.03 480 SER A O 1
ATOM 3394 N N . ALA A 1 481 ? 27.136 -21.696 -22.884 1.00 56.47 481 ALA A N 1
ATOM 3395 C CA . ALA A 1 481 ? 27.014 -21.350 -21.465 1.00 56.47 481 ALA A CA 1
ATOM 3396 C C . ALA A 1 481 ? 28.395 -21.283 -20.775 1.00 56.47 481 ALA A C 1
ATOM 3398 O O . ALA A 1 481 ? 28.631 -21.954 -19.771 1.00 56.47 481 ALA A O 1
ATOM 3399 N N . SER A 1 482 ? 29.351 -20.545 -21.348 1.00 48.12 482 SER A N 1
ATOM 3400 C CA . SER A 1 482 ? 30.698 -20.460 -20.780 1.00 48.12 482 SER A CA 1
ATOM 3401 C C . SER A 1 482 ? 30.754 -19.445 -19.631 1.00 48.12 482 SER A C 1
ATOM 3403 O O . SER A 1 482 ? 30.247 -18.327 -19.719 1.00 48.12 482 SER A O 1
ATOM 3405 N N . THR A 1 483 ? 31.388 -19.841 -18.528 1.00 52.03 483 THR A N 1
ATOM 3406 C CA . THR A 1 483 ? 31.641 -19.013 -17.335 1.00 52.03 483 THR A CA 1
ATOM 3407 C C . THR A 1 483 ? 32.938 -18.198 -17.436 1.00 52.03 483 THR A C 1
ATOM 3409 O O . THR A 1 483 ? 33.308 -17.500 -16.491 1.00 52.03 483 THR A O 1
ATOM 3412 N N . ALA A 1 484 ? 33.650 -18.261 -18.566 1.00 44.94 484 ALA A N 1
ATOM 3413 C CA . ALA A 1 484 ? 35.026 -17.788 -18.682 1.00 44.94 484 ALA A CA 1
ATOM 3414 C C . ALA A 1 484 ? 35.159 -16.512 -19.531 1.00 44.94 484 ALA A C 1
ATOM 3416 O O . ALA A 1 484 ? 35.558 -16.574 -20.684 1.00 44.94 484 ALA A O 1
ATOM 3417 N N . GLY A 1 485 ? 34.911 -15.339 -18.940 1.00 52.81 485 GLY A N 1
ATOM 3418 C CA . GLY A 1 485 ? 35.270 -14.034 -19.521 1.00 52.81 485 GLY A CA 1
ATOM 3419 C C . GLY A 1 485 ? 34.095 -13.197 -20.045 1.00 52.81 485 GLY A C 1
ATOM 3420 O O . GLY A 1 485 ? 33.057 -13.708 -20.451 1.00 52.81 485 GLY A O 1
ATOM 3421 N N . ARG A 1 486 ? 34.271 -11.867 -20.032 1.00 69.44 486 ARG A N 1
ATOM 3422 C CA . ARG A 1 486 ? 33.199 -10.847 -20.100 1.00 69.44 486 ARG A CA 1
ATOM 3423 C C . ARG A 1 486 ? 32.371 -10.843 -21.406 1.00 69.44 486 ARG A C 1
ATOM 3425 O O . ARG A 1 486 ? 31.216 -10.446 -21.374 1.00 69.44 486 ARG A O 1
ATOM 3432 N N . CYS A 1 487 ? 32.894 -11.388 -22.509 1.00 73.56 487 CYS A N 1
ATOM 3433 C CA . CYS A 1 487 ? 32.149 -11.621 -23.761 1.00 73.56 487 CYS A CA 1
ATOM 3434 C C . CYS A 1 487 ? 32.125 -13.098 -24.201 1.00 73.56 487 CYS A C 1
ATOM 3436 O O . CYS A 1 487 ? 31.681 -13.386 -25.305 1.00 73.56 487 CYS A O 1
ATOM 3438 N N . ALA A 1 488 ? 32.610 -14.042 -23.391 1.00 73.50 488 ALA A N 1
ATOM 3439 C CA . ALA A 1 488 ? 32.900 -15.403 -23.858 1.00 73.50 488 ALA A CA 1
ATOM 3440 C C . ALA A 1 488 ? 31.665 -16.272 -24.146 1.00 73.50 488 ALA A C 1
ATOM 3442 O O . ALA A 1 488 ? 31.791 -17.340 -24.740 1.00 73.50 488 ALA A O 1
ATOM 3443 N N . GLY A 1 489 ? 30.479 -15.819 -23.734 1.00 75.12 489 GLY A N 1
ATOM 3444 C CA . GLY A 1 489 ? 29.208 -16.417 -24.144 1.00 75.12 489 GLY A CA 1
ATOM 3445 C C . GLY A 1 489 ? 28.731 -15.960 -25.526 1.00 75.12 489 GLY A C 1
ATOM 3446 O O . GLY A 1 489 ? 27.838 -16.588 -26.085 1.00 75.12 489 GLY A O 1
ATOM 3447 N N . TYR A 1 490 ? 29.305 -14.890 -26.086 1.00 82.50 490 TYR A N 1
ATOM 3448 C CA . TYR A 1 490 ? 28.899 -14.311 -27.366 1.00 82.50 490 TYR A CA 1
ATOM 3449 C C . TYR A 1 490 ? 29.849 -14.715 -28.506 1.00 82.50 490 TYR A C 1
ATOM 3451 O O . TYR A 1 490 ? 31.023 -15.010 -28.267 1.00 82.50 490 TYR A O 1
ATOM 3459 N N . PRO A 1 491 ? 29.386 -14.667 -29.769 1.00 84.62 491 PRO A N 1
ATOM 3460 C CA . PRO A 1 491 ? 30.257 -14.742 -30.936 1.00 84.62 491 PRO A CA 1
ATOM 3461 C C . PRO A 1 491 ? 31.399 -13.722 -30.838 1.00 84.62 491 PRO A C 1
ATOM 3463 O O . PRO A 1 491 ? 31.167 -12.588 -30.422 1.00 84.62 491 PRO A O 1
ATOM 3466 N N . ALA A 1 492 ? 32.610 -14.075 -31.286 1.00 81.81 492 ALA A N 1
ATOM 3467 C CA . ALA A 1 492 ? 33.791 -13.201 -31.195 1.00 81.81 492 ALA A CA 1
ATOM 3468 C C . ALA A 1 492 ? 33.560 -11.794 -31.787 1.00 81.81 492 ALA A C 1
ATOM 3470 O O . ALA A 1 492 ? 34.058 -10.800 -31.264 1.00 81.81 492 ALA A O 1
ATOM 3471 N N . GLN A 1 493 ? 32.730 -11.704 -32.830 1.00 81.50 493 GLN A N 1
ATOM 3472 C CA . GLN A 1 493 ? 32.305 -10.444 -33.441 1.00 81.50 493 GLN A CA 1
ATOM 3473 C C . GLN A 1 493 ? 31.577 -9.499 -32.470 1.00 81.50 493 GLN A C 1
ATOM 3475 O O . GLN A 1 493 ? 31.745 -8.289 -32.581 1.00 81.50 493 GLN A O 1
ATOM 3480 N N . ALA A 1 494 ? 30.831 -10.002 -31.482 1.00 85.56 494 ALA A N 1
ATOM 3481 C CA . ALA A 1 494 ? 30.046 -9.183 -30.552 1.00 85.56 494 ALA A CA 1
ATOM 3482 C C . ALA A 1 494 ? 30.917 -8.238 -29.706 1.00 85.56 494 ALA A C 1
ATOM 3484 O O . ALA A 1 494 ? 30.487 -7.137 -29.375 1.00 85.56 494 ALA A O 1
ATOM 3485 N N . ALA A 1 495 ? 32.165 -8.625 -29.416 1.00 84.25 495 ALA A N 1
ATOM 3486 C CA . ALA A 1 495 ? 33.111 -7.796 -28.667 1.00 84.25 495 ALA A CA 1
ATOM 3487 C C . ALA A 1 495 ? 33.499 -6.498 -29.401 1.00 84.25 495 ALA A C 1
ATOM 3489 O O . ALA A 1 495 ? 33.977 -5.554 -28.774 1.00 84.25 495 ALA A O 1
ATOM 3490 N N . SER A 1 496 ? 33.280 -6.438 -30.719 1.00 84.12 496 SER A N 1
ATOM 3491 C CA . SER A 1 496 ? 33.556 -5.260 -31.548 1.00 84.12 496 SER A CA 1
ATOM 3492 C C . SER A 1 496 ? 32.382 -4.280 -31.652 1.00 84.12 496 SER A C 1
ATOM 3494 O O . SER A 1 496 ? 32.515 -3.252 -32.316 1.00 84.12 496 SER A O 1
ATOM 3496 N N . TYR A 1 497 ? 31.256 -4.549 -30.979 1.00 85.12 497 TYR A N 1
ATOM 3497 C CA . TYR A 1 497 ? 30.058 -3.711 -31.035 1.00 85.12 497 TYR A CA 1
ATOM 3498 C C . TYR A 1 497 ? 29.676 -3.125 -29.671 1.00 85.12 497 TYR A C 1
ATOM 3500 O O . TYR A 1 497 ? 29.782 -3.764 -28.625 1.00 85.12 497 TYR A O 1
ATOM 3508 N N . ARG A 1 498 ? 29.163 -1.895 -29.703 1.00 87.69 498 ARG A N 1
ATOM 3509 C CA . ARG A 1 498 ? 28.520 -1.202 -28.582 1.00 87.69 498 ARG A CA 1
ATOM 3510 C C . ARG A 1 498 ? 27.114 -0.817 -29.010 1.00 87.69 498 ARG A C 1
ATOM 3512 O O . ARG A 1 498 ? 26.946 -0.122 -30.007 1.00 87.69 498 ARG A O 1
ATOM 3519 N N . LEU A 1 499 ? 26.108 -1.242 -28.255 1.00 89.81 499 LEU A N 1
ATOM 3520 C CA . LEU A 1 499 ? 24.735 -0.802 -28.467 1.00 89.81 499 LEU A CA 1
ATOM 3521 C C . LEU A 1 499 ? 24.450 0.394 -27.559 1.00 89.81 499 LEU A C 1
ATOM 3523 O O . LEU A 1 499 ? 24.673 0.325 -26.354 1.00 89.81 499 LEU A O 1
ATOM 3527 N N . ARG A 1 500 ? 23.957 1.487 -28.130 1.00 89.75 500 ARG A N 1
ATOM 3528 C CA . ARG A 1 500 ? 23.674 2.739 -27.429 1.00 89.75 500 ARG A CA 1
ATOM 3529 C C . ARG A 1 500 ? 22.229 3.150 -27.649 1.00 89.75 500 ARG A C 1
ATOM 3531 O O . ARG A 1 500 ? 21.772 3.150 -28.782 1.00 89.75 500 ARG A O 1
ATOM 3538 N N . ALA A 1 501 ? 21.526 3.545 -26.599 1.00 90.50 501 ALA A N 1
ATOM 3539 C CA . ALA A 1 501 ? 20.256 4.251 -26.702 1.00 90.50 501 ALA A CA 1
ATOM 3540 C C . ALA A 1 501 ? 20.488 5.752 -26.504 1.00 90.50 501 ALA A C 1
ATOM 3542 O O . ALA A 1 501 ? 21.151 6.152 -25.546 1.00 90.50 501 ALA A O 1
ATOM 3543 N N . ASN A 1 502 ? 19.958 6.579 -27.399 1.00 89.12 502 ASN A N 1
ATOM 3544 C CA . ASN A 1 502 ? 19.965 8.036 -27.284 1.00 89.12 502 ASN A CA 1
ATOM 3545 C C . ASN A 1 502 ? 18.674 8.623 -27.858 1.00 89.12 502 ASN A C 1
ATOM 3547 O O . ASN A 1 502 ? 17.834 7.901 -28.393 1.00 89.12 502 ASN A O 1
ATOM 3551 N N . ASP A 1 503 ? 18.518 9.930 -27.745 1.00 84.62 503 ASP A N 1
ATOM 3552 C CA . ASP A 1 503 ? 17.305 10.644 -28.109 1.00 84.62 503 ASP A CA 1
ATOM 3553 C C . ASP A 1 503 ? 17.341 11.280 -29.509 1.00 84.62 503 ASP A C 1
ATOM 3555 O O . ASP A 1 503 ? 16.609 12.224 -29.797 1.00 84.62 503 ASP A O 1
ATOM 3559 N N . GLY A 1 504 ? 18.198 10.766 -30.397 1.00 71.94 504 GLY A N 1
ATOM 3560 C CA . GLY A 1 504 ? 18.291 11.198 -31.795 1.00 71.94 504 GLY A CA 1
ATOM 3561 C C . GLY A 1 504 ? 19.003 12.536 -32.026 1.00 71.94 504 GLY A C 1
ATOM 3562 O O . GLY A 1 504 ? 19.432 12.797 -33.150 1.00 71.94 504 GLY A O 1
ATOM 3563 N N . VAL A 1 505 ? 19.217 13.360 -30.994 1.00 61.22 505 VAL A N 1
ATOM 3564 C CA . VAL A 1 505 ? 20.014 14.590 -31.107 1.00 61.22 505 VAL A CA 1
ATOM 3565 C C . VAL A 1 505 ? 21.504 14.285 -30.961 1.00 61.22 505 VAL A C 1
ATOM 3567 O O . VAL A 1 505 ? 21.993 13.822 -29.930 1.00 61.22 505 VAL A O 1
ATOM 3570 N N . SER A 1 506 ? 22.265 14.575 -32.016 1.00 51.69 506 SER A N 1
ATOM 3571 C CA . SER A 1 506 ? 23.725 14.652 -31.961 1.00 51.69 506 SER A CA 1
ATOM 3572 C C . SER A 1 506 ? 24.148 15.630 -30.858 1.00 51.69 506 SER A C 1
ATOM 3574 O O . SER A 1 506 ? 23.715 16.779 -30.852 1.00 51.69 506 SER A O 1
ATOM 3576 N N . ALA A 1 507 ? 24.961 15.130 -29.920 1.00 43.53 507 ALA A N 1
ATOM 3577 C CA . ALA A 1 507 ? 25.478 15.783 -28.714 1.00 43.53 507 ALA A CA 1
ATOM 3578 C C . ALA A 1 507 ? 25.539 17.327 -28.790 1.00 43.53 507 ALA A C 1
ATOM 3580 O O . ALA A 1 507 ? 26.472 17.881 -29.365 1.00 43.53 507 ALA A O 1
ATOM 3581 N N . GLY A 1 508 ? 24.558 18.021 -28.196 1.00 44.50 508 GLY A N 1
ATOM 3582 C CA . GLY A 1 508 ? 24.569 19.489 -28.116 1.00 44.50 508 GLY A CA 1
ATOM 3583 C C . GLY A 1 508 ? 23.270 20.156 -27.643 1.00 44.50 508 GLY A C 1
ATOM 3584 O O . GLY A 1 508 ? 23.333 21.233 -27.058 1.00 44.50 508 GLY A O 1
ATOM 3585 N N . GLY A 1 509 ? 22.103 19.532 -27.8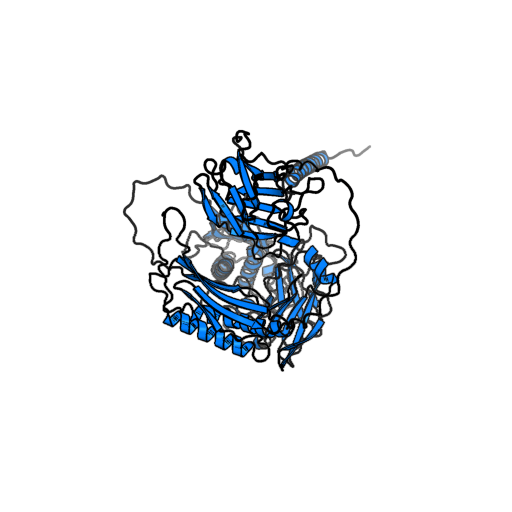42 1.00 48.38 509 GLY A N 1
ATOM 3586 C CA . GLY A 1 509 ? 20.813 20.003 -27.312 1.00 48.38 509 GLY A CA 1
ATOM 3587 C C . GLY A 1 509 ? 20.419 19.272 -26.026 1.00 48.38 509 GLY A C 1
ATOM 3588 O O . GLY A 1 509 ? 20.779 18.110 -25.858 1.00 48.38 509 GLY A O 1
ATOM 3589 N N . GLY A 1 510 ? 19.703 19.943 -25.116 1.00 59.16 510 GLY A N 1
ATOM 3590 C CA . GLY A 1 510 ? 19.178 19.344 -23.883 1.00 59.16 510 GLY A CA 1
ATOM 3591 C C . GLY A 1 510 ? 18.226 18.194 -24.201 1.00 59.16 510 GLY A C 1
ATOM 3592 O O . GLY A 1 510 ? 17.065 18.426 -24.527 1.00 59.16 510 GLY A O 1
ATOM 3593 N N . GLY A 1 511 ? 18.761 16.977 -24.167 1.00 71.56 511 GLY A N 1
ATOM 3594 C CA . GLY A 1 511 ? 18.054 15.788 -24.596 1.00 71.56 511 GLY A CA 1
ATOM 3595 C C . GLY A 1 511 ? 16.940 15.349 -23.651 1.00 71.56 511 GLY A C 1
ATOM 3596 O O . GLY A 1 511 ? 16.939 15.685 -22.467 1.00 71.56 511 GLY A O 1
ATOM 3597 N N . CYS A 1 512 ? 15.992 14.567 -24.164 1.00 82.00 512 CYS A N 1
ATOM 3598 C CA . CYS A 1 512 ? 14.857 14.070 -23.381 1.00 82.00 512 CYS A CA 1
ATOM 3599 C C . CYS A 1 512 ? 15.259 13.057 -22.301 1.00 82.00 512 CYS A C 1
ATOM 3601 O O . CYS A 1 512 ? 14.537 12.869 -21.321 1.00 82.00 512 CYS A O 1
ATOM 3603 N N . PHE A 1 513 ? 16.391 12.379 -22.495 1.00 84.00 513 PHE A N 1
ATOM 3604 C CA . PHE A 1 513 ? 16.985 11.462 -21.531 1.00 84.00 513 PHE A CA 1
ATOM 3605 C C . PHE A 1 513 ? 18.487 11.315 -21.785 1.00 84.00 513 PHE A C 1
ATOM 3607 O O . PHE A 1 513 ? 18.980 11.521 -22.894 1.00 84.00 513 PHE A O 1
ATOM 3614 N N . SER A 1 514 ? 19.222 10.928 -20.744 1.00 82.62 514 SER A N 1
ATOM 3615 C CA . SER A 1 514 ? 20.657 10.668 -20.853 1.00 82.62 514 SER A CA 1
ATOM 3616 C C . SER A 1 514 ? 20.925 9.389 -21.658 1.00 82.62 514 SER A C 1
ATOM 3618 O O . SER A 1 514 ? 20.288 8.364 -21.393 1.00 82.62 514 SER A O 1
ATOM 3620 N N . PRO A 1 515 ? 21.894 9.394 -22.594 1.00 83.44 515 PRO A N 1
ATOM 3621 C CA . PRO A 1 515 ? 22.243 8.206 -23.359 1.00 83.44 515 PRO A CA 1
ATOM 3622 C C . PRO A 1 515 ? 22.642 7.033 -22.459 1.00 83.44 515 PRO A C 1
ATOM 3624 O O . PRO A 1 515 ? 23.330 7.223 -21.458 1.00 83.44 515 PRO A O 1
ATOM 3627 N N . SER A 1 516 ? 22.249 5.823 -22.846 1.00 86.25 516 SER A N 1
ATOM 3628 C CA . SER A 1 516 ? 22.595 4.580 -22.147 1.00 86.25 516 SER A CA 1
ATOM 3629 C C . SER A 1 516 ? 23.343 3.641 -23.078 1.00 86.25 516 SER A C 1
ATOM 3631 O O . SER A 1 516 ? 23.023 3.558 -24.260 1.00 86.25 516 SER A O 1
ATOM 3633 N N . ASP A 1 517 ? 24.325 2.919 -22.554 1.00 86.69 517 ASP A N 1
ATOM 3634 C CA . ASP A 1 517 ? 25.216 2.079 -23.348 1.00 86.69 517 ASP A CA 1
ATOM 3635 C C . ASP A 1 517 ? 25.262 0.649 -22.823 1.00 86.69 517 ASP A C 1
ATOM 3637 O O . ASP A 1 517 ? 25.258 0.408 -21.617 1.00 86.69 517 ASP A O 1
ATOM 3641 N N . PHE A 1 518 ? 25.371 -0.301 -23.745 1.00 85.94 518 PHE A N 1
ATOM 3642 C CA . PHE A 1 518 ? 25.616 -1.701 -23.458 1.00 85.94 518 PHE A CA 1
ATOM 3643 C C . PHE A 1 518 ? 26.737 -2.239 -24.351 1.00 85.94 518 PHE A C 1
ATOM 3645 O O . PHE A 1 518 ? 26.702 -2.130 -25.578 1.00 85.94 518 PHE A O 1
ATOM 3652 N N . ASN A 1 519 ? 27.740 -2.840 -23.718 1.00 84.00 519 ASN A N 1
ATOM 3653 C CA . ASN A 1 519 ? 28.812 -3.581 -24.369 1.00 84.00 519 ASN A CA 1
ATOM 3654 C C . ASN A 1 519 ? 29.126 -4.807 -23.501 1.00 84.00 519 ASN A C 1
ATOM 3656 O O . ASN A 1 519 ? 29.250 -4.685 -22.281 1.00 84.00 519 ASN A O 1
ATOM 3660 N N . CYS A 1 520 ? 29.275 -5.984 -24.113 1.00 82.31 520 CYS A N 1
ATOM 3661 C CA . CYS A 1 520 ? 29.633 -7.194 -23.371 1.00 82.31 520 CYS A CA 1
ATOM 3662 C C . CYS A 1 520 ? 30.995 -7.060 -22.658 1.00 82.31 520 CYS A C 1
ATOM 3664 O O . CYS A 1 520 ? 31.218 -7.665 -21.616 1.00 82.31 520 CYS A O 1
ATOM 3666 N N . SER A 1 521 ? 31.907 -6.220 -23.156 1.00 76.38 521 SER A N 1
ATOM 3667 C CA . SER A 1 521 ? 33.243 -6.047 -22.570 1.00 76.38 521 SER A CA 1
ATOM 3668 C C . SER A 1 521 ? 33.256 -5.181 -21.300 1.00 76.38 521 SER A C 1
ATOM 3670 O O . SER A 1 521 ? 34.138 -5.348 -20.449 1.00 76.38 521 SER A O 1
ATOM 3672 N N . SER A 1 522 ? 32.259 -4.309 -21.102 1.00 63.62 522 SER A N 1
ATOM 3673 C CA . SER A 1 522 ? 32.162 -3.415 -19.941 1.00 63.62 522 SER A CA 1
ATOM 3674 C C . SER A 1 522 ? 31.486 -4.100 -18.745 1.00 63.62 522 SER A C 1
ATOM 3676 O O . SER A 1 522 ? 30.354 -3.797 -18.398 1.00 63.62 522 SER A O 1
ATOM 3678 N N . GLY A 1 523 ? 32.188 -5.064 -18.142 1.00 47.19 523 GLY A N 1
ATOM 3679 C CA . GLY A 1 523 ? 32.228 -5.421 -16.709 1.00 47.19 523 GLY A CA 1
ATOM 3680 C C . GLY A 1 523 ? 30.987 -5.535 -15.800 1.00 47.19 523 GLY A C 1
ATOM 3681 O O . GLY A 1 523 ? 31.203 -5.873 -14.645 1.00 47.19 523 GLY A O 1
ATOM 3682 N N . SER A 1 524 ? 29.739 -5.295 -16.216 1.00 41.00 524 SER A N 1
ATOM 3683 C CA . SER A 1 524 ? 28.618 -5.130 -15.265 1.00 41.00 524 SER A CA 1
ATOM 3684 C C . SER A 1 524 ? 27.523 -6.208 -15.325 1.00 41.00 524 SER A C 1
ATOM 3686 O O . SER A 1 524 ? 26.432 -6.005 -14.797 1.00 41.00 524 SER A O 1
ATOM 3688 N N . SER A 1 525 ? 27.750 -7.387 -15.927 1.00 39.22 525 SER A N 1
ATOM 3689 C CA . SER A 1 525 ? 26.781 -8.489 -15.773 1.00 39.22 525 SER A CA 1
ATOM 3690 C C . SER A 1 525 ? 27.259 -9.906 -16.046 1.00 39.22 525 SER A C 1
ATOM 3692 O O . SER A 1 525 ? 27.963 -10.182 -17.011 1.00 39.22 525 SER A O 1
ATOM 3694 N N . VAL A 1 526 ? 26.758 -10.807 -15.200 1.00 37.91 526 VAL A N 1
ATOM 3695 C CA . VAL A 1 526 ? 26.752 -12.261 -15.376 1.00 37.91 526 VAL A CA 1
ATOM 3696 C C . VAL A 1 526 ? 25.714 -12.617 -16.448 1.00 37.91 526 VAL A C 1
ATOM 3698 O O . VAL A 1 526 ? 24.574 -12.157 -16.387 1.00 37.91 526 VAL A O 1
ATOM 3701 N N . VAL A 1 527 ? 26.121 -13.402 -17.446 1.00 40.28 527 VAL A N 1
ATOM 3702 C CA . VAL A 1 527 ? 25.288 -13.857 -18.569 1.00 40.28 527 VAL A CA 1
ATOM 3703 C C . VAL A 1 527 ? 24.584 -15.159 -18.177 1.00 40.28 527 VAL A C 1
ATOM 3705 O O . VAL A 1 527 ? 25.250 -16.093 -17.740 1.00 40.28 527 VAL A O 1
ATOM 3708 N N . VAL A 1 528 ? 23.260 -15.237 -18.351 1.00 36.44 528 VAL A N 1
ATOM 3709 C CA . VAL A 1 528 ? 22.491 -16.495 -18.290 1.00 36.44 528 VAL A CA 1
ATOM 3710 C C . VAL A 1 528 ? 21.878 -16.732 -19.677 1.00 36.44 528 VAL A C 1
ATOM 3712 O O . VAL A 1 528 ? 21.307 -15.789 -20.235 1.00 36.44 528 VAL A O 1
ATOM 3715 N N . PRO A 1 529 ? 22.025 -17.928 -20.274 1.00 33.44 529 PRO A N 1
ATOM 3716 C CA . PRO A 1 529 ? 21.474 -18.228 -21.590 1.00 33.44 529 PRO A CA 1
ATOM 3717 C C . PRO A 1 529 ? 19.943 -18.289 -21.566 1.00 33.44 529 PRO A C 1
ATOM 3719 O O . PRO A 1 529 ? 19.349 -18.832 -20.641 1.00 33.44 529 PRO A O 1
ATOM 3722 N N . MET A 1 530 ? 19.311 -17.746 -22.607 1.00 33.59 530 MET A N 1
ATOM 3723 C CA . MET A 1 530 ? 17.874 -17.876 -22.862 1.00 33.59 530 MET A CA 1
ATOM 3724 C C . MET A 1 530 ? 17.671 -18.972 -23.924 1.00 33.59 530 MET A C 1
ATOM 3726 O O . MET A 1 530 ? 18.441 -18.995 -24.891 1.00 33.59 530 MET A O 1
ATOM 3730 N N . PRO A 1 531 ? 16.697 -19.891 -23.780 1.00 30.19 531 PRO A N 1
ATOM 3731 C CA . PRO A 1 531 ? 16.482 -20.942 -24.767 1.00 30.19 531 PRO A CA 1
ATOM 3732 C C . PRO A 1 531 ? 15.808 -20.396 -26.043 1.00 30.19 531 PRO A C 1
ATOM 3734 O O . PRO A 1 531 ? 15.134 -19.363 -25.998 1.00 30.19 531 PRO A O 1
ATOM 3737 N N . PRO A 1 532 ? 15.986 -21.074 -27.194 1.00 37.12 532 PRO A N 1
ATOM 3738 C CA . PRO A 1 532 ? 15.397 -20.667 -28.465 1.00 37.12 532 PRO A CA 1
ATOM 3739 C C . PRO A 1 532 ? 13.857 -20.738 -28.447 1.00 37.12 532 PRO A C 1
ATOM 3741 O O . PRO A 1 532 ? 13.277 -21.558 -27.728 1.00 37.12 532 PRO A O 1
ATOM 3744 N N . PRO A 1 533 ? 13.173 -19.914 -29.263 1.00 32.25 533 PRO A N 1
ATOM 3745 C CA . PRO A 1 533 ? 11.716 -19.883 -29.312 1.00 32.25 533 PRO A CA 1
ATOM 3746 C C . PRO A 1 533 ? 11.169 -21.202 -29.878 1.00 32.25 533 PRO A C 1
ATOM 3748 O O . PRO A 1 533 ? 11.421 -21.534 -31.034 1.00 32.25 533 PRO A O 1
ATOM 3751 N N . GLY A 1 534 ? 10.411 -21.947 -29.066 1.00 36.50 534 GLY A N 1
ATOM 3752 C CA . GLY A 1 534 ? 9.628 -23.107 -29.519 1.00 36.50 534 GLY A CA 1
ATOM 3753 C C . GLY A 1 534 ? 9.782 -24.405 -28.723 1.00 36.50 534 GLY A C 1
ATOM 3754 O O . GLY A 1 534 ? 9.085 -25.366 -29.030 1.00 36.50 534 GLY A O 1
ATOM 3755 N N . VAL A 1 535 ? 10.636 -24.463 -27.698 1.00 31.44 535 VAL A N 1
ATOM 3756 C CA . VAL A 1 535 ? 10.781 -25.667 -26.862 1.00 31.44 535 V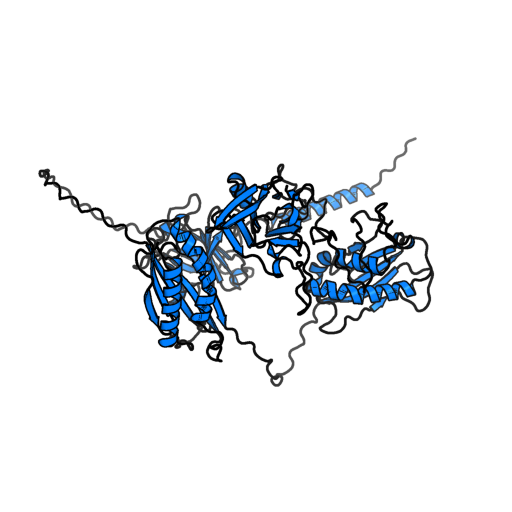AL A CA 1
ATOM 3757 C C . VAL A 1 535 ? 10.210 -25.398 -25.474 1.00 31.44 535 VAL A C 1
ATOM 3759 O O . VAL A 1 535 ? 10.715 -24.550 -24.746 1.00 31.44 535 VAL A O 1
ATOM 3762 N N . VAL A 1 536 ? 9.159 -26.131 -25.104 1.00 41.91 536 VAL A N 1
ATOM 3763 C CA . VAL A 1 536 ? 8.697 -26.241 -23.715 1.00 41.91 536 VAL A CA 1
ATOM 3764 C C . VAL A 1 536 ? 9.431 -27.423 -23.086 1.00 41.91 536 VAL A C 1
ATOM 3766 O O . VAL A 1 536 ? 9.181 -28.558 -23.495 1.00 41.91 536 VAL A O 1
ATOM 3769 N N . PRO A 1 537 ? 10.279 -27.206 -22.070 1.00 37.12 537 PRO A N 1
ATOM 3770 C CA . PRO A 1 537 ? 10.469 -28.226 -21.063 1.00 37.12 537 PRO A CA 1
ATOM 3771 C C . PRO A 1 537 ? 10.108 -27.673 -19.688 1.00 37.12 537 PRO A C 1
ATOM 3773 O O . PRO A 1 537 ? 10.684 -26.714 -19.184 1.00 37.12 537 PRO A O 1
ATOM 3776 N N . VAL A 1 538 ? 9.153 -28.352 -19.064 1.00 40.50 538 VAL A N 1
ATOM 3777 C CA . VAL A 1 538 ? 9.046 -28.405 -17.613 1.00 40.50 538 VAL A CA 1
ATOM 3778 C C . VAL A 1 538 ? 10.242 -29.229 -17.127 1.00 40.50 538 VAL A C 1
ATOM 3780 O O . VAL A 1 538 ? 10.283 -30.439 -17.343 1.00 40.50 538 VAL A O 1
ATOM 3783 N N . ALA A 1 539 ? 11.222 -28.578 -16.500 1.00 29.19 539 ALA A N 1
ATOM 3784 C CA . ALA A 1 539 ? 12.228 -29.215 -15.655 1.00 29.19 539 ALA A CA 1
ATOM 3785 C C . ALA A 1 539 ? 12.515 -28.310 -14.436 1.00 29.19 539 ALA A C 1
ATOM 3787 O O . ALA A 1 539 ? 12.591 -27.091 -14.592 1.00 29.19 539 ALA A O 1
ATOM 3788 N N . PRO A 1 540 ? 12.635 -28.872 -13.219 1.00 37.03 540 PRO A N 1
ATOM 3789 C CA . PRO A 1 540 ? 12.761 -28.106 -11.985 1.00 37.03 540 PRO A CA 1
ATOM 3790 C C . PRO A 1 540 ? 14.220 -27.692 -11.753 1.00 37.03 540 PRO A C 1
ATOM 3792 O O . PRO A 1 540 ? 15.111 -28.540 -11.751 1.00 37.03 540 PRO A O 1
ATOM 3795 N N . GLY A 1 541 ? 14.461 -26.402 -11.514 1.00 38.81 541 GLY A N 1
ATOM 3796 C CA . GLY A 1 541 ? 15.781 -25.893 -11.116 1.00 38.81 541 GLY A CA 1
ATOM 3797 C C . GLY A 1 541 ? 16.373 -24.794 -11.994 1.00 38.81 541 GLY A C 1
ATOM 3798 O O . GLY A 1 541 ? 17.562 -24.511 -11.863 1.00 38.81 541 GLY A O 1
ATOM 3799 N N . ASP A 1 542 ? 15.578 -24.156 -12.854 1.00 36.09 542 ASP A N 1
ATOM 3800 C CA . ASP A 1 542 ? 15.992 -22.936 -13.545 1.00 36.09 542 ASP A CA 1
ATOM 3801 C C . ASP A 1 542 ? 16.117 -21.803 -12.516 1.00 36.09 542 ASP A C 1
ATOM 3803 O O . ASP A 1 542 ? 15.131 -21.231 -12.054 1.00 36.09 542 ASP A O 1
ATOM 3807 N N . THR A 1 543 ? 17.344 -21.481 -12.101 1.00 39.56 543 THR A N 1
ATOM 3808 C CA . THR A 1 543 ? 17.614 -20.314 -11.257 1.00 39.56 543 THR A CA 1
ATOM 3809 C C . THR A 1 543 ? 17.448 -19.056 -12.101 1.00 39.56 543 THR A C 1
ATOM 3811 O O . THR A 1 543 ? 18.432 -18.434 -12.513 1.00 39.56 543 THR A O 1
ATOM 3814 N N . GLY A 1 544 ? 16.196 -18.685 -12.378 1.00 49.06 544 GLY A N 1
ATOM 3815 C CA . GLY A 1 544 ? 15.850 -17.344 -12.820 1.00 49.06 544 GLY A CA 1
ATOM 3816 C C . GLY A 1 544 ? 16.598 -16.347 -11.940 1.00 49.06 544 GLY A C 1
ATOM 3817 O O . GLY A 1 544 ? 16.694 -16.544 -10.726 1.00 49.06 544 GLY A O 1
ATOM 3818 N N . VAL A 1 545 ? 17.222 -15.347 -12.568 1.00 59.00 545 VAL A N 1
ATOM 3819 C CA . VAL A 1 545 ? 18.053 -14.348 -11.888 1.00 59.00 545 VAL A CA 1
ATOM 3820 C C . VAL A 1 545 ? 17.242 -13.784 -10.728 1.00 59.00 545 VAL A C 1
ATOM 3822 O O . VAL A 1 545 ? 16.270 -13.064 -10.935 1.00 59.00 545 VAL A O 1
ATOM 3825 N N . PHE A 1 546 ? 17.601 -14.194 -9.514 1.00 63.09 546 PHE A N 1
ATOM 3826 C CA . PHE A 1 546 ? 17.040 -13.655 -8.295 1.00 63.09 546 PHE A CA 1
ATOM 3827 C C . PHE A 1 546 ? 18.028 -12.620 -7.746 1.00 63.09 546 PHE A C 1
ATOM 3829 O O . PHE A 1 546 ? 19.225 -12.912 -7.632 1.00 63.09 546 PHE A O 1
ATOM 3836 N N . PRO A 1 547 ? 17.554 -11.411 -7.430 1.00 66.38 547 PRO A N 1
ATOM 3837 C CA . PRO A 1 547 ? 16.155 -11.002 -7.462 1.00 66.38 547 PRO A CA 1
ATOM 3838 C C . PRO A 1 547 ? 15.679 -10.693 -8.892 1.00 66.38 547 PRO A C 1
ATOM 3840 O O . PRO A 1 547 ? 16.512 -10.431 -9.757 1.00 66.38 547 PRO A O 1
ATOM 3843 N N . PRO A 1 548 ? 14.355 -10.701 -9.146 1.00 59.97 548 PRO A N 1
ATOM 3844 C CA . PRO A 1 548 ? 13.801 -10.584 -10.502 1.00 59.97 548 PRO A CA 1
ATOM 3845 C C . PRO A 1 548 ? 14.101 -9.250 -11.192 1.00 59.97 548 PRO A C 1
ATOM 3847 O O . PRO A 1 548 ? 13.875 -9.094 -12.389 1.00 59.97 548 PRO A O 1
ATOM 3850 N N . ASP A 1 549 ? 14.581 -8.277 -10.422 1.00 61.34 549 ASP A N 1
ATOM 3851 C CA . ASP A 1 549 ? 15.018 -6.984 -10.908 1.00 61.34 549 ASP A CA 1
ATOM 3852 C C . ASP A 1 549 ? 16.513 -7.027 -11.256 1.00 61.34 549 ASP A C 1
ATOM 3854 O O . ASP A 1 549 ? 17.373 -7.099 -10.375 1.00 61.34 549 ASP A O 1
ATOM 3858 N N . ALA A 1 550 ? 16.822 -6.953 -12.554 1.00 57.12 550 ALA A N 1
ATOM 3859 C CA . ALA A 1 550 ? 18.191 -6.921 -13.065 1.00 57.12 550 ALA A CA 1
ATOM 3860 C C . ALA A 1 550 ? 18.986 -5.682 -12.602 1.00 57.12 550 ALA A C 1
ATOM 3862 O O . ALA A 1 550 ? 20.216 -5.699 -12.670 1.00 57.12 550 ALA A O 1
ATOM 3863 N N . ALA A 1 551 ? 18.309 -4.628 -12.124 1.00 55.34 551 ALA A N 1
ATOM 3864 C CA . ALA A 1 551 ? 18.936 -3.454 -11.520 1.00 55.34 551 ALA A CA 1
ATOM 3865 C C . ALA A 1 551 ? 19.330 -3.676 -10.051 1.00 55.34 551 ALA A C 1
ATOM 3867 O O . ALA A 1 551 ? 20.016 -2.834 -9.466 1.00 55.34 551 ALA A O 1
ATOM 3868 N N . CYS A 1 552 ? 18.942 -4.804 -9.447 1.00 63.53 552 CYS A N 1
ATOM 3869 C CA . CYS A 1 552 ? 19.405 -5.157 -8.118 1.00 63.53 552 CYS A CA 1
ATOM 3870 C C . CYS A 1 552 ? 20.874 -5.566 -8.171 1.00 63.53 552 CYS A C 1
ATOM 3872 O O . CYS A 1 552 ? 21.235 -6.716 -8.435 1.00 63.53 552 CYS A O 1
ATOM 3874 N N . ALA A 1 553 ? 21.747 -4.590 -7.958 1.00 52.47 553 ALA A N 1
ATOM 3875 C CA . ALA A 1 553 ? 23.173 -4.823 -7.963 1.00 52.47 553 ALA A CA 1
ATOM 3876 C C . ALA A 1 553 ? 23.541 -5.775 -6.813 1.00 52.47 553 ALA A C 1
ATOM 3878 O O . ALA A 1 553 ? 23.374 -5.448 -5.636 1.00 52.47 553 ALA A O 1
ATOM 3879 N N . LYS A 1 554 ? 24.122 -6.928 -7.170 1.00 49.69 554 LYS A N 1
ATOM 3880 C CA . LYS A 1 554 ? 24.840 -7.828 -6.247 1.00 49.69 554 LYS A CA 1
ATOM 3881 C C . LYS A 1 554 ? 25.915 -7.094 -5.424 1.00 49.69 554 LYS A C 1
ATOM 3883 O O . LYS A 1 554 ? 26.285 -7.581 -4.362 1.00 49.69 554 LYS A O 1
ATOM 3888 N N . ASP A 1 555 ? 26.329 -5.908 -5.880 1.00 41.47 555 ASP A N 1
ATOM 3889 C CA . ASP A 1 555 ? 27.402 -5.091 -5.312 1.00 41.47 555 ASP A CA 1
ATOM 3890 C C . ASP A 1 555 ? 26.920 -3.780 -4.653 1.00 41.47 555 ASP A C 1
ATOM 3892 O O . ASP A 1 555 ? 27.744 -2.917 -4.354 1.00 41.47 555 ASP A O 1
ATOM 3896 N N . ALA A 1 556 ? 25.613 -3.583 -4.417 1.00 49.66 556 ALA A N 1
ATOM 3897 C CA . ALA A 1 556 ? 25.122 -2.396 -3.704 1.00 49.66 556 ALA A CA 1
ATOM 3898 C C . ALA A 1 556 ? 25.476 -2.479 -2.210 1.00 49.66 556 ALA A C 1
ATOM 3900 O O . ALA A 1 556 ? 24.645 -2.816 -1.370 1.00 49.66 556 ALA A O 1
ATOM 3901 N N . SER A 1 557 ? 26.728 -2.188 -1.864 1.00 49.59 557 SER A N 1
ATOM 3902 C CA . SER A 1 557 ? 27.162 -2.037 -0.483 1.00 49.59 557 SER A CA 1
ATOM 3903 C C . SER A 1 557 ? 26.291 -0.993 0.227 1.00 49.59 557 SER A C 1
ATOM 3905 O O . SER A 1 557 ? 26.281 0.186 -0.107 1.00 49.59 557 SER A O 1
ATOM 3907 N N . GLY A 1 558 ? 25.554 -1.451 1.241 1.00 62.78 558 GLY A N 1
ATOM 3908 C CA . GLY A 1 558 ? 25.010 -0.589 2.283 1.00 62.78 558 GLY A CA 1
ATOM 3909 C C . GLY A 1 558 ? 23.679 0.089 1.958 1.00 62.78 558 GLY A C 1
ATOM 3910 O O . GLY A 1 558 ? 23.625 1.277 1.668 1.00 62.78 558 GLY A O 1
ATOM 3911 N N . GLY A 1 559 ? 22.575 -0.636 2.129 1.00 74.31 559 GLY A N 1
ATOM 3912 C CA . GLY A 1 559 ? 21.323 -0.009 2.560 1.00 74.31 559 GLY A CA 1
ATOM 3913 C C . GLY A 1 559 ? 21.252 0.062 4.085 1.00 74.31 559 GLY A C 1
ATOM 3914 O O . GLY A 1 559 ? 21.956 -0.691 4.762 1.00 74.31 559 GLY A O 1
ATOM 3915 N N . PRO A 1 560 ? 20.421 0.943 4.677 1.00 83.75 560 PRO A N 1
ATOM 3916 C CA . PRO A 1 560 ? 20.294 1.012 6.131 1.00 83.75 560 PRO A CA 1
ATOM 3917 C C . PRO A 1 560 ? 19.618 -0.240 6.694 1.00 83.75 560 PRO A C 1
ATOM 3919 O O . PRO A 1 560 ? 19.642 -0.447 7.902 1.00 83.75 560 PRO A O 1
ATOM 3922 N N . PHE A 1 561 ? 19.042 -1.077 5.831 1.00 87.12 561 PHE A N 1
ATOM 3923 C CA . PHE A 1 561 ? 18.392 -2.331 6.167 1.00 87.12 561 PHE A CA 1
ATOM 3924 C C . PHE A 1 561 ? 19.240 -3.513 5.713 1.00 87.12 561 PHE A C 1
ATOM 3926 O O . PHE A 1 561 ? 19.763 -3.529 4.601 1.00 87.12 561 PHE A O 1
ATOM 3933 N N . ARG A 1 562 ? 19.320 -4.529 6.566 1.00 87.25 562 ARG A N 1
ATOM 3934 C CA . ARG A 1 562 ? 19.879 -5.842 6.250 1.00 87.25 562 ARG A CA 1
ATOM 3935 C C . ARG A 1 562 ? 18.963 -6.927 6.796 1.00 87.25 562 ARG A C 1
ATOM 3937 O O . ARG A 1 562 ? 18.264 -6.717 7.790 1.00 87.25 562 ARG A O 1
ATOM 3944 N N . LEU A 1 563 ? 18.997 -8.095 6.175 1.00 88.38 563 LEU A N 1
ATOM 3945 C CA . LEU A 1 563 ? 18.350 -9.276 6.731 1.00 88.38 563 LEU A CA 1
ATOM 3946 C C . LEU A 1 563 ? 19.169 -9.820 7.900 1.00 88.38 563 LEU A C 1
ATOM 3948 O O . LEU A 1 563 ? 20.401 -9.787 7.898 1.00 88.38 563 LEU A O 1
ATOM 3952 N N . GLN A 1 564 ? 18.470 -10.309 8.914 1.00 89.19 564 GLN A N 1
ATOM 3953 C CA . GLN A 1 564 ? 19.065 -11.108 9.966 1.00 89.19 564 GLN A CA 1
ATOM 3954 C C . GLN A 1 564 ? 19.467 -12.466 9.365 1.00 89.19 564 GLN A C 1
ATOM 3956 O O . GLN A 1 564 ? 18.650 -13.072 8.673 1.00 89.19 564 GLN A O 1
ATOM 3961 N N . PRO A 1 565 ? 20.694 -12.955 9.615 1.00 85.31 565 PRO A N 1
ATOM 3962 C CA . PRO A 1 565 ? 21.176 -14.186 8.992 1.00 85.31 565 PRO A CA 1
ATOM 3963 C C . PRO A 1 565 ? 20.437 -15.433 9.485 1.00 85.31 565 PRO A C 1
ATOM 3965 O O . PRO A 1 565 ? 20.352 -16.399 8.741 1.00 85.31 565 PRO A O 1
ATOM 3968 N N . SER A 1 566 ? 19.910 -15.407 10.716 1.00 88.50 566 SER A N 1
ATOM 3969 C CA . SER A 1 566 ? 19.176 -16.525 11.305 1.00 88.50 566 SER A CA 1
ATOM 3970 C C . SER A 1 566 ? 17.672 -16.410 11.084 1.00 88.50 566 SER A C 1
ATOM 3972 O O . SER A 1 566 ? 17.045 -15.426 11.498 1.00 88.50 566 SER A O 1
ATOM 3974 N N . VAL A 1 567 ? 17.083 -17.452 10.499 1.00 91.50 567 VAL A N 1
ATOM 3975 C CA . VAL A 1 567 ? 15.628 -17.595 10.399 1.00 91.50 567 VAL A CA 1
ATOM 3976 C C . VAL A 1 567 ? 15.073 -18.100 11.728 1.00 91.50 567 VAL A C 1
ATOM 3978 O O . VAL A 1 567 ? 15.529 -19.092 12.292 1.00 91.50 567 VAL A O 1
ATOM 3981 N N . GLN A 1 568 ? 14.066 -17.408 12.259 1.00 92.00 568 GLN A N 1
ATOM 3982 C CA . GLN A 1 568 ? 13.410 -17.817 13.500 1.00 92.00 568 GLN A CA 1
ATOM 3983 C C . GLN A 1 568 ? 12.265 -18.777 13.181 1.00 92.00 568 GLN A C 1
ATOM 3985 O O . GLN A 1 568 ? 11.286 -18.385 12.549 1.00 92.00 568 GLN A O 1
ATOM 3990 N N . VAL A 1 569 ? 12.370 -20.024 13.638 1.00 92.38 569 VAL A N 1
ATOM 3991 C CA . VAL A 1 569 ? 11.310 -21.027 13.482 1.00 92.38 569 VAL A CA 1
ATOM 3992 C C . VAL A 1 569 ? 10.348 -20.921 14.659 1.00 92.38 569 VAL A C 1
ATOM 3994 O O . VAL A 1 569 ? 10.746 -21.053 15.815 1.00 92.38 569 VAL A O 1
ATOM 3997 N N . GLN A 1 570 ? 9.073 -20.674 14.378 1.00 89.94 570 GLN A N 1
ATOM 3998 C CA . GLN A 1 570 ? 8.025 -20.566 15.389 1.00 89.94 570 GLN A CA 1
ATOM 3999 C C . GLN A 1 570 ? 6.925 -21.577 15.094 1.00 89.94 570 GLN A C 1
ATOM 4001 O O . GLN A 1 570 ? 6.453 -21.690 13.967 1.00 89.94 570 GLN A O 1
ATOM 4006 N N . THR A 1 571 ? 6.497 -22.315 16.115 1.00 83.75 571 THR A N 1
ATOM 4007 C CA . THR A 1 571 ? 5.305 -23.157 16.000 1.00 83.75 571 THR A CA 1
ATOM 4008 C C . THR A 1 571 ? 4.085 -22.300 16.296 1.00 83.75 571 THR A C 1
ATOM 4010 O O . THR A 1 571 ? 3.907 -21.843 17.424 1.00 83.75 571 THR A O 1
ATOM 4013 N N . VAL A 1 572 ? 3.252 -22.072 15.287 1.00 76.38 572 VAL A N 1
ATOM 4014 C CA . VAL A 1 572 ? 1.987 -21.354 15.436 1.00 76.38 572 VAL A CA 1
ATOM 4015 C C . VAL A 1 572 ? 0.882 -22.396 15.554 1.00 76.38 572 VAL A C 1
ATOM 4017 O O . VAL A 1 572 ? 0.739 -23.273 14.705 1.00 76.38 572 VAL A O 1
ATOM 4020 N N . THR A 1 573 ? 0.125 -22.346 16.645 1.00 69.75 573 THR A N 1
ATOM 4021 C CA . THR A 1 573 ? -1.010 -23.244 16.881 1.00 69.75 573 THR A CA 1
ATOM 4022 C C . THR A 1 573 ? -2.294 -22.485 16.607 1.00 69.75 573 THR A C 1
ATOM 4024 O O . THR A 1 573 ? -2.603 -21.520 17.297 1.00 69.75 573 THR A O 1
ATOM 4027 N N . ILE A 1 574 ? -3.036 -22.918 15.590 1.00 61.72 574 ILE A N 1
ATOM 4028 C CA . ILE A 1 574 ? -4.379 -22.414 15.299 1.00 61.72 574 ILE A CA 1
ATOM 4029 C C . ILE A 1 574 ? -5.242 -23.662 15.165 1.00 61.72 574 ILE A C 1
ATOM 4031 O O . ILE A 1 574 ? -5.079 -24.396 14.196 1.00 61.72 574 ILE A O 1
ATOM 4035 N N . PHE A 1 575 ? -6.049 -23.925 16.199 1.00 51.62 575 PHE A N 1
ATOM 4036 C CA . PHE A 1 575 ? -7.094 -24.955 16.329 1.00 51.62 575 PHE A CA 1
ATOM 4037 C C . PHE A 1 575 ? -7.113 -26.104 15.298 1.00 51.62 575 PHE A C 1
ATOM 4039 O O . PHE A 1 575 ? -7.302 -25.881 14.104 1.00 51.62 575 PHE A O 1
ATOM 4046 N N . PRO A 1 576 ? -7.142 -27.376 15.726 1.00 61.94 576 PRO A N 1
ATOM 4047 C CA . PRO A 1 576 ? -6.085 -28.141 16.410 1.00 61.94 576 PRO A CA 1
ATOM 4048 C C . PRO A 1 576 ? -4.762 -28.259 15.612 1.00 61.94 576 PRO A C 1
ATOM 4050 O O . PRO A 1 576 ? -3.896 -29.072 15.941 1.00 61.94 576 PRO A O 1
ATOM 4053 N N . SER A 1 577 ? -4.597 -27.482 14.543 1.00 64.88 577 SER A N 1
ATOM 4054 C CA . SER A 1 577 ? -3.493 -27.626 13.602 1.00 64.88 577 SER A CA 1
ATOM 4055 C C . SER A 1 577 ? -2.237 -26.891 14.080 1.00 64.88 577 SER A C 1
ATOM 4057 O O . SER A 1 577 ? -2.284 -25.756 14.564 1.00 64.88 577 SER A O 1
ATOM 4059 N N . ARG A 1 578 ? -1.087 -27.560 13.944 1.00 76.81 578 ARG A N 1
ATOM 4060 C CA . ARG A 1 578 ? 0.236 -26.981 14.198 1.00 76.81 578 ARG A CA 1
ATOM 4061 C C . ARG A 1 578 ? 0.860 -26.571 12.874 1.00 76.81 578 ARG A C 1
ATOM 4063 O O . ARG A 1 578 ? 1.037 -27.410 11.990 1.00 76.81 578 ARG A O 1
ATOM 4070 N N . TYR A 1 579 ? 1.223 -25.304 12.778 1.00 81.88 579 TYR A N 1
ATOM 4071 C CA . TYR A 1 579 ? 1.893 -24.726 11.625 1.00 81.88 579 TYR A CA 1
ATOM 4072 C C . TYR A 1 579 ? 3.311 -24.323 11.997 1.00 81.88 579 TYR A C 1
ATOM 4074 O O . TYR A 1 579 ? 3.587 -23.948 13.141 1.00 81.88 579 TYR A O 1
ATOM 4082 N N . THR A 1 580 ? 4.200 -24.379 11.013 1.00 91.00 580 THR A N 1
ATOM 4083 C CA . THR A 1 580 ? 5.573 -23.906 11.164 1.00 91.00 580 THR A CA 1
ATOM 4084 C C . THR A 1 580 ? 5.692 -22.572 10.446 1.00 91.00 580 THR A C 1
ATOM 4086 O O . THR A 1 580 ? 5.489 -22.485 9.236 1.00 91.00 580 THR A O 1
ATOM 4089 N N . ALA A 1 581 ? 5.991 -21.522 11.204 1.00 92.88 581 ALA A N 1
ATOM 4090 C CA . ALA A 1 581 ? 6.258 -20.194 10.683 1.00 92.88 581 ALA A CA 1
ATOM 4091 C C . ALA A 1 581 ? 7.769 -19.949 10.644 1.00 92.88 581 ALA A C 1
ATOM 4093 O O . ALA A 1 581 ? 8.446 -20.050 11.668 1.00 92.88 581 ALA A O 1
ATOM 4094 N N . TYR A 1 582 ? 8.284 -19.594 9.471 1.00 95.12 582 TYR A N 1
ATOM 4095 C CA . TYR A 1 582 ? 9.683 -19.226 9.261 1.00 95.12 582 TYR A CA 1
ATOM 4096 C C . TYR A 1 582 ? 9.793 -17.705 9.184 1.00 95.12 582 TYR A C 1
ATOM 4098 O O . TYR A 1 582 ? 9.341 -17.100 8.215 1.00 95.12 582 TYR A O 1
ATOM 4106 N N . CYS A 1 583 ? 10.330 -17.082 10.232 1.00 94.44 583 CYS A N 1
ATOM 4107 C CA . CYS A 1 583 ? 10.367 -15.633 10.405 1.00 94.44 583 CYS A CA 1
ATOM 4108 C C . CYS A 1 583 ? 11.725 -15.035 10.019 1.00 94.44 583 CYS A C 1
ATOM 4110 O O . CYS A 1 583 ? 12.756 -15.336 10.623 1.00 94.44 583 CYS A O 1
ATOM 4112 N N . PHE A 1 584 ? 11.690 -14.117 9.060 1.00 93.88 584 PHE A N 1
ATOM 4113 C CA . PHE A 1 584 ? 12.826 -13.393 8.508 1.00 93.88 584 PHE A CA 1
ATOM 4114 C C . PHE A 1 584 ? 12.913 -12.009 9.135 1.00 93.88 584 PHE A C 1
ATOM 4116 O O . PHE A 1 584 ? 12.042 -11.165 8.917 1.00 93.88 584 PHE A O 1
ATOM 4123 N N . GLY A 1 585 ? 13.952 -11.789 9.939 1.00 92.25 585 GLY A N 1
ATOM 4124 C CA . GLY A 1 585 ? 14.204 -10.506 10.585 1.00 92.25 585 GLY A CA 1
ATOM 4125 C C . GLY A 1 585 ? 14.819 -9.487 9.638 1.00 92.25 585 GLY A C 1
ATOM 4126 O O . GLY A 1 585 ? 15.744 -9.803 8.899 1.00 92.25 585 GLY A O 1
ATOM 4127 N N . VAL A 1 586 ? 14.350 -8.247 9.706 1.00 91.31 586 VAL A N 1
ATOM 4128 C CA . VAL A 1 586 ? 15.006 -7.084 9.110 1.00 91.31 586 VAL A CA 1
ATOM 4129 C C . VAL A 1 586 ? 15.591 -6.253 10.242 1.00 91.31 586 VAL A C 1
ATOM 4131 O O . VAL A 1 586 ? 14.902 -5.892 11.194 1.00 91.31 586 VAL A O 1
ATOM 4134 N N . VAL A 1 587 ? 16.879 -5.951 10.157 1.00 91.50 587 VAL A N 1
ATOM 4135 C CA . VAL A 1 587 ? 17.602 -5.155 11.151 1.00 91.50 587 VAL A CA 1
ATOM 4136 C C . VAL A 1 587 ? 18.328 -4.009 10.464 1.00 91.50 587 VAL A C 1
ATOM 4138 O O . VAL A 1 587 ? 18.484 -3.994 9.242 1.00 91.50 587 VAL A O 1
ATOM 4141 N N . LEU A 1 588 ? 18.791 -3.035 11.246 1.00 89.62 588 LEU A N 1
ATOM 4142 C CA . LEU A 1 588 ? 19.628 -1.981 10.693 1.00 89.62 588 LEU A CA 1
ATOM 4143 C C . LEU A 1 588 ? 21.048 -2.491 10.413 1.00 89.62 588 LEU A C 1
ATOM 4145 O O . LEU A 1 588 ? 21.602 -3.293 11.178 1.00 89.62 588 LEU A O 1
ATOM 4149 N N . ALA A 1 589 ? 21.627 -2.038 9.303 1.00 85.69 589 ALA A N 1
ATOM 4150 C CA . ALA A 1 589 ? 23.039 -2.236 9.007 1.00 85.69 589 ALA A CA 1
ATOM 4151 C C . ALA A 1 589 ? 23.901 -1.421 9.988 1.00 85.69 589 ALA A C 1
ATOM 4153 O O . ALA A 1 589 ? 23.546 -0.304 10.365 1.00 85.69 589 ALA A O 1
ATOM 4154 N N . SER A 1 590 ? 25.012 -2.009 10.435 1.00 80.69 590 SER A N 1
ATOM 4155 C CA . SER A 1 590 ? 26.012 -1.343 11.271 1.00 80.69 590 SER A CA 1
ATOM 4156 C C . SER A 1 590 ? 27.408 -1.679 10.733 1.00 80.69 590 SER A C 1
ATOM 4158 O O . SER A 1 590 ? 27.692 -2.874 10.600 1.00 80.69 590 SER A O 1
ATOM 4160 N N . PRO A 1 591 ? 28.259 -0.681 10.424 1.00 73.50 591 PRO A N 1
ATOM 4161 C CA . PRO A 1 591 ? 28.000 0.762 10.529 1.00 73.50 591 PRO A CA 1
ATOM 4162 C C . PRO A 1 591 ? 26.902 1.242 9.562 1.00 73.50 591 PRO A C 1
ATOM 4164 O O . PRO A 1 591 ? 26.554 0.543 8.611 1.00 73.50 591 PRO A O 1
ATOM 4167 N N . ALA A 1 592 ? 26.315 2.411 9.845 1.00 67.06 592 ALA A N 1
ATOM 4168 C CA . ALA A 1 592 ? 25.326 3.011 8.952 1.00 67.06 592 ALA A CA 1
ATOM 4169 C C . ALA A 1 592 ? 25.970 3.249 7.572 1.00 67.06 592 ALA A C 1
ATOM 4171 O O . ALA A 1 592 ? 27.112 3.711 7.522 1.00 67.06 592 ALA A O 1
ATOM 4172 N N . PRO A 1 593 ? 25.283 2.908 6.472 1.00 67.25 593 PRO A N 1
ATOM 4173 C CA . PRO A 1 593 ? 25.857 3.019 5.138 1.00 67.25 593 PRO A CA 1
ATOM 4174 C C . PRO A 1 593 ? 26.085 4.472 4.728 1.00 67.25 593 PRO A C 1
ATOM 4176 O O . PRO A 1 593 ? 25.441 5.386 5.252 1.00 67.25 593 PRO A O 1
ATOM 4179 N N . GLU A 1 594 ? 26.963 4.678 3.745 1.00 66.31 594 GLU A N 1
ATOM 4180 C CA . GLU A 1 594 ? 27.133 5.998 3.151 1.00 66.31 594 GLU A CA 1
ATOM 4181 C C . GLU A 1 594 ? 25.830 6.461 2.475 1.00 66.31 594 GLU A C 1
ATOM 4183 O O . GLU A 1 594 ? 25.191 5.688 1.754 1.00 66.31 594 GLU A O 1
ATOM 4188 N N . PRO A 1 595 ? 25.426 7.730 2.660 1.00 64.75 595 PRO A N 1
ATOM 4189 C CA . PRO A 1 595 ? 24.189 8.266 2.089 1.00 64.75 595 PRO A CA 1
ATOM 4190 C C . PRO A 1 595 ? 24.175 8.276 0.549 1.00 64.75 595 PRO A C 1
ATOM 4192 O O . PRO A 1 595 ? 23.116 8.459 -0.047 1.00 64.75 595 PRO A O 1
ATOM 4195 N N . SER A 1 596 ? 25.328 8.071 -0.094 1.00 63.09 596 SER A N 1
ATOM 4196 C CA . SER A 1 596 ? 25.520 7.987 -1.547 1.00 63.09 596 SER A CA 1
ATOM 4197 C C . SER A 1 596 ? 25.244 6.598 -2.141 1.00 63.09 596 SER A C 1
ATOM 4199 O O . SER A 1 596 ? 25.205 6.468 -3.365 1.00 63.09 596 SER A O 1
ATOM 4201 N N . ALA A 1 597 ? 25.054 5.557 -1.323 1.00 64.69 597 ALA A N 1
ATOM 4202 C CA . ALA A 1 597 ? 24.802 4.210 -1.825 1.00 64.69 597 ALA A CA 1
ATOM 4203 C C . ALA A 1 597 ? 23.468 4.138 -2.590 1.00 64.69 597 ALA A C 1
ATOM 4205 O O . ALA A 1 597 ? 22.480 4.763 -2.198 1.00 64.69 597 ALA A O 1
ATOM 4206 N N . ALA A 1 598 ? 23.400 3.299 -3.634 1.00 63.03 598 ALA A N 1
ATOM 4207 C CA . ALA A 1 598 ? 22.170 3.039 -4.403 1.00 63.03 598 ALA A CA 1
ATOM 4208 C C . ALA A 1 598 ? 20.983 2.605 -3.513 1.00 63.03 598 ALA A C 1
ATOM 4210 O O . ALA A 1 598 ? 19.821 2.743 -3.883 1.00 63.03 598 ALA A O 1
ATOM 4211 N N . CYS A 1 599 ? 21.298 2.129 -2.308 1.00 72.25 599 CYS A N 1
ATOM 4212 C CA . CYS A 1 599 ? 20.378 1.650 -1.294 1.00 72.25 599 CYS A CA 1
ATOM 4213 C C . CYS A 1 599 ? 20.107 2.605 -0.134 1.00 72.25 599 CYS A C 1
ATOM 4215 O O . CYS A 1 599 ? 19.624 2.179 0.915 1.00 72.25 599 CYS A O 1
ATOM 4217 N N . SER A 1 600 ? 20.347 3.900 -0.323 1.00 72.25 600 SER A N 1
ATOM 4218 C CA . SER A 1 600 ? 20.121 4.947 0.681 1.00 72.25 600 SER A CA 1
ATOM 4219 C C . SER A 1 600 ? 18.649 5.194 1.046 1.00 72.25 600 SER A C 1
ATOM 4221 O O . SER A 1 600 ? 18.362 6.028 1.909 1.00 72.25 600 SER A O 1
ATOM 4223 N N . GLY A 1 601 ? 17.703 4.464 0.440 1.00 77.06 601 GLY A N 1
ATOM 4224 C CA . GLY A 1 601 ? 16.290 4.526 0.799 1.00 77.06 601 GLY A CA 1
ATOM 4225 C C . GLY A 1 601 ? 16.081 4.338 2.308 1.00 77.06 601 GLY A C 1
ATOM 4226 O O . GLY A 1 601 ? 16.696 3.485 2.950 1.00 77.06 601 GLY A O 1
ATOM 4227 N N . THR A 1 602 ? 15.199 5.145 2.892 1.00 85.31 602 THR A N 1
ATOM 4228 C CA . THR A 1 602 ? 14.964 5.201 4.347 1.00 85.31 602 THR A CA 1
ATOM 4229 C C . THR A 1 602 ? 13.793 4.331 4.801 1.00 85.31 602 THR A C 1
ATOM 4231 O O . THR A 1 602 ? 13.349 4.417 5.955 1.00 85.31 602 THR A O 1
ATOM 4234 N N . ARG A 1 603 ? 13.265 3.497 3.898 1.00 88.19 603 ARG A N 1
ATOM 4235 C CA . ARG A 1 603 ? 12.049 2.721 4.114 1.00 88.19 603 ARG A CA 1
ATOM 4236 C C . ARG A 1 603 ? 12.046 1.422 3.317 1.00 88.19 603 ARG A C 1
ATOM 4238 O O . ARG A 1 603 ? 12.159 1.461 2.101 1.00 88.19 603 ARG A O 1
ATOM 4245 N N . VAL A 1 604 ? 11.797 0.308 3.997 1.00 89.38 604 VAL A N 1
ATOM 4246 C CA . VAL A 1 604 ? 11.493 -0.987 3.384 1.00 89.38 604 VAL A CA 1
ATOM 4247 C C . VAL A 1 604 ? 10.061 -0.965 2.861 1.00 89.38 604 VAL A C 1
ATOM 4249 O O . VAL A 1 604 ? 9.120 -0.908 3.653 1.00 89.38 604 VAL A O 1
ATOM 4252 N N . THR A 1 605 ? 9.879 -1.007 1.545 1.00 87.50 605 THR A N 1
ATOM 4253 C CA . THR A 1 605 ? 8.544 -0.990 0.923 1.00 87.50 605 THR A CA 1
ATOM 4254 C C . THR A 1 605 ? 7.994 -2.401 0.727 1.00 87.50 605 THR A C 1
ATOM 4256 O O . THR A 1 605 ? 6.808 -2.644 0.974 1.00 87.50 605 THR A O 1
ATOM 4259 N N . GLN A 1 606 ? 8.862 -3.344 0.354 1.00 88.31 606 GLN A N 1
ATOM 4260 C CA . GLN A 1 606 ? 8.513 -4.734 0.057 1.00 88.31 606 GLN A CA 1
ATOM 4261 C C . GLN A 1 606 ? 9.709 -5.676 0.258 1.00 88.31 606 GLN A C 1
ATOM 4263 O O . GLN A 1 606 ? 10.866 -5.248 0.282 1.00 88.31 606 GLN A O 1
ATOM 4268 N N . LEU A 1 607 ? 9.418 -6.969 0.392 1.00 90.06 607 LEU A N 1
ATOM 4269 C CA . LEU A 1 607 ? 10.412 -8.041 0.358 1.00 90.06 607 LEU A CA 1
ATOM 4270 C C . LEU A 1 607 ? 10.062 -9.007 -0.774 1.00 90.06 607 LEU A C 1
ATOM 4272 O O . LEU A 1 607 ? 8.886 -9.302 -0.986 1.00 90.06 607 LEU A O 1
ATOM 4276 N N . ALA A 1 608 ? 11.072 -9.519 -1.468 1.00 89.94 608 ALA A N 1
ATOM 4277 C CA . ALA A 1 608 ? 10.918 -10.636 -2.392 1.00 89.94 608 ALA A CA 1
ATOM 4278 C C . ALA A 1 608 ? 11.658 -11.849 -1.830 1.00 89.94 608 ALA A C 1
ATOM 4280 O O . ALA A 1 608 ? 12.795 -11.717 -1.383 1.00 89.94 608 ALA A O 1
ATOM 4281 N N . PHE A 1 609 ? 11.025 -13.014 -1.852 1.00 91.25 609 PHE A N 1
ATOM 4282 C CA . PHE A 1 609 ? 11.603 -14.289 -1.436 1.00 91.25 609 PHE A CA 1
ATOM 4283 C C . PHE A 1 609 ? 11.782 -15.158 -2.668 1.00 91.25 609 PHE A C 1
ATOM 4285 O O . PHE A 1 609 ? 10.836 -15.306 -3.440 1.00 91.25 609 PHE A O 1
ATOM 4292 N N . GLN A 1 610 ? 12.959 -15.748 -2.847 1.00 89.62 610 GLN A N 1
ATOM 4293 C CA . GLN A 1 610 ? 13.141 -16.755 -3.880 1.00 89.62 610 GLN A CA 1
ATOM 4294 C C . GLN A 1 610 ? 12.483 -18.044 -3.394 1.00 89.62 610 GLN A C 1
ATOM 4296 O O . GLN A 1 610 ? 12.980 -18.699 -2.478 1.00 89.62 610 GLN A O 1
ATOM 4301 N N . ALA A 1 611 ? 11.334 -18.374 -3.964 1.00 90.56 611 ALA A N 1
ATOM 4302 C CA . ALA A 1 611 ? 10.501 -19.486 -3.533 1.00 90.56 611 ALA A CA 1
ATOM 4303 C C . ALA A 1 611 ? 10.017 -20.250 -4.755 1.00 90.56 611 ALA A C 1
ATOM 4305 O O . ALA A 1 611 ? 9.746 -19.643 -5.786 1.00 90.56 611 ALA A O 1
ATOM 4306 N N . ARG A 1 612 ? 9.908 -21.573 -4.649 1.00 88.19 612 ARG A N 1
ATOM 4307 C CA . ARG A 1 612 ? 9.535 -22.402 -5.792 1.00 88.19 612 ARG A CA 1
ATOM 4308 C C . ARG A 1 612 ? 8.046 -22.243 -6.087 1.00 88.19 612 ARG A C 1
ATOM 4310 O O . ARG A 1 612 ? 7.204 -22.510 -5.224 1.00 88.19 612 ARG A O 1
ATOM 4317 N N . ALA A 1 613 ? 7.713 -21.801 -7.295 1.00 83.31 613 ALA A N 1
ATOM 4318 C CA . ALA A 1 613 ? 6.335 -21.520 -7.682 1.00 83.31 613 ALA A CA 1
ATOM 4319 C C . ALA A 1 613 ? 5.437 -22.773 -7.657 1.00 83.31 613 ALA A C 1
ATOM 4321 O O . ALA A 1 613 ? 4.238 -22.668 -7.393 1.00 83.31 613 ALA A O 1
ATOM 4322 N N . ASP A 1 614 ? 5.997 -23.966 -7.866 1.00 85.88 614 ASP A N 1
ATOM 4323 C CA . ASP A 1 614 ? 5.296 -25.255 -7.765 1.00 85.88 614 ASP A CA 1
ATOM 4324 C C . ASP A 1 614 ? 4.889 -25.606 -6.321 1.00 85.88 614 ASP A C 1
ATOM 4326 O O . ASP A 1 614 ? 3.881 -26.280 -6.105 1.00 85.88 614 ASP A O 1
ATOM 4330 N N . ARG A 1 615 ? 5.609 -25.087 -5.319 1.00 89.94 615 ARG A N 1
ATOM 4331 C CA . ARG A 1 615 ? 5.328 -25.278 -3.884 1.00 89.94 615 ARG A CA 1
ATOM 4332 C C . ARG A 1 615 ? 4.449 -24.179 -3.282 1.00 89.94 615 ARG A C 1
ATOM 4334 O O . ARG A 1 615 ? 4.206 -24.171 -2.079 1.00 89.94 615 ARG A O 1
ATOM 4341 N N . ARG A 1 616 ? 3.899 -23.267 -4.090 1.00 87.44 616 ARG A N 1
ATOM 4342 C CA . ARG A 1 616 ? 3.049 -22.151 -3.619 1.00 87.44 616 ARG A CA 1
ATOM 4343 C C . ARG A 1 616 ? 1.859 -22.572 -2.750 1.00 87.44 616 ARG A C 1
ATOM 4345 O O . ARG A 1 616 ? 1.475 -21.830 -1.855 1.00 87.44 616 ARG A O 1
ATOM 4352 N N . ALA A 1 617 ? 1.289 -23.755 -2.997 1.00 87.12 617 ALA A N 1
ATOM 4353 C CA . ALA A 1 617 ? 0.150 -24.289 -2.245 1.00 87.12 617 ALA A CA 1
ATOM 4354 C C . ALA A 1 617 ? 0.513 -24.728 -0.810 1.00 87.12 617 ALA A C 1
ATOM 4356 O O . ALA A 1 617 ? -0.378 -25.017 -0.003 1.00 87.12 617 ALA A O 1
ATOM 4357 N N . ASP A 1 618 ? 1.810 -24.782 -0.494 1.00 91.38 618 ASP A N 1
ATOM 4358 C CA . ASP A 1 618 ? 2.311 -25.042 0.853 1.00 91.38 618 ASP A CA 1
ATOM 4359 C C . ASP A 1 618 ? 2.364 -23.781 1.717 1.00 91.38 618 ASP A C 1
ATOM 4361 O O . ASP A 1 618 ? 2.399 -23.899 2.941 1.00 91.38 618 ASP A O 1
ATOM 4365 N N . LEU A 1 619 ? 2.339 -22.587 1.113 1.00 92.69 619 LEU A N 1
ATOM 4366 C CA . LEU A 1 619 ? 2.234 -21.323 1.834 1.00 92.69 619 LEU A CA 1
ATOM 4367 C C . LEU A 1 619 ? 0.776 -21.086 2.234 1.00 92.69 619 LEU A C 1
ATOM 4369 O O . LEU A 1 619 ? -0.088 -20.903 1.382 1.00 92.69 619 LEU A O 1
ATOM 4373 N N . LEU A 1 620 ? 0.504 -21.059 3.535 1.00 90.38 620 LEU A N 1
ATOM 4374 C CA . LEU A 1 620 ? -0.840 -20.863 4.086 1.00 90.38 620 LEU A CA 1
ATOM 4375 C C . LEU A 1 620 ? -1.153 -19.390 4.349 1.00 90.38 620 LEU A C 1
ATOM 4377 O O . LEU A 1 620 ? -2.297 -18.953 4.212 1.00 90.38 620 LEU A O 1
ATOM 4381 N N . SER A 1 621 ? -0.139 -18.629 4.750 1.00 90.12 621 SER A N 1
ATOM 4382 C CA . SER A 1 621 ? -0.263 -17.205 5.047 1.00 90.12 621 SER A CA 1
ATOM 4383 C C . SER A 1 621 ? 1.104 -16.562 5.256 1.00 90.12 621 SER A C 1
ATOM 4385 O O . SER A 1 621 ? 2.114 -17.232 5.475 1.00 90.12 621 SER A O 1
ATOM 4387 N N . VAL A 1 622 ? 1.132 -15.233 5.190 1.00 92.88 622 VAL A N 1
ATOM 4388 C CA . VAL A 1 622 ? 2.307 -14.419 5.500 1.00 92.88 622 VAL A CA 1
ATOM 4389 C C . VAL A 1 622 ? 1.982 -13.509 6.675 1.00 92.88 622 VAL A C 1
ATOM 4391 O O . VAL A 1 622 ? 1.043 -12.718 6.626 1.00 92.88 622 VAL A O 1
ATOM 4394 N N . LEU A 1 623 ? 2.767 -13.600 7.743 1.00 91.69 623 LEU A N 1
ATOM 4395 C CA . LEU A 1 623 ? 2.654 -12.721 8.901 1.00 91.69 623 LEU A CA 1
ATOM 4396 C C . LEU A 1 623 ? 3.624 -11.557 8.744 1.00 91.69 623 LEU A C 1
ATOM 4398 O O . LEU A 1 623 ? 4.833 -11.758 8.684 1.00 91.69 623 LEU A O 1
ATOM 4402 N N . VAL A 1 624 ? 3.115 -10.333 8.752 1.00 92.31 624 VAL A N 1
ATOM 4403 C CA . VAL A 1 624 ? 3.937 -9.122 8.814 1.00 92.31 624 VAL A CA 1
ATOM 4404 C C . VAL A 1 624 ? 3.810 -8.548 10.219 1.00 92.31 624 VAL A C 1
ATOM 4406 O O . VAL A 1 624 ? 2.720 -8.163 10.650 1.00 92.31 624 VAL A O 1
ATOM 4409 N N . ARG A 1 625 ? 4.916 -8.530 10.969 1.00 88.19 625 ARG A N 1
ATOM 4410 C CA . ARG A 1 625 ? 4.937 -8.021 12.345 1.00 88.19 625 ARG A CA 1
ATOM 4411 C C . ARG A 1 625 ? 5.340 -6.548 12.348 1.00 88.19 625 ARG A C 1
ATOM 4413 O O . ARG A 1 625 ? 6.467 -6.194 12.018 1.00 88.19 625 ARG A O 1
ATOM 4420 N N . GLY A 1 626 ? 4.383 -5.693 12.694 1.00 76.44 626 GLY A N 1
ATOM 4421 C CA . GLY A 1 626 ? 4.523 -4.245 12.786 1.00 76.44 626 GLY A CA 1
ATOM 4422 C C . GLY A 1 626 ? 4.655 -3.738 14.230 1.00 76.44 626 GLY A C 1
ATOM 4423 O O . GLY A 1 626 ? 4.668 -4.515 15.193 1.00 76.44 626 GLY A O 1
ATOM 4424 N N . PRO A 1 627 ? 4.799 -2.410 14.416 1.00 65.81 627 PRO A N 1
ATOM 4425 C CA . PRO A 1 627 ? 5.068 -1.792 15.722 1.00 65.81 627 PRO A CA 1
ATOM 4426 C C . PRO A 1 627 ? 3.926 -1.958 16.726 1.00 65.81 627 PRO A C 1
ATOM 4428 O O . PRO A 1 627 ? 4.183 -2.017 17.930 1.00 65.81 627 PRO A O 1
ATOM 4431 N N . ALA A 1 628 ? 2.683 -2.074 16.254 1.00 58.06 628 ALA A N 1
ATOM 4432 C CA . ALA A 1 628 ? 1.499 -2.208 17.101 1.00 58.06 628 ALA A CA 1
ATOM 4433 C C . ALA A 1 628 ? 0.679 -3.472 16.807 1.00 58.06 628 ALA A C 1
ATOM 4435 O O . ALA A 1 628 ? -0.076 -3.914 17.667 1.00 58.06 628 ALA A O 1
ATOM 4436 N N . ASP A 1 629 ? 0.856 -4.066 15.635 1.00 69.19 629 ASP A N 1
ATOM 4437 C CA . ASP A 1 629 ? -0.034 -5.055 15.049 1.00 69.19 629 ASP A CA 1
ATOM 4438 C C . ASP A 1 629 ? 0.749 -6.213 14.421 1.00 69.19 629 ASP A C 1
ATOM 4440 O O . ASP A 1 629 ? 1.889 -6.079 13.975 1.00 69.19 629 ASP A O 1
ATOM 4444 N N . GLN A 1 630 ? 0.134 -7.390 14.428 1.00 83.81 630 GLN A N 1
ATOM 4445 C CA . GLN A 1 630 ? 0.547 -8.515 13.603 1.00 83.81 630 GLN A CA 1
ATOM 4446 C C . GLN A 1 630 ? -0.510 -8.645 12.521 1.00 83.81 630 GLN A C 1
ATOM 4448 O O . GLN A 1 630 ? -1.654 -8.980 12.815 1.00 83.81 630 GLN A O 1
ATOM 4453 N N . ARG A 1 631 ? -0.132 -8.363 11.277 1.00 85.75 631 ARG A N 1
ATOM 4454 C CA . ARG A 1 631 ? -1.034 -8.530 10.145 1.00 85.75 631 ARG A CA 1
ATOM 4455 C C . ARG A 1 631 ? -0.804 -9.905 9.548 1.00 85.75 631 ARG A C 1
ATOM 4457 O O . ARG A 1 631 ? 0.281 -10.188 9.044 1.00 85.75 631 ARG A O 1
ATOM 4464 N N . ARG A 1 632 ? -1.825 -10.752 9.603 1.00 86.44 632 ARG A N 1
ATOM 4465 C CA . ARG A 1 632 ? -1.846 -12.020 8.880 1.00 86.44 632 ARG A CA 1
ATOM 4466 C C . ARG A 1 632 ? -2.449 -11.781 7.507 1.00 86.44 632 ARG A C 1
ATOM 4468 O O . ARG A 1 632 ? -3.588 -11.347 7.387 1.00 86.44 632 ARG A O 1
ATOM 4475 N N . LEU A 1 633 ? -1.652 -12.009 6.479 1.00 82.56 633 LEU A N 1
ATOM 4476 C CA . LEU A 1 633 ? -2.071 -11.940 5.091 1.00 82.56 633 LEU A CA 1
ATOM 4477 C C . LEU A 1 633 ? -2.378 -13.375 4.643 1.00 82.56 633 LEU A C 1
ATOM 4479 O O . LEU A 1 633 ? -1.527 -14.245 4.848 1.00 82.56 633 LEU A O 1
ATOM 4483 N N . PRO A 1 634 ? -3.569 -13.661 4.091 1.00 77.12 634 PRO A N 1
ATOM 4484 C CA . PRO A 1 634 ? -3.901 -15.004 3.619 1.00 77.12 634 PRO A CA 1
ATOM 4485 C C . PRO A 1 634 ? -2.934 -15.451 2.516 1.00 77.12 634 PRO A C 1
ATOM 4487 O O . PRO A 1 634 ? -2.327 -14.599 1.860 1.00 77.12 634 PRO A O 1
ATOM 4490 N N . ALA A 1 635 ? -2.797 -16.772 2.324 1.00 69.38 635 ALA A N 1
ATOM 4491 C CA . ALA A 1 635 ? -2.030 -17.363 1.228 1.00 69.38 635 ALA A CA 1
ATOM 4492 C C . ALA A 1 635 ? -2.310 -16.593 -0.064 1.00 69.38 635 ALA A C 1
ATOM 4494 O O . ALA A 1 635 ? -3.460 -16.525 -0.515 1.00 69.38 635 ALA A O 1
ATOM 4495 N N . PRO A 1 636 ? -1.296 -15.955 -0.642 1.00 64.81 636 PRO A N 1
ATOM 4496 C CA . PRO A 1 636 ? -1.544 -15.081 -1.754 1.00 64.81 636 PRO A CA 1
ATOM 4497 C C . PRO A 1 636 ? -1.813 -15.873 -3.027 1.00 64.81 636 PRO A C 1
ATOM 4499 O O . PRO A 1 636 ? -1.094 -16.818 -3.350 1.00 64.81 636 PRO A O 1
ATOM 4502 N N . GLY A 1 637 ? -2.827 -15.446 -3.782 1.00 69.31 637 GLY A N 1
ATOM 4503 C CA . GLY A 1 637 ? -3.040 -15.939 -5.140 1.00 69.31 637 GLY A CA 1
ATOM 4504 C C . GLY A 1 637 ? -1.887 -15.563 -6.081 1.00 69.31 637 GLY A C 1
ATOM 4505 O O . GLY A 1 637 ? -0.918 -14.903 -5.695 1.00 69.31 637 GLY A O 1
ATOM 4506 N N . ASP A 1 638 ? -2.027 -15.909 -7.361 1.00 68.81 638 ASP A N 1
ATOM 4507 C CA . ASP A 1 638 ? -0.990 -15.736 -8.397 1.00 68.81 638 ASP A CA 1
ATOM 4508 C C . ASP A 1 638 ? -0.401 -14.311 -8.493 1.00 68.81 638 ASP A C 1
ATOM 4510 O O . ASP A 1 638 ? 0.704 -14.118 -8.990 1.00 68.81 638 ASP A O 1
ATOM 4514 N N . ALA A 1 639 ? -1.109 -13.292 -7.995 1.00 68.88 639 ALA A N 1
ATOM 4515 C CA . ALA A 1 639 ? -0.676 -11.895 -8.003 1.00 68.88 639 ALA A CA 1
ATOM 4516 C C . ALA A 1 639 ? 0.588 -11.593 -7.170 1.00 68.88 639 ALA A C 1
ATOM 4518 O O . ALA A 1 639 ? 1.223 -10.566 -7.413 1.00 68.88 639 ALA A O 1
ATOM 4519 N N . TRP A 1 640 ? 0.947 -12.429 -6.189 1.00 76.94 640 TRP A N 1
ATOM 4520 C CA . TRP A 1 640 ? 2.190 -12.249 -5.411 1.00 76.94 640 TRP A CA 1
ATOM 4521 C C . TRP A 1 640 ? 3.369 -13.033 -5.974 1.00 76.94 640 TRP A C 1
ATOM 4523 O O . TRP A 1 640 ? 4.496 -12.801 -5.560 1.00 76.94 640 TRP A O 1
ATOM 4533 N N . TRP A 1 641 ? 3.106 -13.942 -6.904 1.00 76.25 641 TRP A N 1
ATOM 4534 C CA . TRP A 1 641 ? 4.116 -14.718 -7.622 1.00 76.25 641 TRP A CA 1
ATOM 4535 C C . TRP A 1 641 ? 4.371 -14.153 -9.025 1.00 76.25 641 TRP A C 1
ATOM 4537 O O . TRP A 1 641 ? 5.290 -14.561 -9.733 1.00 76.25 641 TRP A O 1
ATOM 4547 N N . ALA A 1 642 ? 3.534 -13.202 -9.445 1.00 62.31 642 ALA A N 1
ATOM 4548 C CA . ALA A 1 642 ? 3.707 -12.455 -10.672 1.00 62.31 642 ALA A CA 1
ATOM 4549 C C . ALA A 1 642 ? 4.874 -11.472 -10.538 1.00 62.31 642 ALA A C 1
ATOM 4551 O O . ALA A 1 642 ? 4.977 -10.723 -9.562 1.00 62.31 642 ALA A O 1
ATOM 4552 N N . LEU A 1 643 ? 5.715 -11.435 -11.568 1.00 59.16 643 LEU A N 1
ATOM 4553 C CA . LEU A 1 643 ? 6.760 -10.429 -11.708 1.00 59.16 643 LEU A CA 1
ATOM 4554 C C . LEU A 1 643 ? 6.138 -9.013 -11.688 1.00 59.16 643 LEU A C 1
ATOM 4556 O O . LEU A 1 643 ? 5.137 -8.776 -12.379 1.00 59.16 643 LEU A O 1
ATOM 4560 N N . PRO A 1 644 ? 6.690 -8.053 -10.921 1.00 46.00 644 PRO A N 1
ATOM 4561 C CA . PRO A 1 644 ? 6.278 -6.657 -11.001 1.00 46.00 644 PRO A CA 1
ATOM 4562 C C . PRO A 1 644 ? 6.426 -6.160 -12.447 1.00 46.00 644 PRO A C 1
ATOM 4564 O O . PRO A 1 644 ? 7.477 -6.342 -13.052 1.00 46.00 644 PRO A O 1
ATOM 4567 N N . GLY A 1 645 ? 5.361 -5.580 -13.012 1.00 48.97 645 GLY A N 1
ATOM 4568 C CA . GLY A 1 645 ? 5.301 -5.165 -14.426 1.00 48.97 645 GLY A CA 1
ATOM 4569 C C . GLY A 1 645 ? 4.555 -6.129 -15.365 1.00 48.97 645 GLY A C 1
ATOM 4570 O O . GLY A 1 645 ? 4.277 -5.787 -16.504 1.00 48.97 645 GLY A O 1
ATOM 4571 N N . ALA A 1 646 ? 4.117 -7.310 -14.915 1.00 46.75 646 ALA A N 1
ATOM 4572 C CA . ALA A 1 646 ? 3.348 -8.246 -15.756 1.00 46.75 646 ALA A CA 1
ATOM 4573 C C . ALA A 1 646 ? 1.851 -7.874 -15.946 1.00 46.75 646 ALA A C 1
ATOM 4575 O O . ALA A 1 646 ? 0.998 -8.750 -16.119 1.00 46.75 646 ALA A O 1
ATOM 4576 N N . ALA A 1 647 ? 1.491 -6.589 -15.875 1.00 37.03 647 ALA A N 1
ATOM 4577 C CA . ALA A 1 647 ? 0.116 -6.126 -16.064 1.00 37.03 647 ALA A CA 1
ATOM 4578 C C . ALA A 1 647 ? -0.106 -5.722 -17.530 1.00 37.03 647 ALA A C 1
ATOM 4580 O O . ALA A 1 647 ? 0.151 -4.584 -17.899 1.00 37.03 647 ALA A O 1
ATOM 4581 N N . GLY A 1 648 ? -0.591 -6.645 -18.370 1.00 38.34 648 GLY A N 1
ATOM 4582 C CA . GLY A 1 648 ? -0.906 -6.291 -19.763 1.00 38.34 648 GLY A CA 1
ATOM 4583 C C . GLY A 1 648 ? -1.622 -7.330 -20.627 1.00 38.34 648 GLY A C 1
ATOM 4584 O O . GLY A 1 648 ? -2.340 -6.940 -21.539 1.00 38.34 648 GLY A O 1
ATOM 4585 N N . ALA A 1 649 ? -1.526 -8.631 -20.342 1.00 31.78 649 ALA A N 1
ATOM 4586 C CA . ALA A 1 649 ? -2.238 -9.644 -21.124 1.00 31.78 649 ALA A CA 1
ATOM 4587 C C . ALA A 1 649 ? -3.280 -10.368 -20.267 1.00 31.78 649 ALA A C 1
ATOM 4589 O O . ALA A 1 649 ? -2.944 -11.083 -19.319 1.00 31.78 649 ALA A O 1
ATOM 4590 N N . ILE A 1 650 ? -4.558 -10.214 -20.622 1.00 34.34 650 ILE A N 1
ATOM 4591 C CA . ILE A 1 650 ? -5.617 -11.142 -20.215 1.00 34.34 650 ILE A CA 1
ATOM 4592 C C . ILE A 1 650 ? -5.267 -12.488 -20.874 1.00 34.34 650 ILE A C 1
ATOM 4594 O O . ILE A 1 650 ? -5.626 -12.721 -22.021 1.00 34.34 650 ILE A O 1
ATOM 4598 N N . GLY A 1 651 ? -4.474 -13.327 -20.196 1.00 35.50 651 GLY A N 1
ATOM 4599 C CA . GLY A 1 651 ? -4.148 -14.678 -20.672 1.00 35.50 651 GLY A CA 1
ATOM 4600 C C . GLY A 1 651 ? -2.798 -15.272 -20.257 1.00 35.50 651 GLY A C 1
ATOM 4601 O O . GLY A 1 651 ? -2.686 -16.492 -20.234 1.00 35.50 651 GLY A O 1
ATOM 4602 N N . SER A 1 652 ? -1.782 -14.485 -19.883 1.00 40.09 652 SER A N 1
ATOM 4603 C CA . SER A 1 652 ? -0.462 -15.059 -19.549 1.00 40.09 652 SER A CA 1
ATOM 4604 C C . SER A 1 652 ? 0.326 -14.209 -18.550 1.00 40.09 652 SER A C 1
ATOM 4606 O O . SER A 1 652 ? 1.244 -13.474 -18.911 1.00 40.09 652 SER A O 1
ATOM 4608 N N . ARG A 1 653 ? -0.024 -14.313 -17.263 1.00 47.84 653 ARG A N 1
ATOM 4609 C CA . ARG A 1 653 ? 0.876 -13.889 -16.180 1.00 47.84 653 ARG A CA 1
ATOM 4610 C C . ARG A 1 653 ? 1.968 -14.950 -16.051 1.00 47.84 653 ARG A C 1
ATOM 4612 O O . ARG A 1 653 ? 1.656 -16.083 -15.699 1.00 47.84 653 ARG A O 1
ATOM 4619 N N . SER A 1 654 ? 3.225 -14.610 -16.327 1.00 53.03 654 SER A N 1
ATOM 4620 C CA . SER A 1 654 ? 4.341 -15.507 -16.016 1.00 53.03 654 SER A CA 1
ATOM 4621 C C . SER A 1 654 ? 4.553 -15.511 -14.503 1.00 53.03 654 SER A C 1
ATOM 4623 O O . SER A 1 654 ? 5.010 -14.523 -13.920 1.00 53.03 654 SER A O 1
ATOM 4625 N N . ILE A 1 655 ? 4.151 -16.606 -13.872 1.00 57.72 655 ILE A N 1
ATOM 4626 C CA . ILE A 1 655 ? 4.407 -16.892 -12.463 1.00 57.72 655 ILE A CA 1
ATOM 4627 C C . ILE A 1 655 ? 5.893 -17.232 -12.353 1.00 57.72 655 ILE A C 1
ATOM 4629 O O . ILE A 1 655 ? 6.353 -18.150 -13.027 1.00 57.72 655 ILE A O 1
ATOM 4633 N N . GLY A 1 656 ? 6.642 -16.452 -11.577 1.00 70.00 656 GLY A N 1
ATOM 4634 C CA . GLY A 1 656 ? 8.069 -16.678 -11.350 1.00 70.00 656 GLY A CA 1
ATOM 4635 C C . GLY A 1 656 ? 8.339 -17.273 -9.971 1.00 70.00 656 GLY A C 1
ATOM 4636 O O . GLY A 1 656 ? 7.475 -17.243 -9.094 1.00 70.00 656 GLY A O 1
ATOM 4637 N N . ASP A 1 657 ? 9.570 -17.734 -9.752 1.00 81.62 657 ASP A N 1
ATOM 4638 C CA . ASP A 1 657 ? 10.055 -18.246 -8.459 1.00 81.62 657 ASP A CA 1
ATOM 4639 C C . ASP A 1 657 ? 10.370 -17.124 -7.447 1.00 81.62 657 ASP A C 1
ATOM 4641 O O . ASP A 1 657 ? 11.382 -17.134 -6.739 1.00 81.62 657 ASP A O 1
ATOM 4645 N N . ALA A 1 658 ? 9.519 -16.099 -7.407 1.00 85.81 658 ALA A N 1
ATOM 4646 C CA . ALA A 1 658 ? 9.654 -14.953 -6.523 1.00 85.81 658 ALA A CA 1
ATOM 4647 C C . ALA A 1 658 ? 8.318 -14.638 -5.847 1.00 85.81 658 ALA A C 1
ATOM 4649 O O . ALA A 1 658 ? 7.376 -14.173 -6.486 1.00 85.81 658 ALA A O 1
ATOM 4650 N N . LEU A 1 659 ? 8.264 -14.850 -4.535 1.00 90.25 659 LEU A N 1
ATOM 4651 C CA . LEU A 1 659 ? 7.145 -14.470 -3.684 1.00 90.25 659 LEU A CA 1
ATOM 4652 C C . LEU A 1 659 ? 7.334 -13.029 -3.195 1.00 90.25 659 LEU A C 1
ATOM 4654 O O . LEU A 1 659 ? 8.257 -12.735 -2.434 1.00 90.25 659 LEU A O 1
ATOM 4658 N N . TRP A 1 660 ? 6.428 -12.139 -3.587 1.00 87.94 660 TRP A N 1
ATOM 4659 C CA . TRP A 1 660 ? 6.441 -10.724 -3.220 1.00 87.94 660 TRP A CA 1
ATOM 4660 C C . TRP A 1 660 ? 5.556 -10.443 -2.012 1.00 87.94 660 TRP A C 1
ATOM 4662 O O . TRP A 1 660 ? 4.340 -10.593 -2.079 1.00 87.94 660 TRP A O 1
ATOM 4672 N N . VAL A 1 661 ? 6.149 -9.949 -0.926 1.00 90.19 661 VAL A N 1
ATOM 4673 C CA . VAL A 1 661 ? 5.431 -9.537 0.285 1.00 90.19 661 VAL A CA 1
ATOM 4674 C C . VAL A 1 661 ? 5.330 -8.017 0.325 1.00 90.19 661 VAL A C 1
ATOM 4676 O O . VAL A 1 661 ? 6.322 -7.311 0.522 1.00 90.19 661 VAL A O 1
ATOM 4679 N N . ARG A 1 662 ? 4.107 -7.510 0.137 1.00 86.31 662 ARG A N 1
ATOM 4680 C CA . ARG A 1 662 ? 3.791 -6.076 0.080 1.00 86.31 662 ARG A CA 1
ATOM 4681 C C . ARG A 1 662 ? 2.366 -5.779 0.577 1.00 86.31 662 ARG A C 1
ATOM 4683 O O . ARG A 1 662 ? 1.482 -6.612 0.377 1.00 86.31 662 ARG A O 1
ATOM 4690 N N . PRO A 1 663 ? 2.106 -4.585 1.143 1.00 81.94 663 PRO A N 1
ATOM 4691 C CA . PRO A 1 663 ? 3.082 -3.569 1.556 1.00 81.94 663 PRO A CA 1
ATOM 4692 C C . PRO A 1 663 ? 3.664 -3.866 2.951 1.00 81.94 663 PRO A C 1
ATOM 4694 O O . PRO A 1 663 ? 2.955 -4.368 3.823 1.00 81.94 663 PRO A O 1
ATOM 4697 N N . VAL A 1 664 ? 4.939 -3.528 3.167 1.00 85.06 664 VAL A N 1
ATOM 4698 C CA . VAL A 1 664 ? 5.630 -3.674 4.468 1.00 85.06 664 VAL A CA 1
ATOM 4699 C C . VAL A 1 664 ? 5.841 -2.313 5.151 1.00 85.06 664 VAL A C 1
ATOM 4701 O O . VAL A 1 664 ? 5.614 -2.182 6.349 1.00 85.06 664 VAL A O 1
ATOM 4704 N N . ASP A 1 665 ? 6.182 -1.284 4.377 1.00 86.31 665 ASP A N 1
ATOM 4705 C CA . ASP A 1 665 ? 6.254 0.135 4.768 1.00 86.31 665 ASP A CA 1
ATOM 4706 C C . ASP A 1 665 ? 7.014 0.468 6.075 1.00 86.31 665 ASP A C 1
ATOM 4708 O O . ASP A 1 665 ? 6.586 1.297 6.884 1.00 86.31 665 ASP A O 1
ATOM 4712 N N . TRP A 1 666 ? 8.170 -0.160 6.314 1.00 90.31 666 TRP A N 1
ATOM 4713 C CA . TRP A 1 666 ? 8.962 0.068 7.531 1.00 90.31 666 TRP A CA 1
ATOM 4714 C C . TRP A 1 666 ? 10.048 1.123 7.338 1.00 90.31 666 TRP A C 1
ATOM 4716 O O . TRP A 1 666 ? 10.993 0.923 6.585 1.00 90.31 666 TRP A O 1
ATOM 4726 N N . THR A 1 667 ? 9.980 2.228 8.081 1.00 91.25 667 THR A N 1
ATOM 4727 C CA . THR A 1 667 ? 11.063 3.231 8.116 1.00 91.25 667 THR A CA 1
ATOM 4728 C C . THR A 1 667 ? 12.261 2.771 8.953 1.00 91.25 667 THR A C 1
ATOM 4730 O O . THR A 1 667 ? 12.111 1.897 9.804 1.00 91.25 667 THR A O 1
ATOM 4733 N N . VAL A 1 668 ? 13.427 3.416 8.802 1.00 88.56 668 VAL A N 1
ATOM 4734 C CA . VAL A 1 668 ? 14.620 3.184 9.652 1.00 88.56 668 VAL A CA 1
ATOM 4735 C C . VAL A 1 668 ? 14.281 3.197 11.146 1.00 88.56 668 VAL A C 1
ATOM 4737 O O . VAL A 1 668 ? 14.657 2.278 11.869 1.00 88.56 668 VAL A O 1
ATOM 4740 N N . ASP A 1 669 ? 13.524 4.192 11.615 1.00 89.38 669 ASP A N 1
ATOM 4741 C CA . ASP A 1 669 ? 13.121 4.276 13.026 1.00 89.38 669 ASP A CA 1
ATOM 4742 C C . ASP A 1 669 ? 12.169 3.151 13.435 1.00 89.38 669 ASP A C 1
ATOM 4744 O O . ASP A 1 669 ? 12.246 2.647 14.553 1.00 89.38 669 ASP A O 1
ATOM 4748 N N . THR A 1 670 ? 11.292 2.735 12.518 1.00 89.56 670 THR A N 1
ATOM 4749 C CA . THR A 1 670 ? 10.358 1.632 12.755 1.00 89.56 670 THR A CA 1
ATOM 4750 C C . THR A 1 670 ? 11.122 0.318 12.864 1.00 89.56 670 THR A C 1
ATOM 4752 O O . THR A 1 670 ? 10.908 -0.415 13.822 1.00 89.56 670 THR A O 1
ATOM 4755 N N . VAL A 1 671 ? 12.071 0.055 11.959 1.00 91.44 671 VAL A N 1
ATOM 4756 C CA . VAL A 1 671 ? 12.957 -1.112 12.046 1.00 91.44 671 VAL A CA 1
ATOM 4757 C C . VAL A 1 671 ? 13.797 -1.053 13.316 1.00 91.44 671 VAL A C 1
ATOM 4759 O O . VAL A 1 671 ? 13.869 -2.061 13.998 1.00 91.44 671 VAL A O 1
ATOM 4762 N N . ARG A 1 672 ? 14.352 0.105 13.702 1.00 91.62 672 ARG A N 1
ATOM 4763 C CA . ARG A 1 672 ? 15.110 0.262 14.958 1.00 91.62 672 ARG A CA 1
ATOM 4764 C C . ARG A 1 672 ? 14.276 -0.094 16.191 1.00 91.62 672 ARG A C 1
ATOM 4766 O O . ARG A 1 672 ? 14.741 -0.837 17.054 1.00 91.62 672 ARG A O 1
ATOM 4773 N N . GLU A 1 673 ? 13.054 0.436 16.281 1.00 88.88 673 GLU A N 1
ATOM 4774 C CA . GLU A 1 673 ? 12.131 0.148 17.386 1.00 88.88 673 GLU A CA 1
ATOM 4775 C C . GLU A 1 673 ? 11.757 -1.340 17.414 1.00 88.88 673 GLU A C 1
ATOM 4777 O O . GLU A 1 673 ? 11.768 -1.981 18.467 1.00 88.88 673 GLU A O 1
ATOM 4782 N N . LEU A 1 674 ? 11.429 -1.892 16.248 1.00 88.31 674 LEU A N 1
ATOM 4783 C CA . LEU A 1 674 ? 10.957 -3.258 16.094 1.00 88.31 674 LEU A CA 1
ATOM 4784 C C . LEU A 1 674 ? 12.057 -4.300 16.290 1.00 88.31 674 LEU A C 1
ATOM 4786 O O . LEU A 1 674 ? 11.816 -5.319 16.939 1.00 88.31 674 LEU A O 1
ATOM 4790 N N . SER A 1 675 ? 13.256 -4.065 15.761 1.00 86.81 675 SER A N 1
ATOM 4791 C CA . SER A 1 675 ? 14.394 -4.976 15.882 1.00 86.81 675 SER A CA 1
ATOM 4792 C C . SER A 1 675 ? 14.833 -5.105 17.336 1.00 86.81 675 SER A C 1
ATOM 4794 O O . SER A 1 675 ? 15.118 -6.210 17.781 1.00 86.81 675 SER A O 1
ATOM 4796 N N . GLY A 1 676 ? 14.781 -4.012 18.113 1.00 81.69 676 GLY A N 1
ATOM 4797 C CA . GLY A 1 676 ? 15.038 -4.039 19.558 1.00 81.69 676 GLY A CA 1
ATOM 4798 C C . GLY A 1 676 ? 14.051 -4.904 20.354 1.00 81.69 676 GLY A C 1
ATOM 4799 O O . GLY A 1 676 ? 14.350 -5.295 21.477 1.00 81.69 676 GLY A O 1
ATOM 4800 N N . ARG A 1 677 ? 12.889 -5.236 19.775 1.00 85.19 677 ARG A N 1
ATOM 4801 C CA . ARG A 1 677 ? 11.877 -6.131 20.361 1.00 85.19 677 ARG A CA 1
ATOM 4802 C C . ARG A 1 677 ? 11.786 -7.488 19.652 1.00 85.19 677 ARG A C 1
ATOM 4804 O O . ARG A 1 677 ? 10.874 -8.251 19.950 1.00 85.19 677 ARG A O 1
ATOM 4811 N N . GLY A 1 678 ? 12.654 -7.766 18.674 1.00 84.69 678 GLY A N 1
ATOM 4812 C CA . GLY A 1 678 ? 12.565 -8.972 17.841 1.00 84.69 678 GLY A CA 1
ATOM 4813 C C . GLY A 1 678 ? 11.286 -9.050 16.995 1.00 84.69 678 GLY A C 1
ATOM 4814 O O . GLY A 1 678 ? 10.805 -10.140 16.705 1.00 84.69 678 GLY A O 1
ATOM 4815 N N . ARG A 1 679 ? 10.690 -7.905 16.633 1.00 87.75 679 ARG A N 1
ATOM 4816 C CA . ARG A 1 679 ? 9.400 -7.829 15.923 1.00 87.75 679 ARG A CA 1
ATOM 4817 C C . ARG A 1 679 ? 9.491 -7.335 14.480 1.00 87.75 679 ARG A C 1
ATOM 4819 O O . ARG A 1 679 ? 8.481 -7.394 13.800 1.00 87.75 679 ARG A O 1
ATOM 4826 N N . ALA A 1 680 ? 10.649 -6.881 13.996 1.00 92.12 680 ALA A N 1
ATOM 4827 C CA . ALA A 1 680 ? 10.830 -6.472 12.595 1.00 92.12 680 ALA A CA 1
ATOM 4828 C C . ALA A 1 680 ? 10.946 -7.718 11.707 1.00 92.12 680 ALA A C 1
ATOM 4830 O O . ALA A 1 680 ? 12.039 -8.048 11.260 1.00 92.12 680 ALA A O 1
ATOM 4831 N N . GLN A 1 681 ? 9.862 -8.482 11.558 1.00 93.38 681 GLN A N 1
ATOM 4832 C CA . GLN A 1 681 ? 9.901 -9.810 10.948 1.00 93.38 681 GLN A CA 1
ATOM 4833 C C . GLN A 1 681 ? 8.750 -10.031 9.968 1.00 93.38 681 GLN A C 1
ATOM 4835 O O . GLN A 1 681 ? 7.602 -9.673 10.245 1.00 93.38 681 GLN A O 1
ATOM 4840 N N . VAL A 1 682 ? 9.067 -10.672 8.844 1.00 94.38 682 VAL A N 1
ATOM 4841 C CA . VAL A 1 682 ? 8.088 -11.285 7.938 1.00 94.38 682 VAL A CA 1
ATOM 4842 C C . VAL A 1 682 ? 8.155 -12.791 8.146 1.00 94.38 682 VAL A C 1
ATOM 4844 O O . VAL A 1 682 ? 9.231 -13.361 8.002 1.00 94.38 682 VAL A O 1
ATOM 4847 N N . CYS A 1 683 ? 7.046 -13.441 8.494 1.00 94.81 683 CYS A N 1
ATOM 4848 C CA . CYS A 1 683 ? 7.001 -14.890 8.671 1.00 94.81 683 CYS A CA 1
ATOM 4849 C C . CYS A 1 683 ? 6.195 -15.572 7.573 1.00 94.81 683 CYS A C 1
ATOM 4851 O O . CYS A 1 683 ? 5.062 -15.177 7.304 1.00 94.81 683 CYS A O 1
ATOM 4853 N N . LEU A 1 684 ? 6.762 -16.622 6.989 1.00 94.88 684 LEU A N 1
ATOM 4854 C CA . LEU A 1 684 ? 6.080 -17.500 6.045 1.00 94.88 684 LEU A CA 1
ATOM 4855 C C . LEU A 1 684 ? 5.475 -18.667 6.827 1.00 94.88 684 LEU A C 1
ATOM 4857 O O . LEU A 1 684 ? 6.216 -19.455 7.416 1.00 94.88 684 LEU A O 1
ATOM 4861 N N . GLU A 1 685 ? 4.146 -18.752 6.883 1.00 93.81 685 GLU A N 1
ATOM 4862 C CA . GLU A 1 685 ? 3.442 -19.869 7.518 1.00 93.81 685 GLU A CA 1
ATOM 4863 C C . GLU A 1 685 ? 3.265 -20.988 6.497 1.00 93.81 685 GLU A C 1
ATOM 4865 O O . GLU A 1 685 ? 2.473 -20.863 5.560 1.00 93.81 685 GLU A O 1
ATOM 4870 N N . LEU A 1 686 ? 4.018 -22.072 6.674 1.00 93.06 686 LEU A N 1
ATOM 4871 C CA . LEU A 1 686 ? 3.985 -23.222 5.780 1.00 93.06 686 LEU A CA 1
ATOM 4872 C C . LEU A 1 686 ? 3.131 -24.352 6.362 1.00 93.06 686 LEU A C 1
ATOM 4874 O O . LEU A 1 686 ? 2.945 -24.481 7.580 1.00 93.06 686 LEU A O 1
ATOM 4878 N N . ARG A 1 687 ? 2.613 -25.196 5.468 1.00 90.69 687 ARG A N 1
ATOM 4879 C CA . ARG A 1 687 ? 1.934 -26.443 5.822 1.00 90.69 687 ARG A CA 1
ATOM 4880 C C . ARG A 1 687 ? 2.848 -27.320 6.686 1.00 90.69 687 ARG A C 1
ATOM 4882 O O . ARG A 1 687 ? 4.062 -27.368 6.495 1.00 90.69 687 ARG A O 1
ATOM 4889 N N . SER A 1 688 ? 2.247 -28.028 7.642 1.00 87.38 688 SER A N 1
ATOM 4890 C CA . SER A 1 688 ? 2.972 -28.959 8.511 1.00 87.38 688 SER A CA 1
ATOM 4891 C C . SER A 1 688 ? 3.779 -29.972 7.688 1.00 87.38 688 SER A C 1
ATOM 4893 O O . SER A 1 688 ? 3.256 -30.544 6.732 1.00 87.38 688 SER A O 1
ATOM 4895 N N . GLY A 1 689 ? 5.047 -30.174 8.053 1.00 88.00 689 GLY A N 1
ATOM 4896 C CA . GLY A 1 689 ? 5.968 -31.092 7.373 1.00 88.00 689 GLY A CA 1
ATOM 4897 C C . GLY A 1 689 ? 6.755 -30.500 6.198 1.00 88.00 689 GLY A C 1
ATOM 4898 O O . GLY A 1 689 ? 7.654 -31.171 5.706 1.00 88.00 689 GLY A O 1
ATOM 4899 N N . VAL A 1 690 ? 6.474 -29.264 5.770 1.00 92.12 690 VAL A N 1
ATOM 4900 C CA . VAL A 1 690 ? 7.244 -28.591 4.710 1.00 92.12 690 VAL A CA 1
ATOM 4901 C C . VAL A 1 690 ? 8.418 -27.841 5.332 1.00 92.12 690 VAL A C 1
ATOM 4903 O O . VAL A 1 690 ? 8.212 -26.908 6.114 1.00 92.12 690 VAL A O 1
ATOM 4906 N N . ALA A 1 691 ? 9.647 -28.244 5.003 1.00 92.56 691 ALA A N 1
ATOM 4907 C CA . ALA A 1 691 ? 10.839 -27.543 5.460 1.00 92.56 691 ALA A CA 1
ATOM 4908 C C . ALA A 1 691 ? 11.066 -26.261 4.646 1.00 92.56 691 ALA A C 1
ATOM 4910 O O . ALA A 1 691 ? 10.691 -26.170 3.475 1.00 92.56 691 ALA A O 1
ATOM 4911 N N . LEU A 1 692 ? 11.741 -25.271 5.238 1.00 92.88 692 LEU A N 1
ATOM 4912 C CA . LEU A 1 692 ? 12.036 -24.020 4.537 1.00 92.88 692 LEU A CA 1
ATOM 4913 C C . LEU A 1 692 ? 12.837 -24.249 3.250 1.00 92.88 692 LEU A C 1
ATOM 4915 O O . LEU A 1 692 ? 12.515 -23.635 2.242 1.00 92.88 692 LEU A O 1
ATOM 4919 N N . GLY A 1 693 ? 13.821 -25.151 3.259 1.00 90.88 693 GLY A N 1
ATOM 4920 C CA . GLY A 1 693 ? 14.628 -25.476 2.076 1.00 90.88 693 GLY A CA 1
ATOM 4921 C C . GLY A 1 693 ? 13.870 -26.206 0.958 1.00 90.88 693 GLY A C 1
ATOM 4922 O O . GLY A 1 693 ? 14.343 -26.226 -0.178 1.00 90.88 693 GLY A O 1
ATOM 4923 N N . ASP A 1 694 ? 12.696 -26.776 1.252 1.00 91.62 694 ASP A N 1
ATOM 4924 C CA . ASP A 1 694 ? 11.822 -27.368 0.230 1.00 91.62 694 ASP A CA 1
ATOM 4925 C C . ASP A 1 694 ? 10.995 -26.289 -0.481 1.00 91.62 694 ASP A C 1
ATOM 4927 O O . ASP A 1 694 ? 10.712 -26.401 -1.674 1.00 91.62 694 ASP A O 1
ATOM 4931 N N . PHE A 1 695 ? 10.610 -25.241 0.252 1.00 92.69 695 PHE A N 1
ATOM 4932 C CA . PHE A 1 695 ? 9.791 -24.136 -0.246 1.00 92.69 695 PHE A CA 1
ATOM 4933 C C . PHE A 1 695 ? 10.627 -23.010 -0.872 1.00 92.69 695 PHE A C 1
ATOM 4935 O O . PHE A 1 695 ? 10.304 -22.504 -1.947 1.00 92.69 695 PHE A O 1
ATOM 4942 N N . CYS A 1 696 ? 11.700 -22.606 -0.198 1.00 90.94 696 CYS A N 1
ATOM 4943 C CA . CYS A 1 696 ? 12.596 -21.534 -0.606 1.00 90.94 696 CYS A CA 1
ATOM 4944 C C . CYS A 1 696 ? 13.789 -22.050 -1.414 1.00 90.94 696 CYS A C 1
ATOM 4946 O O . CYS A 1 696 ? 14.233 -23.187 -1.274 1.00 90.94 696 CYS A O 1
ATOM 4948 N N . VAL A 1 697 ? 14.356 -21.164 -2.229 1.00 84.75 697 VAL A N 1
ATOM 4949 C CA . VAL A 1 697 ? 15.617 -21.384 -2.936 1.00 84.75 697 VAL A CA 1
ATOM 4950 C C . VAL A 1 697 ? 16.697 -20.530 -2.268 1.00 84.75 697 VAL A C 1
ATOM 4952 O O . VAL A 1 697 ? 16.634 -19.301 -2.264 1.00 84.75 697 VAL A O 1
ATOM 4955 N N . GLY A 1 698 ? 17.696 -21.181 -1.679 1.00 73.69 698 GLY A N 1
ATOM 4956 C CA . GLY A 1 698 ? 18.824 -20.533 -1.013 1.00 73.69 698 GLY A CA 1
ATOM 4957 C C . GLY A 1 698 ? 19.897 -21.546 -0.612 1.00 73.69 698 GLY A C 1
ATOM 4958 O O . GLY A 1 698 ? 19.653 -22.752 -0.564 1.00 73.69 698 GLY A O 1
ATOM 4959 N N . GLY A 1 699 ? 21.121 -21.072 -0.369 1.00 66.12 699 GLY A N 1
ATOM 4960 C CA . GLY A 1 699 ? 22.225 -21.932 0.072 1.00 66.12 699 GLY A CA 1
ATOM 4961 C C . GLY A 1 699 ? 21.982 -22.531 1.466 1.00 66.12 699 GLY A C 1
ATOM 4962 O O . GLY A 1 699 ? 21.326 -21.910 2.297 1.00 66.12 699 GLY A O 1
ATOM 4963 N N . ALA A 1 700 ? 22.521 -23.732 1.719 1.00 70.50 700 ALA A N 1
ATOM 4964 C CA . ALA A 1 700 ? 22.512 -24.428 3.018 1.00 70.50 700 ALA A CA 1
ATOM 4965 C C . ALA A 1 700 ? 21.132 -24.570 3.710 1.00 70.50 700 ALA A C 1
ATOM 4967 O O . ALA A 1 700 ? 21.059 -24.599 4.934 1.00 70.50 700 ALA A O 1
ATOM 4968 N N . GLY A 1 701 ? 20.040 -24.670 2.940 1.00 71.75 701 GLY A N 1
ATOM 4969 C CA . GLY A 1 701 ? 18.679 -24.795 3.485 1.00 71.75 701 GLY A CA 1
ATOM 4970 C C . GLY A 1 701 ? 18.023 -23.467 3.882 1.00 71.75 701 GLY A C 1
ATOM 4971 O O . GLY A 1 701 ? 16.940 -23.479 4.464 1.00 71.75 701 GLY A O 1
ATOM 4972 N N . GLY A 1 702 ? 18.659 -22.339 3.554 1.00 83.06 702 GLY A N 1
ATOM 4973 C CA . GLY A 1 702 ? 18.106 -21.003 3.739 1.00 83.06 702 GLY A CA 1
ATOM 4974 C C . GLY A 1 702 ? 17.227 -20.520 2.584 1.00 83.06 702 GLY A C 1
ATOM 4975 O O . GLY A 1 702 ? 17.004 -21.212 1.593 1.00 83.06 702 GLY A O 1
ATOM 4976 N N . CYS A 1 703 ? 16.746 -19.286 2.701 1.00 88.94 703 CYS A N 1
ATOM 4977 C CA . CYS A 1 703 ? 15.984 -18.581 1.677 1.00 88.94 703 CYS A CA 1
ATOM 4978 C C . CYS A 1 703 ? 16.769 -17.359 1.192 1.00 88.94 703 CYS A C 1
ATOM 4980 O O . CYS A 1 703 ? 17.250 -16.563 2.007 1.00 88.94 703 CYS A O 1
ATOM 4982 N N . SER A 1 704 ? 16.882 -17.188 -0.125 1.00 88.12 704 SER A N 1
ATOM 4983 C CA . SER A 1 704 ? 17.368 -15.937 -0.710 1.00 88.12 704 SER A CA 1
ATOM 4984 C C . SER A 1 704 ? 16.261 -14.891 -0.626 1.00 88.12 704 SER A C 1
ATOM 4986 O O . SER A 1 704 ? 15.146 -15.119 -1.099 1.00 88.12 704 SER A O 1
ATOM 4988 N N . VAL A 1 705 ? 16.550 -13.739 -0.024 1.00 89.69 705 VAL A N 1
ATOM 4989 C CA . VAL A 1 705 ? 15.558 -12.682 0.194 1.00 89.69 705 VAL A CA 1
ATOM 4990 C C . VAL A 1 705 ? 16.133 -11.334 -0.224 1.00 89.69 705 VAL A C 1
ATOM 4992 O O . VAL A 1 705 ? 17.241 -10.959 0.158 1.00 89.69 705 VAL A O 1
ATOM 4995 N N . ALA A 1 706 ? 15.365 -10.593 -1.015 1.00 87.38 706 ALA A N 1
ATOM 4996 C CA . ALA A 1 706 ? 15.692 -9.246 -1.454 1.00 87.38 706 ALA A CA 1
ATOM 4997 C C . ALA A 1 706 ? 14.834 -8.228 -0.704 1.00 87.38 706 ALA A C 1
ATOM 4999 O O . ALA A 1 706 ? 13.613 -8.379 -0.602 1.00 87.38 706 ALA A O 1
ATOM 5000 N N . VAL A 1 707 ? 15.474 -7.183 -0.186 1.00 87.38 707 VAL A N 1
ATOM 5001 C CA . VAL A 1 707 ? 14.798 -6.093 0.521 1.00 87.38 707 VAL A CA 1
ATOM 5002 C C . VAL A 1 707 ? 14.733 -4.898 -0.416 1.00 87.38 707 VAL A C 1
ATOM 5004 O O . VAL A 1 707 ? 15.759 -4.441 -0.905 1.00 87.38 707 VAL A O 1
ATOM 5007 N N . TYR A 1 708 ? 13.540 -4.366 -0.656 1.00 84.75 708 TYR A N 1
ATOM 5008 C CA . TYR A 1 708 ? 13.370 -3.176 -1.486 1.00 84.75 708 TYR A CA 1
ATOM 5009 C C . TYR A 1 708 ? 13.257 -1.947 -0.595 1.00 84.75 708 TYR A C 1
ATOM 5011 O O . TYR A 1 708 ? 12.381 -1.879 0.273 1.00 84.75 708 TYR A O 1
ATOM 5019 N N . SER A 1 709 ? 14.149 -0.983 -0.818 1.00 82.00 709 SER A N 1
ATOM 5020 C CA . SER A 1 709 ? 14.190 0.280 -0.094 1.00 82.00 709 SER A CA 1
ATOM 5021 C C . SER A 1 709 ? 13.836 1.433 -1.025 1.00 82.00 709 SER A C 1
ATOM 5023 O O . SER A 1 709 ? 14.574 1.700 -1.969 1.00 82.00 709 SER A O 1
ATOM 5025 N N . SER A 1 710 ? 12.716 2.117 -0.770 1.00 70.50 710 SER A N 1
ATOM 5026 C CA . SER A 1 710 ? 12.220 3.220 -1.616 1.00 70.50 710 SER A CA 1
ATOM 5027 C C . SER A 1 710 ? 12.226 2.892 -3.123 1.00 70.50 710 SER A C 1
ATOM 5029 O O . SER A 1 710 ? 12.716 3.675 -3.929 1.00 70.50 710 SER A O 1
ATOM 5031 N N . ASP A 1 711 ? 11.709 1.711 -3.473 1.00 66.62 711 ASP A N 1
ATOM 5032 C CA . ASP A 1 711 ? 11.614 1.146 -4.833 1.00 66.62 711 ASP A CA 1
ATOM 5033 C C . ASP A 1 711 ? 12.935 0.709 -5.484 1.00 66.62 711 ASP A C 1
ATOM 5035 O O . ASP A 1 711 ? 12.909 0.085 -6.543 1.00 66.62 711 ASP A O 1
ATOM 5039 N N . THR A 1 712 ? 14.076 0.922 -4.828 1.00 71.19 712 THR A N 1
ATOM 5040 C CA . THR A 1 712 ? 15.358 0.357 -5.261 1.00 71.19 712 THR A CA 1
ATOM 5041 C C . THR A 1 712 ? 15.591 -0.986 -4.581 1.00 71.19 712 THR A C 1
ATOM 5043 O O . THR A 1 712 ? 15.441 -1.126 -3.363 1.00 71.19 712 THR A O 1
ATOM 5046 N N . CYS A 1 713 ? 15.963 -2.000 -5.358 1.00 71.31 713 CYS A N 1
ATOM 5047 C CA . CYS A 1 713 ? 16.338 -3.292 -4.804 1.00 71.31 713 CYS A CA 1
ATOM 5048 C C . CYS A 1 713 ? 17.690 -3.200 -4.086 1.00 71.31 713 CYS A C 1
ATOM 5050 O O . CYS A 1 713 ? 18.685 -2.769 -4.669 1.00 71.31 713 CYS A O 1
ATOM 5052 N N . CYS A 1 714 ? 17.710 -3.614 -2.821 1.00 70.00 714 CYS A N 1
ATOM 5053 C CA . CYS A 1 714 ? 18.879 -3.580 -1.954 1.00 70.00 714 CYS A CA 1
ATOM 5054 C C . CYS A 1 714 ? 19.362 -4.979 -1.619 1.00 70.00 714 CYS A C 1
ATOM 5056 O O . CYS A 1 714 ? 18.541 -5.898 -1.571 1.00 70.00 714 CYS A O 1
ATOM 5058 N N . PRO A 1 715 ? 20.693 -5.165 -1.504 1.00 61.84 715 PRO A N 1
ATOM 5059 C CA . PRO A 1 715 ? 21.346 -6.416 -1.857 1.00 61.84 715 PRO A CA 1
ATOM 5060 C C . PRO A 1 715 ? 20.723 -7.610 -1.144 1.00 61.84 715 PRO A C 1
ATOM 5062 O O . PRO A 1 715 ? 20.346 -7.552 0.030 1.00 61.84 715 PRO A O 1
ATOM 5065 N N . VAL A 1 716 ? 20.636 -8.699 -1.903 1.00 59.25 716 VAL A N 1
ATOM 5066 C CA . VAL A 1 716 ? 20.051 -9.968 -1.486 1.00 59.25 716 VAL A CA 1
ATOM 5067 C C . VAL A 1 716 ? 20.852 -10.557 -0.335 1.00 59.25 716 VAL A C 1
ATOM 5069 O O . VAL A 1 716 ? 22.048 -10.815 -0.462 1.00 59.25 716 VAL A O 1
ATOM 5072 N N . GLY A 1 717 ? 20.178 -10.791 0.786 1.00 62.53 717 GLY A N 1
ATOM 5073 C CA . GLY A 1 717 ? 20.708 -11.610 1.865 1.00 62.53 717 GLY A CA 1
ATOM 5074 C C . GLY A 1 717 ? 20.223 -13.045 1.705 1.00 62.53 717 GLY A C 1
ATOM 5075 O O . GLY A 1 717 ? 19.071 -13.275 1.338 1.00 62.53 717 GLY A O 1
ATOM 5076 N N . ALA A 1 718 ? 21.078 -14.016 2.011 1.00 68.06 718 ALA A N 1
ATOM 5077 C CA . ALA A 1 718 ? 20.609 -15.351 2.362 1.00 68.06 718 ALA A CA 1
ATOM 5078 C C . ALA A 1 718 ? 20.336 -15.375 3.871 1.00 68.06 718 ALA A C 1
ATOM 5080 O O . ALA A 1 718 ? 21.165 -14.907 4.655 1.00 68.06 718 ALA A O 1
ATOM 5081 N N . ALA A 1 719 ? 19.182 -15.900 4.268 1.00 64.81 719 ALA A N 1
ATOM 5082 C CA . ALA A 1 719 ? 18.872 -16.192 5.664 1.00 64.81 719 ALA A CA 1
ATOM 5083 C C . ALA A 1 719 ? 18.664 -17.700 5.804 1.00 64.81 719 ALA A C 1
ATOM 5085 O O . ALA A 1 719 ? 17.923 -18.271 5.004 1.00 64.81 719 ALA A O 1
ATOM 5086 N N . ALA A 1 720 ? 19.319 -18.330 6.778 1.00 71.25 720 ALA A N 1
ATOM 5087 C CA . ALA A 1 720 ? 19.266 -19.773 7.015 1.00 71.25 720 ALA A CA 1
ATOM 5088 C C . ALA A 1 720 ? 18.755 -20.109 8.418 1.00 71.25 720 ALA A C 1
ATOM 5090 O O . ALA A 1 720 ? 18.997 -19.312 9.359 1.00 71.25 720 ALA A O 1
#

Radius of gyration: 33.6 Å; chains: 1; bounding box: 108×73×116 Å

Organism: NCBI:txid47281

Sequence (720 aa):
MPITSADPFRASLVVLALALQALLLDVAAKQSGSGCGNRPQAPYQLVSTPASDADGTACFRFDPDGTPCGPDGVCCASDLDSVNLLIRKQCRKDPSLRGSLVLPDGTSRPVSHSIQRGGPGSAGRVLVLRGLGLNRTTAGSARLCISSQRPACRTAEGLCQPPTGSAPGTCRAELRDSAGGCCSESAVEAGKDRPPARAKPGRPGRRRPPPSPLAPRRPPAQPEGLSTCVEASVFDTTAGAGGSGPAPSRYSLSAAACASAQALIAGQLNTAAAGQLAAPFDAAGCSDTQVRVCGSLAASGADASAVQDDVYKQLDAWLDAVFPGSDCRDGTYGVAAGLSILGGALQGETGRLFVRRFPPPPPPNPPPPARPPPAPARCQLCFLLQFVGAGTPGAKGLCDALARAARDLLKPLADAQGLVLGAGQGAVTWTQLGCGATDSPNIAAVSVCTELPAAEGPLLPRFLPSALRAVFNALFPLTSASTAGRCAGYPAQAASYRLRANDGVSAGGGGCFSPSDFNCSSGSSVVVPMPPPGVVPVAPGDTGVFPPDAACAKDASGGPFRLQPSVQVQTVTIFPSRYTAYCFGVVLASPAPEPSAACSGTRVTQLAFQARADRRADLLSVLVRGPADQRRLPAPGDAWWALPGAAGAIGSRSIGDALWVRPVDWTVDTVRELSGRGRAQVCLELRSGVALGDFCVGGAGGCSVAVYSSDTCCPVGAAA

Secondary structure (DSSP, 8-state):
-------THHHHHHHHHHHHHHHHHHHHTTS--SS-TTPPPPSEEEEE-S--BTTTEEEEEEEE-SPPPPTT-GGGSS-EEEEEEEE-GGGGG-TT-EEEEE-TTS-EEEEEEEEEEPPTT--SEEEEEEEEEE-HHHHTT-EEEEE-SSGGGSSHHHHB-PPTTSPTTPEEEEEEETTS-EEEEEEEPPP--PPP--PPPP----PPPPPPPPPPPPPPPP---EEEEEEEEEEETT--SS-SS-PPPS----HHHHHHHHHHHHHHHHHHTTTTEEEEEEEEEE-SSEEEEEEEE-S-HHHHHHHHHHHHHHHHHHHHHHS-GGG--TTSTTEEEEEEEESTT---EEEEE----PPPPPPPPPPS-PPPPPPPPEEEEEEEEEE-SS--S-HHHHHHHHHHHIIIIIHHHHHHTT---SSSSS---PEEES--SS--TT--EEEEEEEEEGGGGGGHHHHHHHHHHHHHHHHS-------SSTTTTS-GGGGGEEEEEE-S--SSS--SS--EEE-TTSS-----PPPPTT-----TT----SSS-TTS-TT----SEEE-SS-EEEEEEETTEEEEEEEEEEEE-SSPPPTTSTT--SEEEEEEEEB-GGGGGGEEEEEEE-SS-EEEEE---GGGTBPTT--S-TT---B-SEEEE----EEHHHHHHHHTTT--EEEEEEPTT--HHHHB--GGG-EEEEEEETTEEEEEEEE-

pLDDT: mean 73.04, std 18.31, range [29.19, 97.62]